Protein AF-G4YPZ0-F1 (afdb_monomer)

Mean predicted aligned error: 21.57 Å

Structure (mmCIF, N/CA/C/O backbone):
data_AF-G4YPZ0-F1
#
_entry.id   AF-G4YPZ0-F1
#
loop_
_atom_site.group_PDB
_atom_site.id
_atom_site.type_symbol
_atom_site.label_atom_id
_atom_site.label_alt_id
_atom_site.label_comp_id
_atom_site.label_asym_id
_atom_site.label_entity_id
_atom_site.label_seq_id
_atom_site.pdbx_PDB_ins_code
_atom_site.Cartn_x
_atom_site.Cartn_y
_atom_site.Cartn_z
_atom_site.occupancy
_atom_site.B_iso_or_equiv
_atom_site.auth_seq_id
_atom_site.auth_comp_id
_atom_site.auth_asym_id
_atom_site.auth_atom_id
_atom_site.pdbx_PDB_model_num
ATOM 1 N N . LEU A 1 1 ? 0.785 7.822 2.680 1.00 72.06 1 LEU A N 1
ATOM 2 C CA . LEU A 1 1 ? 1.436 6.962 1.650 1.00 72.06 1 LEU A CA 1
ATOM 3 C C . LEU A 1 1 ? 2.397 7.706 0.717 1.00 72.06 1 LEU A C 1
ATOM 5 O O . LEU A 1 1 ? 3.538 7.273 0.628 1.00 72.06 1 LEU A O 1
ATOM 9 N N . TRP A 1 2 ? 2.010 8.810 0.055 1.00 71.56 2 TRP A N 1
ATOM 10 C CA . TRP A 1 2 ? 2.935 9.602 -0.790 1.00 71.56 2 TRP A CA 1
ATOM 11 C C . TRP A 1 2 ? 4.228 9.989 -0.050 1.00 71.56 2 TRP A C 1
ATOM 13 O O . TRP A 1 2 ? 5.323 9.727 -0.546 1.00 71.56 2 TRP A O 1
ATOM 23 N N . TYR A 1 3 ? 4.088 10.486 1.184 1.00 66.69 3 TYR A N 1
ATOM 24 C CA . TYR A 1 3 ? 5.196 10.798 2.093 1.00 66.69 3 TYR A CA 1
ATOM 25 C C . TYR A 1 3 ? 6.110 9.597 2.397 1.00 66.69 3 TYR A C 1
ATOM 27 O O . TYR A 1 3 ? 7.307 9.764 2.585 1.00 66.69 3 TYR A O 1
ATOM 35 N N . LEU A 1 4 ? 5.595 8.366 2.391 1.00 70.38 4 LEU A N 1
ATOM 36 C CA . LEU A 1 4 ? 6.384 7.166 2.692 1.00 70.38 4 LEU A CA 1
ATOM 37 C C . LEU A 1 4 ? 7.072 6.605 1.446 1.00 70.38 4 LEU A C 1
ATOM 39 O O . LEU A 1 4 ? 8.268 6.317 1.475 1.00 70.38 4 LEU A O 1
ATOM 43 N N . LEU A 1 5 ? 6.337 6.499 0.337 1.00 71.25 5 LEU A N 1
ATOM 44 C CA . LEU A 1 5 ? 6.807 5.860 -0.894 1.00 71.25 5 LEU A CA 1
ATOM 45 C C . LEU A 1 5 ? 7.645 6.791 -1.773 1.00 71.25 5 LEU A C 1
ATOM 47 O O . LEU A 1 5 ? 8.464 6.312 -2.555 1.00 71.25 5 LEU A O 1
ATOM 51 N N . GLY A 1 6 ? 7.464 8.107 -1.648 1.00 66.56 6 GLY A N 1
ATOM 52 C CA . GLY A 1 6 ? 8.313 9.130 -2.266 1.00 66.56 6 GLY A CA 1
ATOM 53 C C . GLY A 1 6 ? 7.902 9.595 -3.645 1.00 66.56 6 GLY A C 1
ATOM 54 O O . GLY A 1 6 ? 8.521 10.514 -4.174 1.00 66.56 6 GLY A O 1
ATOM 55 N N . ARG A 1 7 ? 6.861 8.999 -4.227 1.00 72.50 7 ARG A N 1
ATOM 56 C CA . ARG A 1 7 ? 6.221 9.476 -5.454 1.00 72.50 7 ARG A CA 1
ATOM 57 C C . ARG A 1 7 ? 4.729 9.226 -5.391 1.00 72.50 7 ARG A C 1
ATOM 59 O O . ARG A 1 7 ? 4.293 8.179 -4.921 1.00 72.50 7 ARG A O 1
ATOM 66 N N . SER A 1 8 ? 3.964 10.194 -5.877 1.00 74.62 8 SER A N 1
ATOM 67 C CA . SER A 1 8 ? 2.507 10.117 -5.946 1.00 74.62 8 SER A CA 1
ATOM 68 C C . SER A 1 8 ? 2.048 9.094 -6.987 1.00 74.62 8 SER A C 1
ATOM 70 O O . SER A 1 8 ? 1.118 8.345 -6.739 1.00 74.62 8 SER A O 1
ATOM 72 N N . SER A 1 9 ? 2.738 8.967 -8.122 1.00 76.94 9 SER A N 1
ATOM 73 C CA . SER A 1 9 ? 2.396 7.958 -9.135 1.00 76.94 9 SER A CA 1
ATOM 74 C C . SER A 1 9 ? 2.533 6.521 -8.633 1.00 76.94 9 SER A C 1
ATOM 76 O O . SER A 1 9 ? 1.717 5.672 -8.974 1.00 76.94 9 SER A O 1
ATOM 78 N N . ASP A 1 10 ? 3.502 6.247 -7.758 1.00 78.62 10 ASP A N 1
ATOM 79 C CA . ASP A 1 10 ? 3.686 4.904 -7.206 1.00 78.62 10 ASP A CA 1
ATOM 80 C C . ASP A 1 10 ? 2.557 4.511 -6.231 1.00 78.62 10 ASP A C 1
ATOM 82 O O . ASP A 1 10 ? 2.281 3.323 -6.083 1.00 78.62 10 ASP A O 1
ATOM 86 N N . THR A 1 11 ? 1.842 5.471 -5.617 1.00 79.56 11 THR A N 1
ATOM 87 C CA . THR A 1 11 ? 0.693 5.145 -4.747 1.00 79.56 11 THR A CA 1
ATOM 88 C C . THR A 1 11 ? -0.490 4.564 -5.521 1.00 79.56 11 THR A C 1
ATOM 90 O O . THR A 1 11 ? -1.337 3.910 -4.924 1.00 79.56 11 THR A O 1
ATOM 93 N N . MET A 1 12 ? -0.549 4.773 -6.841 1.00 80.88 12 MET A N 1
ATOM 94 C CA . MET A 1 12 ? -1.589 4.201 -7.704 1.00 80.88 12 MET A CA 1
ATOM 95 C C . MET A 1 12 ? -1.351 2.723 -8.028 1.00 80.88 12 MET A C 1
ATOM 97 O O . MET A 1 12 ? -2.281 2.030 -8.425 1.00 80.88 12 MET A O 1
ATOM 101 N N . CYS A 1 13 ? -0.113 2.246 -7.885 1.00 80.38 13 CYS A N 1
ATOM 102 C CA . CYS A 1 13 ? 0.290 0.886 -8.252 1.00 80.38 13 CYS A CA 1
ATOM 103 C C . CYS A 1 13 ? 0.225 -0.103 -7.086 1.00 80.38 13 CYS A C 1
ATOM 105 O O . CYS A 1 13 ? 0.669 -1.242 -7.226 1.00 80.38 13 CYS A O 1
ATOM 107 N N . LEU A 1 14 ? -0.279 0.335 -5.934 1.00 88.12 14 LEU A N 1
ATOM 108 C CA . LEU A 1 14 ? -0.395 -0.499 -4.749 1.00 88.12 14 LEU A CA 1
ATOM 109 C C . LEU A 1 14 ? -1.601 -1.421 -4.893 1.00 88.12 14 LEU A C 1
ATOM 111 O O . LEU A 1 14 ? -2.724 -0.949 -5.081 1.00 88.12 14 LEU A O 1
ATOM 115 N N . VAL A 1 15 ? -1.365 -2.720 -4.765 1.00 90.38 15 VAL A N 1
ATOM 116 C CA . VAL A 1 15 ? -2.392 -3.762 -4.866 1.00 90.38 15 VAL A CA 1
ATOM 117 C C . VAL A 1 15 ? -2.471 -4.561 -3.570 1.00 90.38 15 VAL A C 1
ATOM 119 O O . VAL A 1 15 ? -1.469 -4.720 -2.868 1.00 90.38 15 VAL A O 1
ATOM 122 N N . LYS A 1 16 ? -3.670 -5.044 -3.237 1.00 92.06 16 LYS A N 1
ATOM 123 C CA . LYS A 1 16 ? -3.966 -5.698 -1.952 1.00 92.06 16 LYS A CA 1
ATOM 124 C C . LYS A 1 16 ? -3.124 -6.952 -1.712 1.00 92.06 16 LYS A C 1
ATOM 126 O O . LYS A 1 16 ? -2.553 -7.106 -0.637 1.00 92.06 16 LYS A O 1
ATOM 131 N N . ASN A 1 17 ? -2.958 -7.788 -2.736 1.00 88.94 17 ASN A N 1
ATOM 132 C CA . ASN A 1 17 ? -2.216 -9.051 -2.643 1.00 88.94 17 ASN A CA 1
ATOM 133 C C . ASN A 1 17 ? -0.697 -8.901 -2.443 1.00 88.94 17 ASN A C 1
ATOM 135 O O . ASN A 1 17 ? -0.005 -9.898 -2.249 1.00 88.94 17 ASN A O 1
ATOM 139 N N . GLN A 1 18 ? -0.162 -7.678 -2.504 1.00 90.06 18 GLN A N 1
ATOM 140 C CA . GLN A 1 18 ? 1.258 -7.404 -2.271 1.00 90.06 18 GLN A CA 1
ATOM 141 C C . GLN A 1 18 ? 1.541 -6.807 -0.887 1.00 90.06 18 GLN A C 1
ATOM 143 O O . GLN A 1 18 ? 2.688 -6.451 -0.602 1.00 90.06 18 GLN A O 1
ATOM 148 N N . VAL A 1 19 ? 0.520 -6.696 -0.034 1.00 92.50 19 VAL A N 1
ATOM 149 C CA . VAL A 1 19 ? 0.658 -6.305 1.372 1.00 92.50 19 VAL A CA 1
ATOM 150 C C . VAL A 1 19 ? 0.686 -7.564 2.224 1.00 92.50 19 VAL A C 1
ATOM 152 O O . VAL A 1 19 ? -0.169 -8.426 2.057 1.00 92.50 19 VAL A O 1
ATOM 155 N N . ALA A 1 20 ? 1.644 -7.666 3.140 1.00 93.25 20 ALA A N 1
ATOM 156 C CA . ALA A 1 20 ? 1.723 -8.759 4.104 1.00 93.25 20 ALA A CA 1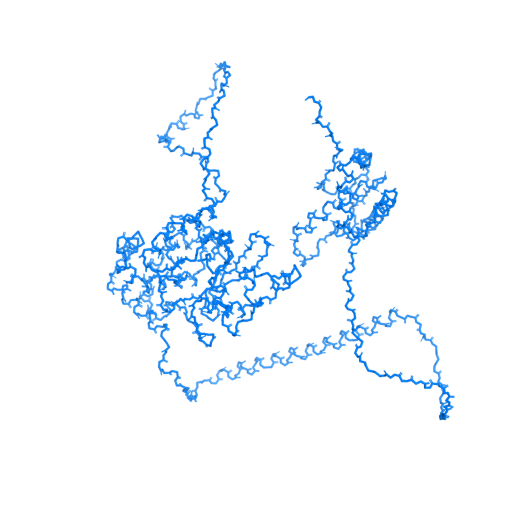
ATOM 157 C C . ALA A 1 20 ? 2.220 -8.261 5.464 1.00 93.25 20 ALA A C 1
ATOM 159 O O . ALA A 1 20 ? 2.940 -7.261 5.544 1.00 93.25 20 ALA A O 1
ATOM 160 N N . VAL A 1 21 ? 1.870 -8.980 6.529 1.00 93.50 21 VAL A N 1
ATOM 161 C CA . VAL A 1 21 ? 2.488 -8.788 7.844 1.00 93.50 21 VAL A CA 1
ATOM 162 C C . VAL A 1 21 ? 3.892 -9.382 7.811 1.00 93.50 21 VAL A C 1
ATOM 164 O O . VAL A 1 21 ? 4.103 -10.468 7.269 1.00 93.50 21 VAL A O 1
ATOM 167 N N . TYR A 1 22 ? 4.872 -8.662 8.355 1.00 89.56 22 TYR A N 1
ATOM 168 C CA . TYR A 1 22 ? 6.269 -9.075 8.294 1.00 89.56 22 TYR A CA 1
ATOM 169 C C . TYR A 1 22 ? 6.936 -9.060 9.681 1.00 89.56 22 TYR A C 1
ATOM 171 O O . TYR A 1 22 ? 6.622 -8.191 10.505 1.00 89.56 22 TYR A O 1
ATOM 179 N N . PRO A 1 23 ? 7.882 -9.987 9.952 1.00 82.75 23 PRO A N 1
ATOM 180 C CA . PRO A 1 23 ? 8.667 -9.979 11.182 1.00 82.75 23 PRO A CA 1
ATOM 181 C C . PRO A 1 23 ? 9.324 -8.620 11.452 1.00 82.75 23 PRO A C 1
ATOM 183 O O . PRO A 1 23 ? 9.814 -7.960 10.535 1.00 82.75 23 PRO A O 1
ATOM 186 N N . GLY A 1 24 ? 9.344 -8.208 12.719 1.00 83.62 24 GLY A N 1
ATOM 187 C CA . GLY A 1 24 ? 9.813 -6.878 13.128 1.00 83.62 24 GLY A CA 1
ATOM 188 C C . GLY A 1 24 ? 8.700 -5.846 13.329 1.00 83.62 24 GLY A C 1
ATOM 189 O O . GLY A 1 24 ? 9.009 -4.671 13.504 1.00 83.62 24 GLY A O 1
ATOM 190 N N . GLY A 1 25 ? 7.430 -6.271 13.313 1.00 89.75 25 GLY A N 1
ATOM 191 C CA . GLY A 1 25 ? 6.293 -5.430 13.694 1.00 89.75 25 GLY A CA 1
ATOM 192 C C . GLY A 1 25 ? 5.923 -4.385 12.644 1.00 89.75 25 GLY A C 1
ATOM 193 O O . GLY A 1 25 ? 5.634 -3.241 12.989 1.00 89.75 25 GLY A O 1
ATOM 194 N N . CYS A 1 26 ? 5.937 -4.765 11.364 1.00 92.19 26 CYS A N 1
ATOM 195 C CA . CYS A 1 26 ? 5.554 -3.880 10.264 1.00 92.19 26 CYS A CA 1
ATOM 196 C C . CYS A 1 26 ? 4.663 -4.574 9.234 1.00 92.19 26 CYS A C 1
ATOM 198 O O . CYS A 1 26 ? 4.711 -5.792 9.051 1.00 92.19 26 CYS A O 1
ATOM 200 N N . LEU A 1 27 ? 3.871 -3.769 8.528 1.00 93.44 27 LEU A N 1
ATOM 201 C CA . LEU A 1 27 ? 3.297 -4.176 7.254 1.00 93.44 27 LEU A CA 1
ATOM 202 C C . LEU A 1 27 ? 4.348 -3.963 6.173 1.00 93.44 27 LEU A C 1
ATOM 204 O O . LEU A 1 27 ? 4.936 -2.887 6.072 1.00 93.44 27 LEU A O 1
ATOM 208 N N . PHE A 1 28 ? 4.575 -4.972 5.346 1.00 91.00 28 PHE A N 1
ATOM 209 C CA . PHE A 1 28 ? 5.476 -4.877 4.212 1.00 91.00 28 PHE A CA 1
ATOM 210 C C . PHE A 1 28 ? 4.668 -4.865 2.923 1.00 91.00 28 PHE A C 1
ATOM 212 O O . PHE A 1 28 ? 3.878 -5.773 2.666 1.00 91.00 28 PHE A O 1
ATOM 219 N N . ILE A 1 29 ? 4.875 -3.835 2.106 1.00 89.25 29 ILE A N 1
ATOM 220 C CA . ILE A 1 29 ? 4.263 -3.727 0.787 1.00 89.25 29 ILE A CA 1
ATOM 221 C C . ILE A 1 29 ? 5.322 -3.893 -0.289 1.00 89.25 29 ILE A C 1
ATOM 223 O O . ILE A 1 29 ? 6.309 -3.163 -0.328 1.00 89.25 29 ILE A O 1
ATOM 227 N N . THR A 1 30 ? 5.113 -4.851 -1.184 1.00 87.00 30 THR A N 1
ATOM 228 C CA . THR A 1 30 ? 5.882 -4.940 -2.428 1.00 87.00 30 THR A CA 1
ATOM 229 C C . THR A 1 30 ? 5.103 -4.217 -3.517 1.00 87.00 30 THR A C 1
ATOM 231 O O . THR A 1 30 ? 3.886 -4.289 -3.542 1.00 87.00 30 THR A O 1
ATOM 234 N N . PHE A 1 31 ? 5.755 -3.471 -4.399 1.00 83.25 31 PHE A N 1
ATOM 235 C CA . PHE A 1 31 ? 5.068 -2.814 -5.508 1.00 83.25 31 PHE A CA 1
ATOM 236 C C . PHE A 1 31 ? 6.023 -2.539 -6.659 1.00 83.25 31 PHE A C 1
ATOM 238 O O . PHE A 1 31 ? 7.244 -2.464 -6.499 1.00 83.25 31 PHE A O 1
ATOM 245 N N . LYS A 1 32 ? 5.454 -2.393 -7.854 1.00 79.56 32 LYS A N 1
ATOM 246 C CA . LYS A 1 32 ? 6.206 -2.021 -9.048 1.00 79.56 32 LYS A CA 1
ATOM 247 C C . LYS A 1 32 ? 6.252 -0.503 -9.173 1.00 79.56 32 LYS A C 1
ATOM 249 O O . LYS A 1 32 ? 5.218 0.152 -9.248 1.00 79.56 32 LYS A O 1
ATOM 254 N N . ARG A 1 33 ? 7.457 0.052 -9.262 1.00 74.75 33 ARG A N 1
ATOM 255 C CA . ARG A 1 33 ? 7.672 1.481 -9.519 1.00 74.75 33 ARG A CA 1
ATOM 256 C C . ARG A 1 33 ? 7.242 1.845 -10.938 1.00 74.75 33 ARG A C 1
ATOM 258 O O . ARG A 1 33 ? 7.710 1.224 -11.896 1.00 74.75 33 ARG A O 1
ATOM 265 N N . MET A 1 34 ? 6.461 2.914 -11.090 1.00 69.56 34 MET A N 1
ATOM 266 C CA . MET A 1 34 ? 5.980 3.394 -12.397 1.00 69.56 34 MET A CA 1
ATOM 267 C C . MET A 1 34 ? 7.132 3.755 -13.342 1.00 69.56 34 MET A C 1
ATOM 269 O O . MET A 1 34 ? 7.149 3.361 -14.503 1.00 69.56 34 MET A O 1
ATOM 273 N N . LYS A 1 35 ? 8.139 4.483 -12.840 1.00 63.50 35 LYS A N 1
ATOM 274 C CA . LYS A 1 35 ? 9.204 5.056 -13.685 1.00 63.50 35 LYS A CA 1
ATOM 275 C C . LYS A 1 35 ? 10.333 4.080 -14.030 1.00 63.50 35 LYS A C 1
ATOM 277 O O . LYS A 1 35 ? 10.910 4.181 -15.106 1.00 63.50 35 LYS A O 1
ATOM 282 N N . SER A 1 36 ? 10.698 3.183 -13.114 1.00 62.09 36 SER A N 1
ATOM 283 C CA . SER A 1 36 ? 11.798 2.223 -13.318 1.00 62.09 36 SER A CA 1
ATOM 284 C C . SER A 1 36 ? 11.314 0.833 -13.721 1.00 62.09 36 SER A C 1
ATOM 286 O O . SER A 1 36 ? 12.131 0.011 -14.126 1.00 62.09 36 SER A O 1
ATOM 288 N N . ALA A 1 37 ? 10.010 0.556 -13.597 1.00 67.50 37 ALA A N 1
ATOM 289 C CA . ALA A 1 37 ? 9.417 -0.768 -13.765 1.00 67.50 37 ALA A CA 1
ATOM 290 C C . ALA A 1 37 ? 10.052 -1.865 -12.881 1.00 67.50 37 ALA A C 1
ATOM 292 O O . ALA A 1 37 ? 9.839 -3.050 -13.139 1.00 67.50 37 ALA A O 1
ATOM 293 N N . SER A 1 38 ? 10.802 -1.480 -11.843 1.00 68.75 38 SER A N 1
ATOM 294 C CA . SER A 1 38 ? 11.425 -2.376 -10.869 1.00 68.75 38 SER A CA 1
ATOM 295 C C . SER A 1 38 ? 10.483 -2.630 -9.692 1.00 68.75 38 SER A C 1
ATOM 297 O O . SER A 1 38 ? 9.750 -1.729 -9.278 1.00 68.75 38 SER A O 1
ATOM 299 N N . TYR A 1 39 ? 10.514 -3.847 -9.151 1.00 74.25 39 TYR A N 1
ATOM 300 C CA . TYR A 1 39 ? 9.839 -4.161 -7.895 1.00 74.25 39 TYR A CA 1
ATOM 301 C C . TYR A 1 39 ? 10.664 -3.646 -6.725 1.00 74.25 39 TYR A C 1
ATOM 303 O O . TYR A 1 39 ? 11.881 -3.818 -6.709 1.00 74.25 39 TYR A O 1
ATOM 311 N N . GLN A 1 40 ? 9.996 -3.018 -5.766 1.00 74.81 40 GLN A N 1
ATOM 312 C CA . GLN A 1 40 ? 10.588 -2.576 -4.513 1.00 74.81 40 GLN A CA 1
ATOM 313 C C . GLN A 1 40 ? 9.655 -2.902 -3.356 1.00 74.81 40 GLN A C 1
ATOM 315 O O . GLN A 1 40 ? 8.445 -3.030 -3.537 1.00 74.81 40 GLN A O 1
ATOM 320 N N . GLY A 1 41 ? 10.250 -3.065 -2.181 1.00 79.75 41 GLY A N 1
ATOM 321 C CA . GLY A 1 41 ? 9.535 -3.246 -0.930 1.00 79.75 41 GLY A CA 1
ATOM 322 C C . GLY A 1 41 ? 9.538 -1.969 -0.100 1.00 79.75 41 GLY A C 1
ATOM 323 O O . GLY A 1 41 ? 10.460 -1.164 -0.214 1.00 79.75 41 GLY A O 1
ATOM 324 N N . ALA A 1 42 ? 8.512 -1.788 0.723 1.00 83.56 42 ALA A N 1
ATOM 325 C CA . ALA A 1 42 ? 8.475 -0.760 1.748 1.00 83.56 42 ALA A CA 1
ATOM 326 C C . ALA A 1 42 ? 7.811 -1.294 3.022 1.00 83.56 42 ALA A C 1
ATOM 328 O O . ALA A 1 42 ? 6.679 -1.769 3.009 1.00 83.56 42 ALA A O 1
ATOM 329 N N . SER A 1 43 ? 8.516 -1.159 4.133 1.00 88.75 43 SER A N 1
ATOM 330 C CA . SER A 1 43 ? 8.062 -1.409 5.493 1.00 88.75 43 SER A CA 1
ATOM 331 C C . SER A 1 43 ? 7.302 -0.190 6.014 1.00 88.75 43 SER A C 1
ATOM 333 O O . SER A 1 43 ? 7.786 0.948 5.927 1.00 88.75 43 SER A O 1
ATOM 335 N N . ILE A 1 44 ? 6.114 -0.440 6.548 1.00 90.06 44 ILE A N 1
ATOM 336 C CA . ILE A 1 44 ? 5.189 0.528 7.124 1.00 90.06 44 ILE A CA 1
ATOM 337 C C . ILE A 1 44 ? 4.977 0.130 8.583 1.00 90.06 44 ILE A C 1
ATOM 339 O O . ILE A 1 44 ? 4.504 -0.969 8.872 1.00 90.06 44 ILE A O 1
ATOM 343 N N . PHE A 1 45 ? 5.338 1.025 9.493 1.00 90.31 45 PHE A N 1
ATOM 344 C CA . PHE A 1 45 ? 5.205 0.817 10.930 1.00 90.31 45 PHE A CA 1
ATOM 345 C C . PHE A 1 45 ? 3.989 1.567 11.470 1.00 90.31 45 PHE A C 1
ATOM 347 O O . PHE A 1 45 ? 3.539 2.553 10.881 1.00 90.31 45 PHE A O 1
ATOM 354 N N . HIS A 1 46 ? 3.457 1.070 12.583 1.00 90.56 46 HIS A N 1
ATOM 355 C CA . HIS A 1 46 ? 2.479 1.798 13.387 1.00 90.56 46 HIS A CA 1
ATOM 356 C C . HIS A 1 46 ? 3.175 3.001 14.038 1.00 90.56 46 HIS A C 1
ATOM 358 O O . HIS A 1 46 ? 4.315 2.864 14.475 1.00 90.56 46 HIS A O 1
ATOM 364 N N . ASP A 1 47 ? 2.536 4.170 14.044 1.00 87.25 47 ASP A N 1
ATOM 365 C CA . ASP A 1 47 ? 3.040 5.357 14.745 1.00 87.25 47 ASP A CA 1
ATOM 366 C C . ASP A 1 47 ? 2.550 5.321 16.206 1.00 87.25 47 ASP A C 1
ATOM 368 O O . ASP A 1 47 ? 1.333 5.310 16.428 1.00 87.25 47 ASP A O 1
ATOM 372 N N . PRO A 1 48 ? 3.461 5.261 17.196 1.00 75.56 48 PRO A N 1
ATOM 373 C CA . PRO A 1 48 ? 3.092 5.140 18.601 1.00 75.56 48 PRO A CA 1
ATOM 374 C C . PRO A 1 48 ? 2.648 6.468 19.225 1.00 75.56 48 PRO A C 1
ATOM 376 O O . PRO A 1 48 ? 2.041 6.446 20.293 1.00 75.56 48 PRO A O 1
ATOM 379 N N . ASN A 1 49 ? 2.969 7.606 18.601 1.00 78.88 49 ASN A N 1
ATOM 380 C CA . ASN A 1 49 ? 2.804 8.928 19.203 1.00 78.88 49 ASN A CA 1
ATOM 381 C C . ASN A 1 49 ? 1.560 9.649 18.686 1.00 78.88 49 ASN A C 1
ATOM 383 O O . ASN A 1 49 ? 0.900 10.348 19.451 1.00 78.88 49 ASN A O 1
ATOM 387 N N . ASP A 1 50 ? 1.246 9.487 17.400 1.00 84.88 50 ASP A N 1
ATOM 388 C CA . ASP A 1 50 ? 0.121 10.168 16.769 1.00 84.88 50 ASP A CA 1
ATOM 389 C C . ASP A 1 50 ? -0.660 9.224 15.842 1.00 84.88 50 ASP A C 1
ATOM 391 O O . ASP A 1 50 ? -0.154 8.647 14.875 1.00 84.88 50 ASP A O 1
ATOM 395 N N . PHE A 1 51 ? -1.947 9.052 16.147 1.00 88.50 51 PHE A N 1
ATOM 396 C CA . PHE A 1 51 ? -2.839 8.215 15.350 1.00 88.50 51 PHE A CA 1
ATOM 397 C C . PHE A 1 51 ? -3.183 8.856 13.998 1.00 88.50 51 PHE A C 1
ATOM 399 O O . PHE A 1 51 ? -3.496 8.138 13.046 1.00 88.50 51 PHE A O 1
ATOM 406 N N . SER A 1 52 ? -3.105 10.186 13.891 1.00 84.81 52 SER A N 1
ATOM 407 C CA . SER A 1 52 ? -3.481 10.939 12.694 1.00 84.81 52 SER A CA 1
ATOM 408 C C . SER A 1 52 ? -2.407 10.879 11.598 1.00 84.81 52 SER A C 1
ATOM 410 O O . SER A 1 52 ? -2.733 10.784 10.410 1.00 84.81 52 SER A O 1
ATOM 412 N N . SER A 1 53 ? -1.129 10.831 11.985 1.00 83.12 53 SER A N 1
ATOM 413 C CA . SER A 1 53 ? 0.017 10.565 11.103 1.00 83.12 53 SER A CA 1
ATOM 414 C C . SER A 1 53 ? 0.211 9.075 10.802 1.00 83.12 53 SER A C 1
ATOM 416 O O . SER A 1 53 ? 0.899 8.733 9.831 1.00 83.12 53 SER A O 1
ATOM 418 N N . CYS A 1 54 ? -0.399 8.181 11.593 1.00 88.88 54 CYS A N 1
ATOM 419 C CA . CYS A 1 54 ? -0.183 6.741 11.508 1.00 88.88 54 CYS A CA 1
ATOM 420 C C . CYS A 1 54 ? -0.597 6.173 10.135 1.00 88.88 54 CYS A C 1
ATOM 422 O O . CYS A 1 54 ? -1.784 6.125 9.786 1.00 88.88 54 CYS A O 1
ATOM 424 N N . PRO A 1 55 ? 0.352 5.650 9.336 1.00 88.94 55 PRO A N 1
ATOM 425 C CA . PRO A 1 55 ? 0.051 5.179 7.989 1.00 88.94 55 PRO A CA 1
ATOM 426 C C . PRO A 1 55 ? -0.778 3.893 7.967 1.00 88.94 55 PRO A C 1
ATOM 428 O O . PRO A 1 55 ? -1.528 3.681 7.016 1.00 88.94 55 PRO A O 1
ATOM 431 N N . ILE A 1 56 ? -0.659 3.051 8.998 1.00 93.31 56 ILE A N 1
ATOM 432 C CA . ILE A 1 56 ? -1.478 1.842 9.150 1.00 93.31 56 ILE A CA 1
ATOM 433 C C . ILE A 1 56 ? -2.923 2.229 9.478 1.00 93.31 56 ILE A C 1
ATOM 435 O O . ILE A 1 56 ? -3.848 1.660 8.904 1.00 93.31 56 ILE A O 1
ATOM 439 N N . HIS A 1 57 ? -3.125 3.247 10.321 1.00 93.81 57 HIS A N 1
ATOM 440 C CA . HIS A 1 57 ? -4.459 3.769 10.613 1.00 93.81 57 HIS A CA 1
ATOM 441 C C . HIS A 1 57 ? -5.106 4.378 9.365 1.00 93.81 57 HIS A C 1
ATOM 443 O O . HIS A 1 57 ? -6.214 3.997 8.995 1.00 93.81 57 HIS A O 1
ATOM 449 N N . ALA A 1 58 ? -4.378 5.229 8.636 1.00 91.75 58 ALA A N 1
ATOM 450 C CA . ALA A 1 58 ? -4.856 5.786 7.372 1.00 91.75 58 ALA A CA 1
ATOM 451 C C . ALA A 1 58 ? -5.224 4.693 6.348 1.00 91.75 58 ALA A C 1
ATOM 453 O O . ALA A 1 58 ? -6.189 4.844 5.598 1.00 91.75 58 ALA A O 1
ATOM 454 N N . LEU A 1 59 ? -4.474 3.585 6.324 1.00 93.06 59 LEU A N 1
ATOM 455 C CA . LEU A 1 59 ? -4.767 2.446 5.461 1.00 93.06 59 LEU A CA 1
ATOM 456 C C . LEU A 1 59 ? -6.031 1.689 5.898 1.00 93.06 59 LEU A C 1
ATOM 458 O O . LEU A 1 59 ? -6.834 1.315 5.043 1.00 93.06 59 LEU A O 1
ATOM 462 N N . ALA A 1 60 ? -6.235 1.501 7.204 1.00 95.25 60 ALA A N 1
ATOM 463 C CA . ALA A 1 60 ? -7.451 0.900 7.744 1.00 95.25 60 ALA A CA 1
ATOM 464 C C . ALA A 1 60 ? -8.682 1.730 7.352 1.00 95.25 60 ALA A C 1
ATOM 466 O O . ALA A 1 60 ? -9.614 1.193 6.759 1.00 95.25 60 ALA A O 1
ATOM 467 N N . LEU A 1 61 ? -8.639 3.049 7.570 1.00 94.31 61 LEU A N 1
ATOM 468 C CA . LEU A 1 61 ? -9.711 3.975 7.191 1.00 94.31 61 LEU A CA 1
ATOM 469 C C . LEU A 1 61 ? -10.008 3.916 5.691 1.00 94.31 61 LEU A C 1
ATOM 471 O O . LEU A 1 61 ? -11.161 3.757 5.295 1.00 94.31 61 LEU A O 1
ATOM 475 N N . ALA A 1 62 ? -8.976 4.013 4.850 1.00 92.69 62 ALA A N 1
ATOM 476 C CA . ALA A 1 62 ? -9.147 3.970 3.401 1.00 92.69 62 ALA A CA 1
ATOM 477 C C . ALA A 1 62 ? -9.788 2.654 2.935 1.00 92.69 62 ALA A C 1
ATOM 479 O O . ALA A 1 62 ? -10.663 2.678 2.074 1.00 92.69 62 ALA A O 1
ATOM 480 N N . THR A 1 63 ? -9.394 1.528 3.538 1.00 94.44 63 THR A N 1
ATOM 481 C CA . THR A 1 63 ? -9.925 0.201 3.198 1.00 94.44 63 THR A CA 1
ATOM 482 C C . THR A 1 63 ? -11.370 0.024 3.676 1.00 94.44 63 THR A C 1
ATOM 484 O O . THR A 1 63 ? -12.202 -0.484 2.933 1.00 94.44 63 THR A O 1
ATOM 487 N N . ILE A 1 64 ? -11.698 0.487 4.887 1.00 95.38 64 ILE A N 1
ATOM 488 C CA . ILE A 1 64 ? -13.064 0.434 5.435 1.00 95.38 64 ILE A CA 1
ATOM 489 C C . ILE A 1 64 ? -14.023 1.264 4.580 1.00 95.38 64 ILE A C 1
ATOM 491 O O . ILE A 1 64 ? -15.163 0.866 4.347 1.00 95.38 64 ILE A O 1
ATOM 495 N N . MET A 1 65 ? -13.558 2.409 4.079 1.00 94.69 65 MET A N 1
ATOM 496 C CA . MET A 1 65 ? -14.352 3.317 3.250 1.00 94.69 65 MET A CA 1
ATOM 497 C C . MET A 1 65 ? -14.502 2.862 1.787 1.00 94.69 65 MET A C 1
ATOM 499 O O . MET A 1 65 ? -15.148 3.557 1.002 1.00 94.69 65 MET A O 1
ATOM 503 N N . GLN A 1 66 ? -13.946 1.710 1.397 1.00 91.94 66 GLN A N 1
ATOM 504 C CA . GLN A 1 66 ? -14.157 1.155 0.058 1.00 91.94 66 GLN A CA 1
ATOM 505 C C . GLN A 1 66 ? -15.616 0.745 -0.124 1.00 91.94 66 GLN A C 1
ATOM 507 O O . GLN A 1 66 ? -16.180 -0.005 0.673 1.00 91.94 66 GLN A O 1
ATOM 512 N N . SER A 1 67 ? -16.230 1.250 -1.193 1.00 85.38 67 SER A N 1
ATOM 513 C CA . SER A 1 67 ? -17.626 0.943 -1.529 1.00 85.38 67 SER A CA 1
ATOM 514 C C . SER A 1 67 ? -17.755 -0.315 -2.387 1.00 85.38 67 SER A C 1
ATOM 516 O O . SER A 1 67 ? -18.800 -0.954 -2.386 1.00 85.38 67 SER A O 1
ATOM 518 N N . THR A 1 68 ? -16.696 -0.681 -3.113 1.00 88.06 68 THR A N 1
ATOM 519 C CA . THR A 1 68 ? -16.701 -1.801 -4.062 1.00 88.06 68 THR A CA 1
ATOM 520 C C . THR A 1 68 ? -15.399 -2.593 -3.984 1.00 88.06 68 THR A C 1
ATOM 522 O O . THR A 1 68 ? -14.345 -1.989 -3.764 1.00 88.06 68 THR A O 1
ATOM 525 N N . PRO A 1 69 ? -15.426 -3.917 -4.215 1.00 90.62 69 PRO A N 1
ATOM 526 C CA . PRO A 1 69 ? -14.210 -4.712 -4.300 1.00 90.62 69 PRO A CA 1
ATOM 527 C C . PRO A 1 69 ? -13.284 -4.227 -5.416 1.00 90.62 69 PRO A C 1
ATOM 529 O O . PRO A 1 69 ? -13.688 -4.064 -6.564 1.00 90.62 69 PRO A O 1
ATOM 532 N N . SER A 1 70 ? -12.020 -4.008 -5.070 1.00 90.94 70 SER A N 1
ATOM 533 C CA . SER A 1 70 ? -10.985 -3.500 -5.977 1.00 90.94 70 SER A CA 1
ATOM 534 C C . SER A 1 70 ? -9.656 -4.198 -5.710 1.00 90.94 70 SER A C 1
ATOM 536 O O . SER A 1 70 ? -9.322 -4.459 -4.556 1.00 90.94 70 SER A O 1
ATOM 538 N N . GLU A 1 71 ? -8.875 -4.452 -6.763 1.00 91.50 71 GLU A N 1
ATOM 539 C CA . GLU A 1 71 ? -7.502 -4.971 -6.655 1.00 91.50 71 GLU A CA 1
ATOM 540 C C . GLU A 1 71 ? -6.559 -3.949 -6.002 1.00 91.50 71 GLU A C 1
ATOM 542 O O . GLU A 1 71 ? -5.621 -4.296 -5.280 1.00 91.50 71 GLU A O 1
ATOM 547 N N . PHE A 1 72 ? -6.825 -2.664 -6.232 1.00 90.25 72 PHE A N 1
ATOM 548 C CA . PHE A 1 72 ? -6.000 -1.578 -5.730 1.00 90.25 72 PHE A CA 1
ATOM 549 C C . PHE A 1 72 ? -6.233 -1.333 -4.244 1.00 90.25 72 PHE A C 1
ATOM 551 O O . PHE A 1 72 ? -7.372 -1.277 -3.775 1.00 90.25 72 PHE A O 1
ATOM 558 N N . LEU A 1 73 ? -5.133 -1.103 -3.529 1.00 89.69 73 LEU A N 1
ATOM 559 C CA . LEU A 1 73 ? -5.136 -0.785 -2.106 1.00 89.69 73 LEU A CA 1
ATOM 560 C C . LEU A 1 73 ? -5.802 0.571 -1.829 1.00 89.69 73 LEU A C 1
ATOM 562 O O . LEU A 1 73 ? -6.522 0.718 -0.852 1.00 89.69 73 LEU A O 1
ATOM 566 N N . MET A 1 74 ? -5.578 1.543 -2.719 1.00 87.19 74 MET A N 1
ATOM 567 C CA . MET A 1 74 ? -6.194 2.869 -2.684 1.00 87.19 74 MET A CA 1
ATOM 568 C C . MET A 1 74 ? -7.047 3.049 -3.940 1.00 87.19 74 MET A C 1
ATOM 570 O O . MET A 1 74 ? -6.596 3.549 -4.974 1.00 87.19 74 MET A O 1
ATOM 574 N N . ASP A 1 75 ? -8.278 2.561 -3.879 1.00 85.38 75 ASP A N 1
ATOM 575 C CA . ASP A 1 75 ? -9.258 2.636 -4.960 1.00 85.38 75 ASP A CA 1
ATOM 576 C C . ASP A 1 75 ? -9.902 4.019 -5.111 1.00 85.38 75 ASP A C 1
ATOM 578 O O . ASP A 1 75 ? -10.269 4.401 -6.216 1.00 85.38 75 ASP A O 1
ATOM 582 N N . GLN A 1 76 ? -9.928 4.789 -4.024 1.00 84.50 76 GLN A N 1
ATOM 583 C CA . GLN A 1 76 ? -10.425 6.166 -3.968 1.00 84.50 76 GLN A CA 1
ATOM 584 C C . GLN A 1 76 ? -9.527 7.181 -4.697 1.00 84.50 76 GLN A C 1
ATOM 586 O O . GLN A 1 76 ? -9.911 8.337 -4.876 1.00 84.50 76 GLN A O 1
ATOM 591 N N . LEU A 1 77 ? -8.303 6.797 -5.074 1.00 83.31 77 LEU A N 1
ATOM 592 C CA . LEU A 1 77 ? -7.381 7.701 -5.757 1.00 83.31 77 LEU A CA 1
ATOM 593 C C . LEU A 1 77 ? -7.697 7.778 -7.257 1.00 83.31 77 LEU A C 1
ATOM 595 O O . LEU A 1 77 ? -7.889 6.737 -7.890 1.00 83.31 77 LEU A O 1
ATOM 599 N N . PRO A 1 78 ? -7.678 8.986 -7.854 1.00 77.06 78 PRO A N 1
ATOM 600 C CA . PRO A 1 78 ? -7.935 9.140 -9.276 1.00 77.06 78 PRO A CA 1
ATOM 601 C C . PRO A 1 78 ? -6.853 8.439 -10.095 1.00 77.06 78 PRO A C 1
ATOM 603 O O . PRO A 1 78 ? -5.657 8.536 -9.793 1.00 77.06 78 PRO A O 1
ATOM 606 N N . ARG A 1 79 ? -7.286 7.746 -11.152 1.00 71.00 79 ARG A N 1
ATOM 607 C CA . ARG A 1 79 ? -6.401 7.059 -12.090 1.00 71.00 79 ARG A CA 1
ATOM 608 C C . ARG A 1 79 ? -6.475 7.694 -13.468 1.00 71.00 79 ARG A C 1
ATOM 610 O O . ARG A 1 79 ? -7.556 8.034 -13.931 1.00 71.00 79 ARG A O 1
ATOM 617 N N . ASP A 1 80 ? -5.323 7.793 -14.133 1.00 60.81 80 ASP A N 1
ATOM 618 C CA . ASP A 1 80 ? -5.153 8.405 -15.465 1.00 60.81 80 ASP A CA 1
ATOM 619 C C . ASP A 1 80 ? -5.846 7.619 -16.602 1.00 60.81 80 ASP A C 1
ATOM 621 O O . ASP A 1 80 ? -5.608 7.857 -17.780 1.00 60.81 80 ASP A O 1
ATOM 625 N N . THR A 1 81 ? -6.698 6.653 -16.266 1.00 47.31 81 THR A N 1
ATOM 626 C CA . THR A 1 81 ? -7.450 5.814 -17.200 1.00 47.31 81 THR A CA 1
ATOM 627 C C . THR A 1 81 ? -8.872 5.667 -16.684 1.00 47.31 81 THR A C 1
ATOM 629 O O . THR A 1 81 ? -9.257 4.660 -16.097 1.00 47.31 81 THR A O 1
ATOM 632 N N . GLN A 1 82 ? -9.664 6.708 -16.903 1.00 40.03 82 GLN A N 1
ATOM 633 C CA . GLN A 1 82 ? -11.101 6.548 -17.025 1.00 40.03 82 GLN A CA 1
ATOM 634 C C . GLN A 1 82 ? -11.553 7.396 -18.211 1.00 40.03 82 GLN A C 1
ATOM 636 O O . GLN A 1 82 ? -11.848 8.582 -18.083 1.00 40.03 82 GLN A O 1
ATOM 641 N N . GLU A 1 83 ? -11.595 6.775 -19.391 1.00 31.20 83 GLU A N 1
ATOM 642 C CA . GLU A 1 83 ? -12.648 7.121 -20.341 1.00 31.20 83 GLU A CA 1
ATOM 643 C C . GLU A 1 83 ? -13.953 6.665 -19.688 1.00 31.20 83 GLU A C 1
ATOM 645 O O . GLU A 1 83 ? -14.412 5.541 -19.870 1.00 31.20 83 GLU A O 1
ATOM 650 N N . LEU A 1 84 ? -14.513 7.522 -18.836 1.00 37.91 84 LEU A N 1
ATOM 651 C CA . LEU A 1 84 ? -15.929 7.443 -18.537 1.00 37.91 84 LEU A CA 1
ATOM 652 C C . LEU A 1 84 ? -16.624 7.848 -19.835 1.00 37.91 84 LEU A C 1
ATOM 654 O O . LEU A 1 84 ? -16.779 9.033 -20.127 1.00 37.91 84 LEU A O 1
ATOM 658 N N . LEU A 1 85 ? -17.009 6.854 -20.637 1.00 29.61 85 LEU A N 1
ATOM 659 C CA . LEU A 1 85 ? -18.217 7.003 -21.438 1.00 29.61 85 LEU A CA 1
ATOM 660 C C . LEU A 1 85 ? -19.288 7.488 -20.451 1.00 29.61 85 LEU A C 1
ATOM 662 O O . LEU A 1 85 ? -19.446 6.848 -19.406 1.00 29.61 85 LEU A O 1
ATOM 666 N N . PRO A 1 86 ? -19.944 8.636 -20.685 1.00 30.25 86 PRO A N 1
ATOM 667 C CA . PRO A 1 86 ? -21.019 9.059 -19.815 1.00 30.25 86 PRO A CA 1
ATOM 668 C C . PRO A 1 86 ? -22.103 7.992 -19.928 1.00 30.25 86 PRO A C 1
ATOM 670 O O . PRO A 1 86 ? -22.828 7.938 -20.918 1.00 30.25 86 PRO A O 1
ATOM 673 N N . THR A 1 87 ? -22.194 7.108 -18.939 1.00 30.83 87 THR A N 1
ATOM 674 C CA . THR A 1 87 ? -23.444 6.412 -18.683 1.00 30.83 87 THR A CA 1
ATOM 675 C C . THR A 1 87 ? -24.356 7.482 -18.111 1.00 30.83 87 THR A C 1
ATOM 677 O O . THR A 1 87 ? -24.387 7.712 -16.903 1.00 30.83 87 THR A O 1
ATOM 680 N N . GLU A 1 88 ? -25.044 8.205 -18.994 1.00 32.50 88 GLU A N 1
ATOM 681 C CA . GLU A 1 88 ? -26.327 8.775 -18.624 1.00 32.50 88 GLU A CA 1
ATOM 682 C C . GLU A 1 88 ? -27.161 7.587 -18.147 1.00 32.50 88 GLU A C 1
ATOM 684 O O . GLU A 1 88 ? -27.557 6.726 -18.932 1.00 32.50 88 GLU A O 1
ATOM 689 N N . ILE A 1 89 ? -27.345 7.482 -16.831 1.00 38.25 89 ILE A N 1
ATOM 690 C CA . ILE A 1 89 ? -28.388 6.643 -16.255 1.00 38.25 89 ILE A CA 1
ATOM 691 C C . ILE A 1 89 ? -29.693 7.353 -16.621 1.00 38.25 89 ILE A C 1
ATOM 693 O O . ILE A 1 89 ? -30.247 8.120 -15.842 1.00 38.25 89 ILE A O 1
ATOM 697 N N . GLY A 1 90 ? -30.121 7.174 -17.868 1.00 38.22 90 GLY A N 1
ATOM 698 C CA . GLY A 1 90 ? -31.518 7.293 -18.223 1.00 38.22 90 GLY A CA 1
ATOM 699 C C . GLY A 1 90 ? -32.181 6.037 -17.692 1.00 38.22 90 GLY A C 1
ATOM 700 O O . GLY A 1 90 ? -31.889 4.941 -18.175 1.00 38.22 90 GLY A O 1
ATOM 701 N N . GLU A 1 91 ? -33.007 6.192 -16.663 1.00 41.28 91 GLU A N 1
ATOM 702 C CA . GLU A 1 91 ? -33.905 5.159 -16.157 1.00 41.28 91 GLU A CA 1
ATOM 703 C C . GLU A 1 91 ? -34.823 4.692 -17.296 1.00 41.28 91 GLU A C 1
ATOM 705 O O . GLU A 1 91 ? -35.926 5.191 -17.481 1.00 41.28 91 GLU A O 1
ATOM 710 N N . THR A 1 92 ? -34.346 3.753 -18.106 1.00 43.81 92 THR A N 1
ATOM 711 C CA . THR A 1 92 ? -35.173 3.009 -19.052 1.00 43.81 92 THR A CA 1
ATOM 712 C C . THR A 1 92 ? -35.441 1.656 -18.405 1.00 43.81 92 THR A C 1
ATOM 714 O O . THR A 1 92 ? -34.501 0.886 -18.173 1.00 43.81 92 THR A O 1
ATOM 717 N N . PRO A 1 93 ? -36.694 1.368 -18.008 1.00 43.84 93 PRO A N 1
ATOM 718 C CA . PRO A 1 93 ? -37.041 0.099 -17.394 1.00 43.84 93 PRO A CA 1
ATOM 719 C C . PRO A 1 93 ? -36.657 -1.044 -18.334 1.00 43.84 93 PRO A C 1
ATOM 721 O O . PRO A 1 93 ? -36.938 -1.001 -19.530 1.00 43.84 93 PRO A O 1
ATOM 724 N N . LEU A 1 94 ? -36.055 -2.094 -17.775 1.00 37.97 94 LEU A N 1
ATOM 725 C CA . LEU A 1 94 ? -35.547 -3.285 -18.474 1.00 37.97 94 LEU A CA 1
ATOM 726 C C . LEU A 1 94 ? -36.563 -3.939 -19.445 1.00 37.97 94 LEU A C 1
ATOM 728 O O . LEU A 1 94 ? -36.177 -4.715 -20.315 1.00 37.97 94 LEU A O 1
ATOM 732 N N . LEU A 1 95 ? -37.852 -3.622 -19.295 1.00 46.31 95 LEU A N 1
ATOM 733 C CA . LEU A 1 95 ? -38.955 -4.084 -20.132 1.00 46.31 95 LEU A CA 1
ATOM 734 C C . LEU A 1 95 ? -38.923 -3.482 -21.555 1.00 46.31 95 LEU A C 1
ATOM 736 O O . LEU A 1 95 ? -39.142 -4.208 -22.519 1.00 46.31 95 LEU A O 1
ATOM 740 N N . GLU A 1 96 ? -38.542 -2.209 -21.717 1.00 48.38 96 GLU A N 1
ATOM 741 C CA . GLU A 1 96 ? -38.471 -1.551 -23.039 1.00 48.38 96 GLU A CA 1
ATOM 742 C C . GLU A 1 96 ? -37.329 -2.092 -23.914 1.00 48.38 96 GLU A C 1
ATOM 744 O O . GLU A 1 96 ? -37.451 -2.182 -25.137 1.00 48.38 96 GLU A O 1
ATOM 749 N N . LEU A 1 97 ? -36.220 -2.508 -23.294 1.00 42.47 97 LEU A N 1
ATOM 750 C CA . LEU A 1 97 ? -35.085 -3.103 -24.008 1.00 42.47 97 LEU A CA 1
ATOM 751 C C . LEU A 1 97 ? -35.378 -4.527 -24.500 1.00 42.47 97 LEU A C 1
ATOM 753 O O . LEU A 1 97 ? -34.758 -4.983 -25.464 1.00 42.47 97 LEU A O 1
ATOM 757 N N . LEU A 1 98 ? -36.326 -5.224 -23.868 1.00 41.22 98 LEU A N 1
ATOM 758 C CA . LEU A 1 98 ? -36.754 -6.562 -24.275 1.00 41.22 98 LEU A CA 1
ATOM 759 C C . LEU A 1 98 ? -37.768 -6.506 -25.428 1.00 41.22 98 LEU A C 1
ATOM 761 O O . LEU A 1 98 ? -37.647 -7.296 -26.366 1.00 41.22 98 LEU A O 1
ATOM 765 N N . ASP A 1 99 ? -38.665 -5.516 -25.441 1.00 43.78 99 ASP A N 1
ATOM 766 C CA . ASP A 1 99 ? -39.629 -5.300 -26.535 1.00 43.78 99 ASP A CA 1
ATOM 767 C C . ASP A 1 99 ? -38.979 -4.801 -27.840 1.00 43.78 99 ASP A C 1
ATOM 769 O O . ASP A 1 99 ? -39.527 -4.963 -28.936 1.00 43.78 99 ASP A O 1
ATOM 773 N N . ALA A 1 100 ? -37.770 -4.239 -27.760 1.00 42.44 100 ALA A N 1
ATOM 774 C CA . ALA A 1 100 ? -36.984 -3.858 -28.931 1.00 42.44 100 ALA A CA 1
ATOM 775 C C . ALA A 1 100 ? -36.359 -5.065 -29.667 1.00 42.44 100 ALA A C 1
ATOM 777 O O . ALA A 1 100 ? -35.962 -4.940 -30.827 1.00 42.44 100 ALA A O 1
ATOM 778 N N . ARG A 1 101 ? -36.278 -6.250 -29.037 1.00 40.06 101 ARG A N 1
ATOM 779 C CA . ARG A 1 101 ? -35.666 -7.457 -29.633 1.00 40.06 101 ARG A CA 1
ATOM 780 C C . ARG A 1 101 ? -36.621 -8.227 -30.559 1.00 40.06 101 ARG A C 1
ATOM 782 O O . ARG A 1 101 ? -36.163 -9.061 -31.337 1.00 40.06 101 ARG A O 1
ATOM 789 N N . THR A 1 102 ? -37.924 -7.949 -30.514 1.00 38.47 102 THR A N 1
ATOM 790 C CA . THR A 1 102 ? -38.969 -8.704 -31.234 1.00 38.47 102 THR A CA 1
ATOM 791 C C . THR A 1 102 ? -39.394 -8.113 -32.578 1.00 38.47 102 THR A C 1
ATOM 793 O O . THR A 1 102 ? -40.287 -8.662 -33.219 1.00 38.47 102 THR A O 1
ATOM 796 N N . ARG A 1 103 ? -38.748 -7.053 -33.080 1.00 32.59 103 ARG A N 1
ATOM 797 C CA . ARG A 1 103 ? -39.050 -6.517 -34.419 1.00 32.59 103 ARG A CA 1
ATOM 798 C C . ARG A 1 103 ? -37.818 -6.493 -35.323 1.00 32.59 103 ARG A C 1
ATOM 800 O O . ARG A 1 103 ? -36.901 -5.703 -35.141 1.00 32.59 103 ARG A O 1
ATOM 807 N N . CYS A 1 104 ? -37.830 -7.379 -36.316 1.00 29.16 104 CYS A N 1
ATOM 808 C CA . CYS A 1 104 ? -36.978 -7.332 -37.507 1.00 29.16 104 CYS A CA 1
ATOM 809 C C . CYS A 1 104 ? -37.721 -6.623 -38.666 1.00 29.16 104 CYS A C 1
ATOM 811 O O . CYS A 1 104 ? -38.930 -6.416 -38.572 1.00 29.16 104 CYS A O 1
ATOM 813 N N . PRO A 1 105 ? -37.006 -6.170 -39.712 1.00 40.72 105 PRO A N 1
ATOM 814 C CA . PRO A 1 105 ? -36.959 -4.755 -40.076 1.00 40.72 105 PRO A CA 1
ATOM 815 C C . PRO A 1 105 ? -37.874 -4.381 -41.247 1.00 40.72 105 PRO A C 1
ATOM 817 O O . PRO A 1 105 ? -38.151 -5.199 -42.120 1.00 40.72 105 PRO A O 1
ATOM 820 N N . ALA A 1 106 ? -38.238 -3.099 -41.323 1.00 26.72 106 ALA A N 1
ATOM 821 C CA . ALA A 1 106 ? -38.689 -2.478 -42.561 1.00 26.72 106 ALA A CA 1
ATOM 822 C C . ALA A 1 106 ? -37.906 -1.185 -42.834 1.00 26.72 106 ALA A C 1
ATOM 824 O O . ALA A 1 106 ? -37.684 -0.349 -41.963 1.00 26.72 106 ALA A O 1
ATOM 825 N N . THR A 1 107 ? -37.468 -1.117 -44.081 1.00 30.39 107 THR A N 1
ATOM 826 C CA . THR A 1 107 ? -36.771 -0.092 -44.854 1.00 30.39 107 THR A CA 1
ATOM 827 C C . THR A 1 107 ? -37.219 1.348 -44.567 1.00 30.39 107 THR A C 1
ATOM 829 O O . THR A 1 107 ? -38.410 1.629 -44.600 1.00 30.39 107 THR A O 1
ATOM 832 N N . SER A 1 108 ? -36.276 2.287 -44.412 1.00 26.80 108 SER A N 1
ATOM 833 C CA . SER A 1 108 ? -36.052 3.390 -45.372 1.00 26.80 108 SER A CA 1
ATOM 834 C C . SER A 1 108 ? -35.194 4.534 -44.796 1.00 26.80 108 SER A C 1
ATOM 836 O O . SER A 1 108 ? -35.381 4.971 -43.668 1.00 26.80 108 SER A O 1
ATOM 838 N N . ASN A 1 109 ? -34.297 5.010 -45.664 1.00 26.59 109 ASN A N 1
ATOM 839 C CA . ASN A 1 109 ? -33.859 6.393 -45.882 1.00 26.59 109 ASN A CA 1
ATOM 840 C C . ASN A 1 109 ? -32.852 7.078 -44.936 1.00 26.59 109 ASN A C 1
ATOM 842 O O . ASN A 1 109 ? -33.167 7.647 -43.900 1.00 26.59 109 ASN A O 1
ATOM 846 N N . SER A 1 110 ? -31.615 7.066 -45.448 1.00 32.16 110 SER A N 1
ATOM 847 C CA . SER A 1 110 ? -30.611 8.136 -45.517 1.00 32.16 110 SER A CA 1
ATOM 848 C C . SER A 1 110 ? -31.015 9.527 -45.009 1.00 32.16 110 SER A C 1
ATOM 850 O O . SER A 1 110 ? -31.754 10.237 -45.684 1.00 32.16 110 SER A O 1
ATOM 852 N N . GLU A 1 111 ? -30.345 9.979 -43.948 1.00 25.64 111 GLU A N 1
ATOM 853 C CA . GLU A 1 111 ? -30.021 11.392 -43.744 1.00 25.64 111 GLU A CA 1
ATOM 854 C C . GLU A 1 111 ? -28.660 11.527 -43.040 1.00 25.64 111 GLU A C 1
ATOM 856 O O . GLU A 1 111 ? -28.351 10.850 -42.057 1.00 25.64 111 GLU A O 1
ATOM 861 N N . SER A 1 112 ? -27.801 12.359 -43.622 1.00 25.67 112 SER A N 1
ATOM 862 C CA . SER A 1 112 ? -26.417 12.622 -43.222 1.00 25.67 112 SER A CA 1
ATOM 863 C C . SER A 1 112 ? -26.325 13.348 -41.871 1.00 25.67 112 SER A C 1
ATOM 865 O O . SER A 1 112 ? -27.015 14.355 -41.696 1.00 25.67 112 SER A O 1
ATOM 867 N N . PRO A 1 113 ? -25.434 12.954 -40.940 1.00 31.16 113 PRO A N 1
ATOM 868 C CA . PRO A 1 113 ? -25.294 13.664 -39.677 1.00 31.16 113 PRO A CA 1
ATOM 869 C C . PRO A 1 113 ? -24.394 14.898 -39.830 1.00 31.16 113 PRO A C 1
ATOM 871 O O . PRO A 1 113 ? -23.209 14.806 -40.151 1.00 31.16 113 PRO A O 1
ATOM 874 N N . THR A 1 114 ? -24.961 16.065 -39.532 1.00 31.69 114 THR A N 1
ATOM 875 C CA . THR A 1 114 ? -24.240 17.310 -39.228 1.00 31.69 114 THR A CA 1
ATOM 876 C C . THR A 1 114 ? -23.217 17.112 -38.095 1.00 31.69 114 THR A C 1
ATOM 878 O O . THR A 1 114 ? -23.483 16.344 -37.162 1.00 31.69 114 THR A O 1
ATOM 881 N N . PRO A 1 115 ? -22.068 17.816 -38.111 1.00 32.91 115 PRO A N 1
ATOM 882 C CA . PRO A 1 115 ? -20.990 17.592 -37.153 1.00 32.91 115 PRO A CA 1
ATOM 883 C C . PRO A 1 115 ? -21.400 18.045 -35.744 1.00 32.91 115 PRO A C 1
ATOM 885 O O . PRO A 1 115 ? -21.543 19.236 -35.468 1.00 32.91 115 PRO A O 1
ATOM 888 N N . LYS A 1 116 ? -21.574 17.081 -34.831 1.00 34.28 116 LYS A N 1
ATOM 889 C CA . LYS A 1 116 ? -21.741 17.348 -33.397 1.00 34.28 116 LYS A CA 1
ATOM 890 C C . LYS A 1 116 ? -20.461 17.988 -32.850 1.00 34.28 116 LYS A C 1
ATOM 892 O O . LYS A 1 116 ? -19.365 17.465 -33.050 1.00 34.28 116 LYS A O 1
ATOM 897 N N . ALA A 1 117 ? -20.619 19.104 -32.139 1.00 32.19 117 ALA A N 1
ATOM 898 C CA . ALA A 1 117 ? -19.554 19.738 -31.370 1.00 32.19 117 ALA A CA 1
ATOM 899 C C . ALA A 1 117 ? -18.865 18.708 -30.449 1.00 32.19 117 ALA A C 1
ATOM 901 O O . ALA A 1 117 ? -19.547 17.835 -29.902 1.00 32.19 117 ALA A O 1
ATOM 902 N N . PRO A 1 118 ? -17.533 18.776 -30.262 1.00 33.28 118 PRO A N 1
ATOM 903 C CA . PRO A 1 118 ? -16.818 17.773 -29.490 1.00 33.28 118 PRO A CA 1
ATOM 904 C C . PRO A 1 118 ? -17.314 17.790 -28.043 1.00 33.28 118 PRO A C 1
ATOM 906 O O . PRO A 1 118 ? -17.210 18.801 -27.344 1.00 33.28 118 PRO A O 1
ATOM 909 N N . ALA A 1 119 ? -17.853 16.653 -27.599 1.00 35.06 119 ALA A N 1
ATOM 910 C CA . ALA A 1 119 ? -18.193 16.416 -26.206 1.00 35.06 119 ALA A CA 1
ATOM 911 C C . ALA A 1 119 ? -16.977 16.769 -25.336 1.00 35.06 119 ALA A C 1
ATOM 913 O O . ALA A 1 119 ? -15.873 16.259 -25.554 1.00 35.06 119 ALA A O 1
ATOM 914 N N . LYS A 1 120 ? -17.164 17.678 -24.371 1.00 36.81 120 LYS A N 1
ATOM 915 C CA . LYS A 1 120 ? -16.121 18.044 -23.410 1.00 36.81 120 LYS A CA 1
ATOM 916 C C . LYS A 1 120 ? -15.745 16.788 -22.628 1.00 36.81 120 LYS A C 1
ATOM 918 O O . LYS A 1 120 ? -16.473 16.372 -21.732 1.00 36.81 120 LYS A O 1
ATOM 923 N N . LYS A 1 121 ? -14.608 16.184 -22.978 1.00 34.75 121 LYS A N 1
ATOM 924 C CA . LYS A 1 121 ? -13.984 15.108 -22.207 1.00 34.75 121 LYS A CA 1
ATOM 925 C C . LYS A 1 121 ? -13.692 15.661 -20.814 1.00 34.75 121 LYS A C 1
ATOM 927 O O . LYS A 1 121 ? -12.795 16.487 -20.653 1.00 34.75 121 LYS A O 1
ATOM 932 N N . ALA A 1 122 ? -14.476 15.263 -19.817 1.00 37.44 122 ALA A N 1
ATOM 933 C CA . ALA A 1 122 ? -14.182 15.574 -18.428 1.00 37.44 122 ALA A CA 1
ATOM 934 C C . ALA A 1 122 ? -12.976 14.726 -18.008 1.00 37.44 122 ALA A C 1
ATOM 936 O O . ALA A 1 122 ? -13.113 13.593 -17.557 1.00 37.44 122 ALA A O 1
ATOM 937 N N . THR A 1 123 ? -11.770 15.248 -18.226 1.00 46.94 123 THR A N 1
ATOM 938 C CA . THR A 1 123 ? -10.537 14.585 -17.805 1.00 46.94 123 THR A CA 1
ATOM 939 C C . THR A 1 123 ? -10.513 14.543 -16.279 1.00 46.94 123 THR A C 1
ATOM 941 O O . THR A 1 123 ? -10.340 15.578 -15.630 1.00 46.94 123 THR A O 1
ATOM 944 N N . VAL A 1 124 ? -10.699 13.357 -15.691 1.00 54.56 124 VAL A N 1
ATOM 945 C CA . VAL A 1 124 ? -10.502 13.156 -14.250 1.00 54.56 124 VAL A CA 1
ATOM 946 C C . VAL A 1 124 ? -9.062 13.566 -13.925 1.00 54.56 124 VAL A C 1
ATOM 948 O O . VAL A 1 124 ? -8.133 13.062 -14.560 1.00 54.56 124 VAL A O 1
ATOM 951 N N . PRO A 1 125 ? -8.830 14.497 -12.984 1.00 62.78 125 PRO A N 1
ATOM 952 C CA . PRO A 1 125 ? -7.480 14.974 -12.738 1.00 62.78 125 PRO A CA 1
ATOM 953 C C . PRO A 1 125 ? -6.630 13.845 -12.162 1.00 62.78 125 PRO A C 1
ATOM 955 O O . PRO A 1 125 ? -6.960 13.302 -11.107 1.00 62.78 125 PRO A O 1
ATOM 958 N N . GLY A 1 126 ? -5.527 13.535 -12.840 1.00 77.94 126 GLY A N 1
ATOM 959 C CA . GLY A 1 126 ? -4.576 12.512 -12.425 1.00 77.94 126 GLY A CA 1
ATOM 960 C C . GLY A 1 126 ? -4.027 12.709 -11.015 1.00 77.94 126 GLY A C 1
ATOM 961 O O . GLY A 1 126 ? -4.143 13.785 -10.415 1.00 77.94 126 GLY A O 1
ATOM 962 N N . ILE A 1 127 ? -3.356 11.687 -10.481 1.00 80.25 127 ILE A N 1
ATOM 963 C CA . ILE A 1 127 ? -2.840 11.691 -9.101 1.00 80.25 127 ILE A CA 1
ATOM 964 C C . ILE A 1 127 ? -1.976 12.919 -8.776 1.00 80.25 127 ILE A C 1
ATOM 966 O O . ILE A 1 127 ? -1.997 13.431 -7.658 1.00 80.25 127 ILE A O 1
ATOM 970 N N . HIS A 1 128 ? -1.239 13.432 -9.763 1.00 79.88 128 HIS A N 1
ATOM 971 C CA . HIS A 1 128 ? -0.414 14.628 -9.625 1.00 79.88 128 HIS A CA 1
ATOM 972 C C . HIS A 1 128 ? -1.254 15.880 -9.366 1.00 79.88 128 HIS A C 1
ATOM 974 O O . HIS A 1 128 ? -0.952 16.651 -8.453 1.00 79.88 128 HIS A O 1
ATOM 980 N N . ALA A 1 129 ? -2.338 16.051 -10.121 1.00 82.94 129 ALA A N 1
ATOM 981 C CA . ALA A 1 129 ? -3.281 17.144 -9.935 1.00 82.94 129 ALA A CA 1
ATOM 982 C C . ALA A 1 129 ? -4.061 16.994 -8.621 1.00 82.94 129 ALA A C 1
ATOM 984 O O . ALA A 1 129 ? -4.312 17.984 -7.939 1.00 82.94 129 ALA A O 1
ATOM 985 N N . TYR A 1 130 ? -4.411 15.766 -8.224 1.00 84.75 130 TYR A N 1
ATOM 986 C CA . TYR A 1 130 ? -5.018 15.501 -6.919 1.00 84.75 130 TYR A CA 1
ATOM 987 C C . TYR A 1 130 ? -4.112 15.940 -5.762 1.00 84.75 130 TYR A C 1
ATOM 989 O O . TYR A 1 130 ? -4.529 16.754 -4.941 1.00 84.75 130 TYR A O 1
ATOM 997 N N . VAL A 1 131 ? -2.857 15.481 -5.736 1.00 80.62 131 VAL A N 1
ATOM 998 C CA . VAL A 1 131 ? -1.895 15.851 -4.684 1.00 80.62 131 VAL A CA 1
ATOM 999 C C . VAL A 1 131 ? -1.639 17.360 -4.667 1.00 80.62 131 VAL A C 1
ATOM 1001 O O . VAL A 1 131 ? -1.653 17.958 -3.596 1.00 80.62 131 VAL A O 1
ATOM 1004 N N . ASN A 1 132 ? -1.483 18.000 -5.831 1.00 84.00 132 ASN A N 1
ATOM 1005 C CA . ASN A 1 132 ? -1.306 19.454 -5.911 1.00 84.00 132 ASN A CA 1
ATOM 1006 C C . ASN A 1 132 ? -2.500 20.223 -5.331 1.00 84.00 132 ASN A C 1
ATOM 1008 O O . ASN A 1 132 ? -2.299 21.180 -4.591 1.00 84.00 132 ASN A O 1
ATOM 1012 N N . ARG A 1 133 ? -3.735 19.787 -5.615 1.00 84.75 133 ARG A N 1
ATOM 1013 C CA . ARG A 1 133 ? -4.944 20.409 -5.052 1.00 84.75 133 ARG A CA 1
ATOM 1014 C C . ARG A 1 133 ? -5.017 20.261 -3.538 1.00 84.75 133 ARG A C 1
ATOM 1016 O O . ARG A 1 133 ? -5.388 21.212 -2.860 1.00 84.75 133 ARG A O 1
ATOM 1023 N N . VAL A 1 134 ? -4.645 19.096 -3.003 1.00 84.00 134 VAL A N 1
ATOM 1024 C CA . VAL A 1 134 ? -4.561 18.888 -1.549 1.00 84.00 134 VAL A CA 1
ATOM 1025 C C . VAL A 1 134 ? -3.533 19.846 -0.943 1.00 84.00 134 VAL A C 1
ATOM 1027 O O . VAL A 1 134 ? -3.865 20.566 -0.008 1.00 84.00 134 VAL A O 1
ATOM 1030 N N . LEU A 1 135 ? -2.325 19.926 -1.508 1.00 81.19 135 LEU A N 1
ATOM 1031 C CA . LEU A 1 135 ? -1.270 20.823 -1.018 1.00 81.19 135 LEU A CA 1
ATOM 1032 C C . LEU A 1 135 ? -1.696 22.297 -1.039 1.00 81.19 135 LEU A C 1
ATOM 1034 O O . LEU A 1 135 ? -1.492 22.996 -0.054 1.00 81.19 135 LEU A O 1
ATOM 1038 N N . GLN A 1 136 ? -2.333 22.754 -2.119 1.00 83.06 136 GLN A N 1
ATOM 1039 C CA . GLN A 1 136 ? -2.843 24.126 -2.231 1.00 83.06 136 GLN A CA 1
ATOM 1040 C C . GLN A 1 136 ? -3.978 24.421 -1.246 1.00 83.06 136 GLN A C 1
ATOM 1042 O O . GLN A 1 136 ? -4.035 25.502 -0.669 1.00 83.06 136 GLN A O 1
ATOM 1047 N N . LYS A 1 137 ? -4.887 23.463 -1.032 1.00 84.44 137 LYS A N 1
ATOM 1048 C CA . LYS A 1 137 ? -5.979 23.627 -0.065 1.00 84.44 137 LYS A CA 1
ATOM 1049 C C . LYS A 1 137 ? -5.435 23.807 1.352 1.00 84.44 137 LYS A C 1
ATOM 1051 O O . LYS A 1 137 ? -5.917 24.660 2.089 1.00 84.44 137 LYS A O 1
ATOM 1056 N N . TRP A 1 138 ? -4.439 23.007 1.725 1.00 79.69 138 TRP A N 1
ATOM 1057 C CA . TRP A 1 138 ? -3.873 23.029 3.071 1.00 79.69 138 TRP A CA 1
ATOM 1058 C C . TRP A 1 138 ? -2.815 24.114 3.271 1.00 79.69 138 TRP A C 1
ATOM 1060 O O . TRP A 1 138 ? -2.636 24.551 4.400 1.00 79.69 138 TRP A O 1
ATOM 1070 N N . SER A 1 139 ? -2.175 24.628 2.213 1.00 77.69 139 SER A N 1
ATOM 1071 C CA . SER A 1 139 ? -1.185 25.702 2.360 1.00 77.69 139 SER A CA 1
ATOM 1072 C C . SER A 1 139 ? -1.764 26.958 3.012 1.00 77.69 139 SER A C 1
ATOM 1074 O O . SER A 1 139 ? -1.070 27.590 3.797 1.00 77.69 139 SER A O 1
ATOM 1076 N N . GLY A 1 140 ? -3.029 27.295 2.730 1.00 71.19 140 GLY A N 1
ATOM 1077 C CA . GLY A 1 140 ? -3.705 28.426 3.376 1.00 71.19 140 GLY A CA 1
ATOM 1078 C C . GLY A 1 140 ? -3.960 28.199 4.870 1.00 71.19 140 GLY A C 1
ATOM 1079 O O . GLY A 1 140 ? -3.703 29.087 5.672 1.00 71.19 140 GLY A O 1
ATOM 1080 N N . VAL A 1 141 ? -4.387 26.989 5.248 1.00 76.56 141 VAL A N 1
ATOM 1081 C CA . VAL A 1 141 ? -4.648 26.605 6.650 1.00 76.56 141 VAL A CA 1
ATOM 1082 C C . VAL A 1 141 ? -3.353 26.587 7.467 1.00 76.56 141 VAL A C 1
ATOM 1084 O O . VAL A 1 141 ? -3.277 27.141 8.560 1.00 76.56 141 VAL A O 1
ATOM 1087 N N . CYS A 1 142 ? -2.295 26.012 6.899 1.00 73.06 142 CYS A N 1
ATOM 1088 C CA . CYS A 1 142 ? -0.987 25.937 7.538 1.00 73.06 142 CYS A CA 1
ATOM 1089 C C . CYS A 1 142 ? -0.377 27.331 7.782 1.00 73.06 142 CYS A C 1
ATOM 1091 O O . CYS A 1 142 ? 0.219 27.565 8.831 1.00 73.06 142 CYS A O 1
ATOM 1093 N N . GLN A 1 143 ? -0.574 28.279 6.857 1.00 70.12 143 GLN A N 1
ATOM 1094 C CA . GLN A 1 143 ? -0.133 29.669 7.034 1.00 70.12 143 GLN A CA 1
ATOM 1095 C C . GLN A 1 143 ? -0.853 30.370 8.193 1.00 70.12 143 GLN A C 1
ATOM 1097 O O . GLN A 1 143 ? -0.227 31.146 8.910 1.00 70.12 143 GLN A O 1
ATOM 1102 N N . THR A 1 144 ? -2.142 30.090 8.405 1.00 67.75 144 THR A N 1
ATOM 1103 C CA . THR A 1 144 ? -2.919 30.692 9.500 1.00 67.75 144 THR A CA 1
ATOM 1104 C C . THR A 1 144 ? -2.588 30.119 10.879 1.00 67.75 144 THR A C 1
ATOM 1106 O O . THR A 1 144 ? -2.670 30.843 11.864 1.00 67.75 144 THR A O 1
ATOM 1109 N N . GLU A 1 145 ? -2.179 28.851 10.964 1.00 69.56 145 GLU A N 1
ATOM 1110 C CA . GLU A 1 145 ? -1.871 28.167 12.233 1.00 69.56 145 GLU A CA 1
ATOM 1111 C C . GLU A 1 145 ? -0.389 28.275 12.649 1.00 69.56 145 GLU A C 1
ATOM 1113 O O . GLU A 1 145 ? 0.032 27.684 13.640 1.00 69.56 145 GLU A O 1
ATOM 1118 N N . GLY A 1 146 ? 0.434 29.015 11.896 1.00 60.62 146 GLY A N 1
ATOM 1119 C CA . GLY A 1 146 ? 1.869 29.175 12.177 1.00 60.62 146 GLY A CA 1
ATOM 1120 C C . GLY A 1 146 ? 2.719 27.928 11.890 1.00 60.62 146 GLY A C 1
ATOM 1121 O O . GLY A 1 146 ? 3.942 27.960 12.035 1.00 60.62 146 GLY A O 1
ATOM 1122 N N . THR A 1 147 ? 2.106 26.833 11.433 1.00 65.00 147 THR A N 1
ATOM 1123 C CA . THR A 1 147 ? 2.800 25.645 10.929 1.00 65.00 147 THR A CA 1
ATOM 1124 C C . THR A 1 147 ? 3.215 25.883 9.480 1.00 65.00 147 THR A C 1
ATOM 1126 O O . THR A 1 147 ? 2.408 25.774 8.562 1.00 65.00 147 THR A O 1
ATOM 1129 N N . ASN A 1 148 ? 4.474 26.228 9.231 1.00 58.94 148 ASN A N 1
ATOM 1130 C CA . ASN A 1 148 ? 4.910 26.546 7.872 1.00 58.94 148 ASN A CA 1
ATOM 1131 C C . ASN A 1 148 ? 5.058 25.280 7.017 1.00 58.94 148 ASN A C 1
ATOM 1133 O O . ASN A 1 148 ? 6.077 24.594 7.072 1.00 58.94 148 ASN A O 1
ATOM 1137 N N . LEU A 1 149 ? 4.062 25.002 6.171 1.00 65.00 149 LEU A N 1
ATOM 1138 C CA . LEU A 1 149 ? 4.218 24.060 5.066 1.00 65.00 149 LEU A CA 1
ATOM 1139 C C . LEU A 1 149 ? 5.335 24.579 4.144 1.00 65.00 149 LEU A C 1
ATOM 1141 O O . LEU A 1 149 ? 5.300 25.743 3.735 1.00 65.00 149 LEU A O 1
ATOM 1145 N N . THR A 1 150 ? 6.316 23.733 3.803 1.00 65.38 150 THR A N 1
ATOM 1146 C CA . THR A 1 150 ? 7.427 24.129 2.919 1.00 65.38 150 THR A CA 1
ATOM 1147 C C . THR A 1 150 ? 6.892 24.806 1.647 1.00 65.38 150 THR A C 1
ATOM 1149 O O . THR A 1 150 ? 6.083 24.237 0.905 1.00 65.38 150 THR A O 1
ATOM 1152 N N . THR A 1 151 ? 7.353 26.029 1.377 1.00 63.03 151 THR A N 1
ATOM 1153 C CA . THR A 1 151 ? 6.900 26.824 0.230 1.00 63.03 151 THR A CA 1
ATOM 1154 C C . THR A 1 151 ? 7.251 26.134 -1.094 1.00 63.03 151 THR A C 1
ATOM 1156 O O . THR A 1 151 ? 8.336 25.578 -1.268 1.00 63.03 151 THR A O 1
ATOM 1159 N N . GLY A 1 152 ? 6.310 26.128 -2.046 1.00 65.75 152 GLY A N 1
ATOM 1160 C CA . GLY A 1 152 ? 6.510 25.504 -3.363 1.00 65.75 152 GLY A CA 1
ATOM 1161 C C . GLY A 1 152 ? 6.415 23.969 -3.389 1.00 65.75 152 GLY A C 1
ATOM 1162 O O . GLY A 1 152 ? 6.918 23.330 -4.320 1.00 65.75 152 GLY A O 1
ATOM 1163 N N . LEU A 1 153 ? 5.782 23.342 -2.390 1.00 70.44 153 LEU A N 1
ATOM 1164 C CA . LEU A 1 153 ? 5.465 21.914 -2.447 1.00 70.44 153 LEU A CA 1
ATOM 1165 C C . LEU A 1 153 ? 4.452 21.602 -3.562 1.00 70.44 153 LEU A C 1
ATOM 1167 O O . LEU A 1 153 ? 3.414 22.239 -3.713 1.00 70.44 153 LEU A O 1
ATOM 1171 N N . SER A 1 154 ? 4.764 20.565 -4.328 1.00 74.12 154 SER A N 1
ATOM 1172 C CA . SER A 1 154 ? 3.980 20.004 -5.419 1.00 74.12 154 SER A CA 1
ATOM 1173 C C . SER A 1 154 ? 4.147 18.483 -5.417 1.00 74.12 154 SER A C 1
ATOM 1175 O O . SER A 1 154 ? 5.050 17.931 -4.787 1.00 74.12 154 SER A O 1
ATOM 1177 N N . SER A 1 155 ? 3.324 17.787 -6.187 1.00 70.25 155 SER A N 1
ATOM 1178 C CA . SER A 1 155 ? 3.378 16.340 -6.391 1.00 70.25 155 SER A CA 1
ATOM 1179 C C . SER A 1 155 ? 4.705 15.855 -6.986 1.00 70.25 155 SER A C 1
ATOM 1181 O O . SER A 1 155 ? 5.050 14.681 -6.840 1.00 70.25 155 SER A O 1
ATOM 1183 N N . HIS A 1 156 ? 5.454 16.752 -7.637 1.00 63.06 156 HIS A N 1
ATOM 1184 C CA . HIS A 1 156 ? 6.791 16.501 -8.170 1.00 63.06 156 HIS A CA 1
ATOM 1185 C C . HIS A 1 156 ? 7.909 17.048 -7.282 1.00 63.06 156 HIS A C 1
ATOM 1187 O O . HIS A 1 156 ? 9.078 16.782 -7.571 1.00 63.06 156 HIS A O 1
ATOM 1193 N N . SER A 1 157 ? 7.583 17.800 -6.227 1.00 59.75 157 SER A N 1
ATOM 1194 C CA . SER A 1 157 ? 8.591 18.390 -5.355 1.00 59.75 157 SER A CA 1
ATOM 1195 C C . SER A 1 157 ? 9.386 17.278 -4.686 1.00 59.75 157 SER A C 1
ATOM 1197 O O . SER A 1 157 ? 8.854 16.416 -3.983 1.00 59.75 157 SER A O 1
ATOM 1199 N N . PHE A 1 158 ? 10.686 17.282 -4.972 1.00 51.66 158 PHE A N 1
ATOM 1200 C CA . PHE A 1 158 ? 11.641 16.380 -4.360 1.00 51.66 158 PHE A CA 1
ATOM 1201 C C . PHE A 1 158 ? 11.707 16.685 -2.852 1.00 51.66 158 PHE A C 1
ATOM 1203 O O . PHE A 1 158 ? 11.787 17.848 -2.458 1.00 51.66 158 PHE A O 1
ATOM 1210 N N . ARG A 1 159 ? 11.592 15.640 -2.024 1.00 56.06 159 ARG A N 1
ATOM 1211 C CA . ARG A 1 159 ? 11.327 15.693 -0.574 1.00 56.06 159 ARG A CA 1
ATOM 1212 C C . ARG A 1 159 ? 12.245 16.675 0.170 1.00 56.06 159 ARG A C 1
ATOM 1214 O O . ARG A 1 159 ? 13.462 16.513 0.115 1.00 56.06 159 ARG A O 1
ATOM 1221 N N . ARG A 1 160 ? 11.670 17.578 0.972 1.00 48.91 160 ARG A N 1
ATOM 1222 C CA . ARG A 1 160 ? 12.403 18.232 2.068 1.00 48.91 160 ARG A CA 1
ATOM 1223 C C . ARG A 1 160 ? 12.160 17.627 3.456 1.00 48.91 160 ARG A C 1
ATOM 1225 O O . ARG A 1 160 ? 12.936 17.909 4.338 1.00 48.91 160 ARG A O 1
ATOM 1232 N N . GLU A 1 161 ? 11.182 16.742 3.670 1.00 50.00 161 GLU A N 1
ATOM 1233 C CA . GLU A 1 161 ? 10.890 16.293 5.051 1.00 50.00 161 GLU A CA 1
ATOM 1234 C C . GLU A 1 161 ? 11.193 14.813 5.298 1.00 50.00 161 GLU A C 1
ATOM 1236 O O . GLU A 1 161 ? 12.269 14.539 5.795 1.00 50.00 161 GLU A O 1
ATOM 1241 N N . ALA A 1 162 ? 10.386 13.824 4.893 1.00 56.28 162 ALA A N 1
ATOM 1242 C CA . ALA A 1 162 ? 10.609 12.427 5.337 1.00 56.28 162 ALA A CA 1
ATOM 1243 C C . ALA A 1 162 ? 12.017 11.857 5.099 1.00 56.28 162 ALA A C 1
ATOM 1245 O O . ALA A 1 162 ? 12.615 11.259 5.985 1.00 56.28 162 ALA A O 1
ATOM 1246 N N . ALA A 1 163 ? 12.544 12.005 3.882 1.00 54.22 163 ALA A N 1
ATOM 1247 C CA . ALA A 1 163 ? 13.864 11.468 3.561 1.00 54.22 163 ALA A CA 1
ATOM 1248 C C . ALA A 1 163 ? 14.994 12.343 4.114 1.00 54.22 163 ALA A C 1
ATOM 1250 O O . ALA A 1 163 ? 16.072 11.814 4.339 1.00 54.22 163 ALA A O 1
ATOM 1251 N N . GLN A 1 164 ? 14.767 13.647 4.327 1.00 56.25 164 GLN A N 1
ATOM 1252 C CA . GLN A 1 164 ? 15.733 14.501 5.025 1.00 56.25 164 GLN A CA 1
ATOM 1253 C C . GLN A 1 164 ? 15.732 14.196 6.524 1.00 56.25 164 GLN A C 1
ATOM 1255 O O . GLN A 1 164 ? 16.807 14.097 7.085 1.00 56.25 164 GLN A O 1
ATOM 1260 N N . ASN A 1 165 ? 14.567 13.938 7.122 1.00 62.25 165 ASN A N 1
ATOM 1261 C CA . ASN A 1 165 ? 14.395 13.498 8.504 1.00 62.25 165 ASN A CA 1
ATOM 1262 C C . ASN A 1 165 ? 15.060 12.134 8.748 1.00 62.25 165 ASN A C 1
ATOM 1264 O O . ASN A 1 165 ? 15.784 11.945 9.719 1.00 62.25 165 ASN A O 1
ATOM 1268 N N . ALA A 1 166 ? 14.893 11.190 7.817 1.00 60.53 166 ALA A N 1
ATOM 1269 C CA . ALA A 1 166 ? 15.631 9.931 7.872 1.00 60.53 166 ALA A CA 1
ATOM 1270 C C . ALA A 1 166 ? 17.141 10.145 7.649 1.00 60.53 166 ALA A C 1
ATOM 1272 O O . ALA A 1 166 ? 17.953 9.533 8.326 1.00 60.53 166 ALA A O 1
ATOM 1273 N N . ASN A 1 167 ? 17.541 11.032 6.730 1.00 61.25 167 ASN A N 1
ATOM 1274 C CA . ASN A 1 167 ? 18.956 11.320 6.462 1.00 61.25 167 ASN A CA 1
ATOM 1275 C C . ASN A 1 167 ? 19.623 12.192 7.543 1.00 61.25 167 ASN A C 1
ATOM 1277 O O . ASN A 1 167 ? 20.846 12.279 7.567 1.00 61.25 167 ASN A O 1
ATOM 1281 N N . SER A 1 168 ? 18.856 12.855 8.414 1.00 60.09 168 SER A N 1
ATOM 1282 C CA . SER A 1 168 ? 19.388 13.549 9.590 1.00 60.09 168 SER A CA 1
ATOM 1283 C C . SER A 1 168 ? 19.749 12.590 10.721 1.00 60.09 168 SER A C 1
ATOM 1285 O O . SER A 1 168 ? 20.514 12.970 11.604 1.00 60.09 168 SER A O 1
ATOM 1287 N N . ASP A 1 169 ? 19.253 11.349 10.693 1.00 66.44 169 ASP A N 1
ATOM 1288 C CA . ASP A 1 169 ? 19.716 10.309 11.605 1.00 66.44 169 ASP A CA 1
ATOM 1289 C C . ASP A 1 169 ? 21.060 9.754 11.112 1.00 66.44 169 ASP A C 1
ATOM 1291 O O . ASP A 1 169 ? 21.152 9.114 10.063 1.00 66.44 169 ASP A O 1
ATOM 1295 N N . SER A 1 170 ? 22.118 9.9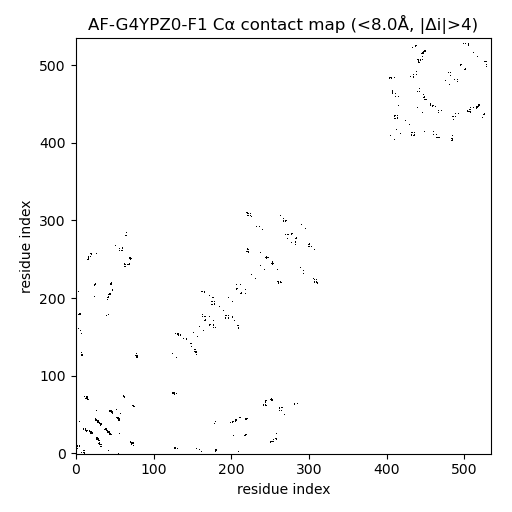80 11.895 1.00 63.31 170 SER A N 1
ATOM 1296 C CA . SER A 1 170 ? 23.482 9.535 11.584 1.00 63.31 170 SER A CA 1
ATOM 1297 C C . SER A 1 170 ? 23.620 8.014 11.473 1.00 63.31 170 SER A C 1
ATOM 1299 O O . SER A 1 170 ? 24.596 7.522 10.905 1.00 63.31 170 SER A O 1
ATOM 1301 N N . LYS A 1 171 ? 22.645 7.258 11.991 1.00 69.06 171 LYS A N 1
ATOM 1302 C CA . LYS A 1 171 ? 22.598 5.795 11.915 1.00 69.06 171 LYS A CA 1
ATOM 1303 C C . LYS A 1 171 ? 22.035 5.284 10.584 1.00 69.06 171 LYS A C 1
ATOM 1305 O O . LYS A 1 171 ? 22.138 4.087 10.314 1.00 69.06 171 LYS A O 1
ATOM 1310 N N . ILE A 1 172 ? 21.441 6.147 9.755 1.00 69.50 172 ILE A N 1
ATOM 1311 C CA . ILE A 1 172 ? 20.867 5.763 8.462 1.00 69.50 172 ILE A CA 1
ATOM 1312 C C . ILE A 1 172 ? 21.820 6.163 7.348 1.00 69.50 172 ILE A C 1
ATOM 1314 O O . ILE A 1 172 ? 22.066 7.337 7.083 1.00 69.50 172 ILE A O 1
ATOM 1318 N N . THR A 1 173 ? 22.349 5.167 6.644 1.00 63.75 173 THR A N 1
ATOM 1319 C CA . THR A 1 173 ? 23.244 5.436 5.523 1.00 63.75 173 THR A CA 1
ATOM 1320 C C . THR A 1 173 ? 22.438 5.871 4.298 1.00 63.75 173 THR A C 1
ATOM 1322 O O . THR A 1 173 ? 21.442 5.246 3.928 1.00 63.75 173 THR A O 1
ATOM 1325 N N . THR A 1 174 ? 22.905 6.913 3.606 1.00 60.69 174 THR A N 1
ATOM 1326 C CA . THR A 1 174 ? 22.263 7.458 2.399 1.00 60.69 174 THR A CA 1
ATOM 1327 C C . THR A 1 174 ? 21.887 6.399 1.344 1.00 60.69 174 THR A C 1
ATOM 1329 O O . THR A 1 174 ? 20.797 6.530 0.783 1.00 60.69 174 THR A O 1
ATOM 1332 N N . PRO A 1 175 ? 22.678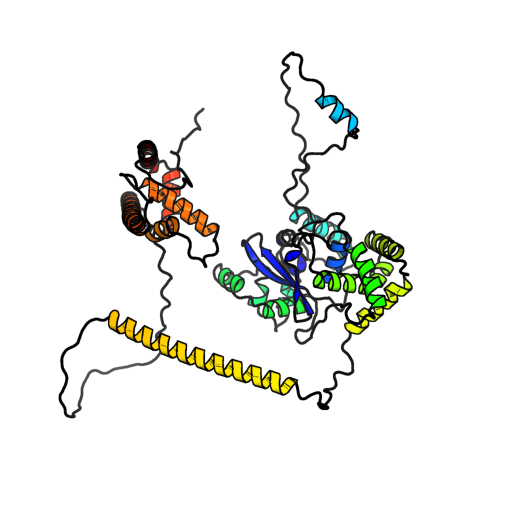 5.330 1.077 1.00 58.38 175 PRO A N 1
ATOM 1333 C CA . PRO A 1 175 ? 22.301 4.264 0.147 1.00 58.38 175 PRO A CA 1
ATOM 1334 C C . PRO A 1 175 ? 20.968 3.573 0.460 1.00 58.38 175 PRO A C 1
ATOM 1336 O O . PRO A 1 175 ? 20.232 3.264 -0.474 1.00 58.38 175 PRO A O 1
ATOM 1339 N N . TRP A 1 176 ? 20.613 3.409 1.738 1.00 61.25 176 TRP A N 1
ATOM 1340 C CA . TRP A 1 176 ? 19.386 2.730 2.182 1.00 61.25 176 TRP A CA 1
ATOM 1341 C C . TRP A 1 176 ? 18.119 3.566 1.954 1.00 61.25 176 TRP A C 1
ATOM 1343 O O . TRP A 1 176 ? 17.023 3.036 1.797 1.00 61.25 176 TRP A O 1
ATOM 1353 N N . ILE A 1 177 ? 18.260 4.891 1.870 1.00 59.03 177 ILE A N 1
ATOM 1354 C CA . ILE A 1 177 ? 17.150 5.825 1.620 1.00 59.03 177 ILE A CA 1
ATOM 1355 C C . ILE A 1 177 ? 16.856 5.950 0.110 1.00 59.03 177 ILE A C 1
ATOM 1357 O O . ILE A 1 177 ? 15.766 6.374 -0.293 1.00 59.03 177 ILE A O 1
ATOM 1361 N N . LEU A 1 178 ? 17.805 5.573 -0.761 1.00 55.16 178 LEU A N 1
ATOM 1362 C CA . LEU A 1 178 ? 17.701 5.785 -2.213 1.00 55.16 178 LEU A CA 1
ATOM 1363 C C . LEU A 1 178 ? 16.520 5.044 -2.851 1.00 55.16 178 LEU A C 1
ATOM 1365 O O . LEU A 1 178 ? 15.891 5.593 -3.768 1.00 55.16 178 LEU A O 1
ATOM 1369 N N . ASP A 1 179 ? 16.177 3.867 -2.324 1.00 50.47 179 ASP A N 1
ATOM 1370 C CA . ASP A 1 179 ? 15.072 3.024 -2.792 1.00 50.47 179 ASP A CA 1
ATOM 1371 C C . ASP A 1 179 ? 13.692 3.614 -2.511 1.00 50.47 179 ASP A C 1
ATOM 1373 O O . ASP A 1 179 ? 12.720 3.277 -3.186 1.00 50.47 179 ASP A O 1
ATOM 1377 N N . ARG A 1 180 ? 13.591 4.588 -1.599 1.00 56.47 180 ARG A N 1
ATOM 1378 C CA . ARG A 1 180 ? 12.353 5.339 -1.329 1.00 56.47 180 ARG A CA 1
ATOM 1379 C C . ARG A 1 180 ? 12.260 6.658 -2.104 1.00 56.47 180 ARG A C 1
ATOM 1381 O O . ARG A 1 180 ? 11.355 7.460 -1.855 1.00 56.47 180 ARG A O 1
ATOM 1388 N N . GLY A 1 181 ? 13.143 6.856 -3.087 1.00 47.19 181 GLY A N 1
ATOM 1389 C CA . GLY A 1 181 ? 13.007 7.874 -4.125 1.00 47.19 181 GLY A CA 1
ATOM 1390 C C . GLY A 1 181 ? 13.939 9.083 -3.998 1.00 47.19 181 GLY A C 1
ATOM 1391 O O . GLY A 1 181 ? 13.446 10.185 -3.810 1.00 47.19 181 GLY A O 1
ATOM 1392 N N . GLY A 1 182 ? 15.245 8.888 -4.250 1.00 48.00 182 GLY A N 1
ATOM 1393 C CA . GLY A 1 182 ? 15.942 9.573 -5.359 1.00 48.00 182 GLY A CA 1
ATOM 1394 C C . GLY A 1 182 ? 16.854 10.794 -5.137 1.00 48.00 182 GLY A C 1
ATOM 1395 O O . GLY A 1 182 ? 16.699 11.744 -5.895 1.00 48.00 182 GLY A O 1
ATOM 1396 N N . TRP A 1 183 ? 17.832 10.788 -4.225 1.00 45.06 183 TRP A N 1
ATOM 1397 C CA . TRP A 1 183 ? 18.866 11.847 -4.178 1.00 45.06 183 TRP A CA 1
ATOM 1398 C C . TRP A 1 183 ? 19.719 11.915 -5.468 1.00 45.06 183 TRP A C 1
ATOM 1400 O O . TRP A 1 183 ? 19.828 10.936 -6.218 1.00 45.06 183 TRP A O 1
ATOM 1410 N N . SER A 1 184 ? 20.301 13.092 -5.745 1.00 40.66 184 SER A N 1
ATOM 1411 C CA . SER A 1 184 ? 21.206 13.328 -6.880 1.00 40.66 184 SER A CA 1
ATOM 1412 C C . SER A 1 184 ? 22.469 12.483 -6.736 1.00 40.66 184 SER A C 1
ATOM 1414 O O . SER A 1 184 ? 23.361 12.805 -5.962 1.00 40.66 184 SER A O 1
ATOM 1416 N N . MET A 1 185 ? 22.535 11.400 -7.500 1.00 43.56 185 MET A N 1
ATOM 1417 C CA . MET A 1 185 ? 23.754 10.640 -7.734 1.00 43.56 185 MET A CA 1
ATOM 1418 C C . MET A 1 185 ? 23.892 10.412 -9.237 1.00 43.56 185 MET A C 1
ATOM 1420 O O . MET A 1 185 ? 22.883 10.295 -9.953 1.00 43.56 185 MET A O 1
ATOM 1424 N N . SER A 1 186 ? 25.138 10.345 -9.708 1.00 46.19 186 SER A N 1
ATOM 1425 C CA . SER A 1 186 ? 25.472 9.995 -11.089 1.00 46.19 186 SER A CA 1
ATOM 1426 C C . SER A 1 186 ? 24.733 8.713 -11.507 1.00 46.19 186 SER A C 1
ATOM 1428 O O . SER A 1 186 ? 24.413 7.851 -10.684 1.00 46.19 186 SER A O 1
ATOM 1430 N N . ALA A 1 187 ? 24.404 8.584 -12.795 1.00 43.59 187 ALA A N 1
ATOM 1431 C CA . ALA A 1 187 ? 23.536 7.518 -13.313 1.00 43.59 187 ALA A CA 1
ATOM 1432 C C . ALA A 1 187 ? 23.985 6.083 -12.943 1.00 43.59 187 ALA A C 1
ATOM 1434 O O . ALA A 1 187 ? 23.167 5.165 -12.962 1.00 43.59 187 ALA A O 1
ATOM 1435 N N . VAL A 1 188 ? 25.255 5.903 -12.562 1.00 41.56 188 VAL A N 1
ATOM 1436 C CA . VAL A 1 188 ? 25.868 4.630 -12.166 1.00 41.56 188 VAL A CA 1
ATOM 1437 C C . VAL A 1 188 ? 25.477 4.211 -10.740 1.00 41.56 188 VAL A C 1
ATOM 1439 O O . VAL A 1 188 ? 25.064 3.070 -10.545 1.00 41.56 188 VAL A O 1
ATOM 1442 N N . SER A 1 189 ? 25.483 5.112 -9.750 1.00 50.00 189 SER A N 1
ATOM 1443 C CA . SER A 1 189 ? 25.072 4.773 -8.371 1.00 50.00 189 SER A CA 1
ATOM 1444 C C . SER A 1 189 ? 23.566 4.494 -8.252 1.00 50.00 189 SER A C 1
ATOM 1446 O O . SER A 1 189 ? 23.138 3.753 -7.370 1.00 50.00 189 SER A O 1
ATOM 1448 N N . LYS A 1 190 ? 22.751 5.025 -9.181 1.00 47.78 190 LYS A N 1
ATOM 1449 C CA . LYS A 1 190 ? 21.319 4.688 -9.313 1.00 47.78 190 LYS A CA 1
ATOM 1450 C C . LYS A 1 190 ? 21.076 3.229 -9.702 1.00 47.78 190 LYS A C 1
ATOM 1452 O O . LYS A 1 190 ? 20.040 2.692 -9.339 1.00 47.78 190 LYS A O 1
ATOM 1457 N N . ALA A 1 191 ? 21.977 2.595 -10.448 1.00 43.81 191 ALA A N 1
ATOM 1458 C CA . ALA A 1 191 ? 21.777 1.215 -10.885 1.00 43.81 191 ALA A CA 1
ATOM 1459 C C . ALA A 1 191 ? 22.101 0.205 -9.776 1.00 43.81 191 ALA A C 1
ATOM 1461 O O . ALA A 1 191 ? 21.425 -0.810 -9.678 1.00 43.81 191 ALA A O 1
ATOM 1462 N N . PHE A 1 192 ? 23.097 0.492 -8.933 1.00 45.00 192 PHE A N 1
ATOM 1463 C CA . PHE A 1 192 ? 23.535 -0.444 -7.896 1.00 45.00 192 PHE A CA 1
ATOM 1464 C C . PHE A 1 192 ? 22.636 -0.434 -6.655 1.00 45.00 192 PHE A C 1
ATOM 1466 O O . PHE A 1 192 ? 22.302 -1.502 -6.162 1.00 45.00 192 PHE A O 1
ATOM 1473 N N . ASN A 1 193 ? 22.148 0.722 -6.195 1.00 48.50 193 ASN A N 1
ATOM 1474 C CA . ASN A 1 193 ? 21.366 0.754 -4.950 1.00 48.50 193 ASN A CA 1
ATOM 1475 C C . ASN A 1 193 ? 19.913 0.273 -5.126 1.00 48.50 193 ASN A C 1
ATOM 1477 O O . ASN A 1 193 ? 19.426 -0.437 -4.259 1.00 48.50 193 ASN A O 1
ATOM 1481 N N . TYR A 1 194 ? 19.303 0.471 -6.308 1.00 46.59 194 TYR A N 1
ATOM 1482 C CA . TYR A 1 194 ? 17.982 -0.099 -6.660 1.00 46.59 194 TYR A CA 1
ATOM 1483 C C . TYR A 1 194 ? 17.948 -1.637 -6.706 1.00 46.59 194 TYR A C 1
ATOM 1485 O O . TYR A 1 194 ? 16.874 -2.223 -6.855 1.00 46.59 194 TYR A O 1
ATOM 1493 N N . ILE A 1 195 ? 19.114 -2.282 -6.649 1.00 47.88 195 ILE A N 1
ATOM 1494 C CA . ILE A 1 195 ? 19.287 -3.735 -6.735 1.00 47.88 195 ILE A CA 1
ATOM 1495 C C . ILE A 1 195 ? 19.727 -4.321 -5.381 1.00 47.88 195 ILE A C 1
ATOM 1497 O O . ILE A 1 195 ? 19.564 -5.520 -5.171 1.00 47.88 195 ILE A O 1
ATOM 1501 N N . VAL A 1 196 ? 20.271 -3.501 -4.472 1.00 43.78 196 VAL A N 1
ATOM 1502 C CA . VAL A 1 196 ? 21.047 -3.970 -3.308 1.00 43.78 196 VAL A CA 1
ATOM 1503 C C . VAL A 1 196 ? 20.393 -3.640 -1.959 1.00 43.78 196 VAL A C 1
ATOM 1505 O O . VAL A 1 196 ? 20.831 -4.189 -0.955 1.00 43.78 196 VAL A O 1
ATOM 1508 N N . GLY A 1 197 ? 19.311 -2.852 -1.914 1.00 53.84 197 GLY A N 1
ATOM 1509 C CA . GLY A 1 197 ? 18.558 -2.639 -0.676 1.00 53.84 197 GLY A CA 1
ATOM 1510 C C . GLY A 1 197 ? 18.048 -3.953 -0.075 1.00 53.84 197 GLY A C 1
ATOM 1511 O O . GLY A 1 197 ? 17.214 -4.647 -0.668 1.00 53.84 197 GLY A O 1
ATOM 1512 N N . THR A 1 198 ? 18.543 -4.321 1.105 1.00 61.34 198 THR A N 1
ATOM 1513 C CA . THR A 1 198 ? 18.041 -5.482 1.846 1.00 61.34 198 THR A CA 1
ATOM 1514 C C . THR A 1 198 ? 16.794 -5.101 2.645 1.00 61.34 198 THR A C 1
ATOM 1516 O O . THR A 1 198 ? 16.582 -3.948 3.021 1.00 61.34 198 THR A O 1
ATOM 1519 N N . ARG A 1 199 ? 15.931 -6.081 2.947 1.00 73.06 199 ARG A N 1
ATOM 1520 C CA . ARG A 1 199 ? 14.705 -5.840 3.737 1.00 73.06 199 ARG A CA 1
ATOM 1521 C C . ARG A 1 199 ? 14.998 -5.211 5.105 1.00 73.06 199 ARG A C 1
ATOM 1523 O O . ARG A 1 199 ? 14.201 -4.419 5.589 1.00 73.06 199 ARG A O 1
ATOM 1530 N N . GLN A 1 200 ? 16.135 -5.544 5.712 1.00 77.06 200 GLN A N 1
ATOM 1531 C CA . GLN A 1 200 ? 16.550 -5.019 7.014 1.00 77.06 200 GLN A CA 1
ATOM 1532 C C . GLN A 1 200 ? 16.885 -3.520 6.961 1.00 77.06 200 GLN A C 1
ATOM 1534 O O . GLN A 1 200 ? 16.564 -2.765 7.882 1.00 77.06 200 GLN A O 1
ATOM 1539 N N . GLU A 1 201 ? 17.482 -3.072 5.861 1.00 78.31 201 GLU A N 1
ATOM 1540 C CA . GLU A 1 201 ? 17.796 -1.662 5.626 1.00 78.31 201 GLU A CA 1
ATOM 1541 C C . GLU A 1 201 ? 16.506 -0.857 5.440 1.00 78.31 201 GLU A C 1
ATOM 1543 O O . GLU A 1 201 ? 16.312 0.174 6.084 1.00 78.31 201 GLU A O 1
ATOM 1548 N N . ASP A 1 202 ? 15.565 -1.381 4.650 1.00 78.81 202 ASP A N 1
ATOM 1549 C CA . ASP A 1 202 ? 14.253 -0.756 4.472 1.00 78.81 202 ASP A CA 1
ATOM 1550 C C . ASP A 1 202 ? 13.437 -0.710 5.777 1.00 78.81 202 ASP A C 1
ATOM 1552 O O . ASP A 1 202 ? 12.751 0.280 6.035 1.00 78.81 202 ASP A O 1
ATOM 1556 N N . GLN A 1 203 ? 13.540 -1.728 6.638 1.00 85.62 203 GLN A N 1
ATOM 1557 C CA . GLN A 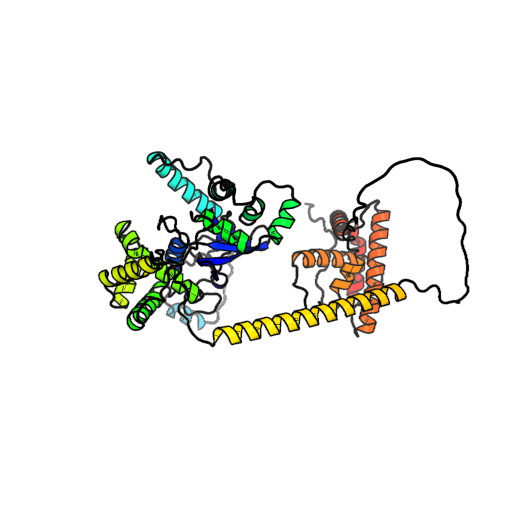1 203 ? 12.940 -1.691 7.974 1.00 85.62 203 GLN A CA 1
ATOM 1558 C C . GLN A 1 203 ? 13.555 -0.596 8.845 1.00 85.62 203 GLN A C 1
ATOM 1560 O O . GLN A 1 203 ? 12.820 0.127 9.511 1.00 85.62 203 GLN A O 1
ATOM 1565 N N . THR A 1 204 ? 14.878 -0.428 8.812 1.00 83.62 204 THR A N 1
ATOM 1566 C CA . THR A 1 204 ? 15.577 0.642 9.548 1.00 83.62 204 THR A CA 1
ATOM 1567 C C . THR A 1 204 ? 15.086 2.022 9.109 1.00 83.62 204 THR A C 1
ATOM 1569 O O . THR A 1 204 ? 14.719 2.852 9.941 1.00 83.62 204 THR A O 1
ATOM 1572 N N . VAL A 1 205 ? 14.979 2.241 7.796 1.00 78.62 205 VAL A N 1
ATOM 1573 C CA . VAL A 1 205 ? 14.426 3.480 7.232 1.00 78.62 205 VAL A CA 1
ATOM 1574 C C . VAL A 1 205 ? 12.954 3.647 7.613 1.00 78.62 205 VAL A C 1
ATOM 1576 O O . VAL A 1 205 ? 12.537 4.728 8.021 1.00 78.62 205 VAL A O 1
ATOM 1579 N N . GLY A 1 206 ? 12.155 2.583 7.511 1.00 82.19 206 GLY A N 1
ATOM 1580 C CA . GLY A 1 206 ? 10.740 2.600 7.870 1.00 82.19 206 GLY A CA 1
ATOM 1581 C C . GLY A 1 206 ? 10.498 2.958 9.339 1.00 82.19 206 GLY A C 1
ATOM 1582 O O . GLY A 1 206 ? 9.580 3.728 9.609 1.00 82.19 206 GLY A O 1
ATOM 1583 N N . LYS A 1 207 ? 11.330 2.457 10.263 1.00 86.69 207 LYS A N 1
ATOM 1584 C CA . LYS A 1 207 ? 11.265 2.787 11.696 1.00 86.69 207 LYS A CA 1
ATOM 1585 C C . LYS A 1 207 ? 11.470 4.280 11.929 1.00 86.69 207 LYS A C 1
ATOM 1587 O O . LYS A 1 207 ? 10.615 4.919 12.531 1.00 86.69 207 LYS A O 1
ATOM 1592 N N . SER A 1 208 ? 12.550 4.837 11.384 1.00 82.75 208 SER A N 1
ATOM 1593 C CA . SER A 1 208 ? 12.854 6.268 11.506 1.00 82.75 208 SER A CA 1
ATOM 1594 C C . SER A 1 208 ? 11.762 7.152 10.901 1.00 82.75 208 SER A C 1
ATOM 1596 O O . SER A 1 208 ? 11.345 8.134 11.510 1.00 82.75 208 SER A O 1
ATOM 1598 N N . LEU A 1 209 ? 11.212 6.765 9.744 1.00 78.38 209 LEU A N 1
ATOM 1599 C CA . LEU A 1 209 ? 10.103 7.490 9.114 1.00 78.38 209 LEU A CA 1
ATOM 1600 C C . LEU A 1 209 ? 8.811 7.486 9.938 1.00 78.38 209 LEU A C 1
ATOM 1602 O O . LEU A 1 209 ? 8.011 8.405 9.788 1.00 78.38 209 LEU A O 1
ATOM 1606 N N . ALA A 1 210 ? 8.600 6.457 10.756 1.00 80.06 210 ALA A N 1
ATOM 1607 C CA . ALA A 1 210 ? 7.468 6.343 11.671 1.00 80.06 210 ALA A CA 1
ATOM 1608 C C . ALA A 1 210 ? 7.784 6.878 13.082 1.00 80.06 210 ALA A C 1
ATOM 1610 O O . ALA A 1 210 ? 7.003 6.659 14.000 1.00 80.06 210 ALA A O 1
ATOM 1611 N N . GLY A 1 211 ? 8.931 7.544 13.270 1.00 80.00 211 GLY A N 1
ATOM 1612 C CA . GLY A 1 211 ? 9.309 8.167 14.541 1.00 80.00 211 GLY A CA 1
ATOM 1613 C C . GLY A 1 211 ? 9.827 7.203 15.612 1.00 80.00 211 GLY A C 1
ATOM 1614 O O . GLY A 1 211 ? 9.939 7.592 16.772 1.00 80.00 211 GLY A O 1
ATOM 1615 N N . TRP A 1 212 ? 10.158 5.959 15.257 1.00 83.94 212 TRP A N 1
ATOM 1616 C CA . TRP A 1 212 ? 10.737 4.998 16.197 1.00 83.94 212 TRP A CA 1
ATOM 1617 C C . TRP A 1 212 ? 12.242 5.200 16.366 1.00 83.94 212 TRP A C 1
ATOM 1619 O O . TRP A 1 212 ? 12.960 5.419 15.388 1.00 83.94 212 TRP A O 1
ATOM 1629 N N . ASP A 1 213 ? 12.743 4.988 17.588 1.00 83.50 213 ASP A N 1
ATOM 1630 C CA . ASP A 1 213 ? 14.175 4.749 17.781 1.00 83.50 213 ASP A CA 1
ATOM 1631 C C . ASP A 1 213 ? 14.593 3.450 17.077 1.00 83.50 213 ASP A C 1
ATOM 1633 O O . ASP A 1 213 ? 13.892 2.435 17.109 1.00 83.50 213 ASP A O 1
ATOM 1637 N N . LEU A 1 214 ? 15.770 3.457 16.453 1.00 83.00 214 LEU A N 1
ATOM 1638 C CA . LEU A 1 214 ? 16.227 2.331 15.638 1.00 83.00 214 LEU A CA 1
ATOM 1639 C C . LEU A 1 214 ? 16.454 1.042 16.444 1.00 83.00 214 LEU A C 1
ATOM 1641 O O . LEU A 1 214 ? 16.346 -0.049 15.875 1.00 83.00 214 LEU A O 1
ATOM 1645 N N . LYS A 1 215 ? 16.740 1.146 17.752 1.00 83.12 215 LYS A N 1
ATOM 1646 C CA . LYS A 1 215 ? 16.894 -0.016 18.643 1.00 83.12 215 LYS A CA 1
ATOM 1647 C C . LYS A 1 215 ? 15.560 -0.524 19.182 1.00 83.12 215 LYS A C 1
ATOM 1649 O O . LYS A 1 215 ? 15.515 -1.628 19.724 1.00 83.12 215 LYS A O 1
ATOM 1654 N N . ALA A 1 216 ? 14.483 0.246 19.041 1.00 83.81 216 ALA A N 1
ATOM 1655 C CA . ALA A 1 216 ? 13.169 -0.192 19.470 1.00 83.81 216 ALA A CA 1
ATOM 1656 C C . ALA A 1 216 ? 12.718 -1.421 18.669 1.00 83.81 216 ALA A C 1
ATOM 1658 O O . ALA A 1 216 ? 13.123 -1.643 17.518 1.00 83.81 216 ALA A O 1
ATOM 1659 N N . SER A 1 217 ? 11.847 -2.212 19.291 1.00 85.88 217 SER A N 1
ATOM 1660 C CA . SER A 1 217 ? 11.162 -3.343 18.666 1.00 85.88 217 SER A CA 1
ATOM 1661 C C . SER A 1 217 ? 9.686 -2.981 18.500 1.00 85.88 217 SER A C 1
ATOM 1663 O O . SER A 1 217 ? 8.907 -3.225 19.423 1.00 85.88 217 SER A O 1
ATOM 1665 N N . PRO A 1 218 ? 9.303 -2.355 17.369 1.00 87.62 218 PRO A N 1
ATOM 1666 C CA . PRO A 1 218 ? 7.919 -1.990 17.113 1.00 87.62 218 PRO A CA 1
ATOM 1667 C C . PRO A 1 218 ? 7.015 -3.216 17.153 1.00 87.62 218 PRO A C 1
ATOM 1669 O O . PRO A 1 218 ? 7.424 -4.324 16.793 1.00 87.62 218 PRO A O 1
ATOM 1672 N N . ARG A 1 219 ? 5.768 -3.001 17.558 1.00 90.12 219 ARG A N 1
ATOM 1673 C CA . ARG A 1 219 ? 4.715 -4.014 17.546 1.00 90.12 219 ARG A CA 1
ATOM 1674 C C . ARG A 1 219 ? 3.544 -3.501 16.728 1.00 90.12 219 ARG A C 1
ATOM 1676 O O . ARG A 1 219 ? 3.262 -2.305 16.720 1.00 90.12 219 ARG A O 1
ATOM 1683 N N . LEU A 1 220 ? 2.882 -4.415 16.030 1.00 92.50 220 LEU A N 1
ATOM 1684 C CA . LEU A 1 220 ? 1.618 -4.113 15.372 1.00 92.50 220 LEU A CA 1
ATOM 1685 C C . LEU A 1 220 ? 0.471 -4.341 16.357 1.00 92.50 220 LEU A C 1
ATOM 1687 O O . LEU A 1 220 ? 0.562 -5.261 17.174 1.00 92.50 220 LEU A O 1
ATOM 1691 N N . PRO A 1 221 ? -0.615 -3.559 16.258 1.00 93.44 221 PRO A N 1
ATOM 1692 C CA . PRO A 1 221 ? -1.866 -3.893 16.922 1.00 93.44 221 PRO A CA 1
ATOM 1693 C C . PRO A 1 221 ? -2.300 -5.312 16.533 1.00 93.44 221 PRO A C 1
ATOM 1695 O O . PRO A 1 221 ? -2.334 -5.638 15.345 1.00 93.44 221 PRO A O 1
ATOM 1698 N N . THR A 1 222 ? -2.613 -6.143 17.527 1.00 92.38 222 THR A N 1
ATOM 1699 C CA . THR A 1 222 ? -3.011 -7.545 17.333 1.00 92.38 222 THR A CA 1
ATOM 1700 C C . THR A 1 222 ? -4.360 -7.844 17.986 1.00 92.38 222 THR A C 1
ATOM 1702 O O . THR A 1 222 ? -4.771 -7.165 18.930 1.00 92.38 222 THR A O 1
ATOM 1705 N N . LEU A 1 223 ? -5.042 -8.862 17.457 1.00 93.00 223 LEU A N 1
ATOM 1706 C CA . LEU A 1 223 ? -6.271 -9.438 17.998 1.00 93.00 223 LEU A CA 1
ATOM 1707 C C . LEU A 1 223 ? -6.022 -10.745 18.778 1.00 93.00 223 LEU A C 1
ATOM 1709 O O . LEU A 1 223 ? -6.977 -11.339 19.271 1.00 93.00 223 LEU A O 1
ATOM 1713 N N . ASP A 1 224 ? -4.770 -11.196 18.888 1.00 88.31 224 ASP A N 1
ATOM 1714 C CA . ASP A 1 224 ? -4.430 -12.524 19.428 1.00 88.31 224 ASP A CA 1
ATOM 1715 C C . ASP A 1 224 ? -4.723 -12.674 20.931 1.00 88.31 224 ASP A C 1
ATOM 1717 O O . ASP A 1 224 ? -4.981 -13.779 21.401 1.00 88.31 224 ASP A O 1
ATOM 1721 N N . ASP A 1 225 ? -4.723 -11.568 21.680 1.00 87.38 225 ASP A N 1
ATOM 1722 C CA . ASP A 1 225 ? -4.890 -11.565 23.142 1.00 87.38 225 ASP A CA 1
ATOM 1723 C C . ASP A 1 225 ? -6.367 -11.562 23.596 1.00 87.38 225 ASP A C 1
ATOM 1725 O O . ASP A 1 225 ? -6.657 -11.468 24.792 1.00 87.38 225 ASP A O 1
ATOM 1729 N N . PHE A 1 226 ? -7.321 -11.641 22.663 1.00 92.25 226 PHE A N 1
ATOM 1730 C CA . PHE A 1 226 ? -8.747 -11.680 22.989 1.00 92.25 226 PHE A CA 1
ATOM 1731 C C . PHE A 1 226 ? -9.245 -13.099 23.279 1.00 92.25 226 PHE A C 1
ATOM 1733 O O . PHE A 1 226 ? -8.877 -14.062 22.610 1.00 92.25 226 PHE A O 1
ATOM 1740 N N . ASP A 1 227 ? -10.169 -13.207 24.238 1.00 93.62 227 ASP A N 1
ATOM 1741 C CA . ASP A 1 227 ? -10.932 -14.436 24.472 1.00 93.62 227 ASP A CA 1
ATOM 1742 C C . ASP A 1 227 ? -11.671 -14.878 23.189 1.00 93.62 227 ASP A C 1
ATOM 1744 O O . ASP A 1 227 ? -12.196 -14.012 22.478 1.00 93.62 227 ASP A O 1
ATOM 1748 N N . PRO A 1 228 ? -11.769 -16.190 22.884 1.00 93.88 228 PRO A N 1
ATOM 1749 C CA . PRO A 1 228 ? -12.401 -16.681 21.659 1.00 93.88 228 PRO A CA 1
ATOM 1750 C C . PRO A 1 228 ? -13.815 -16.146 21.391 1.00 93.88 228 PRO A C 1
ATOM 1752 O O . PRO A 1 228 ? -14.163 -15.918 20.231 1.00 93.88 228 PRO A O 1
ATOM 1755 N N . LEU A 1 229 ? -14.628 -15.905 22.427 1.00 91.56 229 LEU A N 1
ATOM 1756 C CA . LEU A 1 229 ? -15.984 -15.369 22.263 1.00 91.56 229 LEU A CA 1
ATOM 1757 C C . LEU A 1 229 ? -15.958 -13.899 21.837 1.00 91.56 229 LEU A C 1
ATOM 1759 O O . LEU A 1 229 ? -16.702 -13.483 20.945 1.00 91.56 229 LEU A O 1
ATOM 1763 N N . VAL A 1 230 ? -15.075 -13.109 22.451 1.00 93.19 230 VAL A N 1
ATOM 1764 C CA . VAL A 1 230 ? -14.881 -11.700 22.092 1.00 93.19 230 VAL A CA 1
ATOM 1765 C C . VAL A 1 230 ? -14.267 -11.595 20.701 1.00 93.19 230 VAL A C 1
ATOM 1767 O O . VAL A 1 230 ? -14.738 -10.814 19.876 1.00 93.19 230 VAL A O 1
ATOM 1770 N N . LEU A 1 231 ? -13.272 -12.435 20.409 1.00 94.69 231 LEU A N 1
ATOM 1771 C CA . LEU A 1 231 ? -12.637 -12.505 19.103 1.00 94.69 231 LEU A CA 1
ATOM 1772 C C . LEU A 1 231 ? -13.657 -12.843 18.014 1.00 94.69 231 LEU A C 1
ATOM 1774 O O . LEU A 1 231 ? -13.657 -12.189 16.978 1.00 94.69 231 LEU A O 1
ATOM 1778 N N . HIS A 1 232 ? -14.575 -13.786 18.247 1.00 93.88 232 HIS A N 1
ATOM 1779 C CA . HIS A 1 232 ? -15.642 -14.092 17.292 1.00 93.88 232 HIS A CA 1
ATOM 1780 C C . HIS A 1 232 ? -16.506 -12.861 16.969 1.00 93.88 232 HIS A C 1
ATOM 1782 O O . HIS A 1 232 ? -16.761 -12.579 15.798 1.00 93.88 232 HIS A O 1
ATOM 1788 N N . ARG A 1 233 ? -16.889 -12.064 17.974 1.00 94.12 233 ARG A N 1
ATOM 1789 C CA . ARG A 1 233 ? -17.633 -10.810 17.746 1.00 94.12 233 ARG A CA 1
ATOM 1790 C C . ARG A 1 233 ? -16.804 -9.767 16.998 1.00 94.12 233 ARG A C 1
ATOM 1792 O O . ARG A 1 233 ? -17.319 -9.126 16.084 1.00 94.12 233 ARG A O 1
ATOM 1799 N N . ILE A 1 234 ? -15.517 -9.637 17.320 1.00 96.19 234 ILE A N 1
ATOM 1800 C CA . ILE A 1 234 ? -14.593 -8.771 16.573 1.00 96.19 234 ILE A CA 1
ATOM 1801 C C . ILE A 1 234 ? -14.488 -9.227 15.110 1.00 96.19 234 ILE A C 1
ATOM 1803 O O . ILE A 1 234 ? -14.449 -8.386 14.216 1.00 96.19 234 ILE A O 1
ATOM 1807 N N . ARG A 1 235 ? -14.499 -10.538 14.835 1.00 95.88 235 ARG A N 1
ATOM 1808 C CA . ARG A 1 235 ? -14.491 -11.085 13.468 1.00 95.88 235 ARG A CA 1
ATOM 1809 C C . ARG A 1 235 ? -15.770 -10.762 12.701 1.00 95.88 235 ARG A C 1
ATOM 1811 O O . ARG A 1 235 ? -15.681 -10.371 11.543 1.00 95.88 235 ARG A O 1
ATOM 1818 N N . LEU A 1 236 ? -16.932 -10.825 13.350 1.00 95.69 236 LEU A N 1
ATOM 1819 C CA . LEU A 1 236 ? -18.189 -10.377 12.741 1.00 95.69 236 LEU A CA 1
ATOM 1820 C C . LEU A 1 236 ? -18.135 -8.884 12.384 1.00 95.69 236 LEU A C 1
ATOM 1822 O O . LEU A 1 236 ? -18.530 -8.496 11.285 1.00 95.69 236 LEU A O 1
ATOM 1826 N N . LEU A 1 237 ? -17.592 -8.048 13.277 1.00 96.88 237 LEU A N 1
ATOM 1827 C CA . LEU A 1 237 ? -17.378 -6.626 12.994 1.00 96.88 237 LEU A CA 1
ATOM 1828 C C . LEU A 1 237 ? -16.389 -6.425 11.837 1.00 96.88 237 LEU A C 1
ATOM 1830 O O . LEU A 1 237 ? -16.650 -5.631 10.935 1.00 96.88 237 LEU A O 1
ATOM 1834 N N . GLN A 1 238 ? -15.283 -7.168 11.831 1.00 96.94 238 GLN A N 1
ATOM 1835 C CA . GLN A 1 238 ? -14.289 -7.162 10.760 1.00 96.94 238 GLN A CA 1
ATOM 1836 C C . GLN A 1 238 ? -14.924 -7.480 9.401 1.00 96.94 238 GLN A C 1
ATOM 1838 O O . GLN A 1 238 ? -14.654 -6.772 8.433 1.00 96.94 238 GLN A O 1
ATOM 1843 N N . ASP A 1 239 ? -15.788 -8.492 9.319 1.00 95.44 239 ASP A N 1
ATOM 1844 C CA . ASP A 1 239 ? -16.459 -8.875 8.071 1.00 95.44 239 ASP A CA 1
ATOM 1845 C C . ASP A 1 239 ? -17.378 -7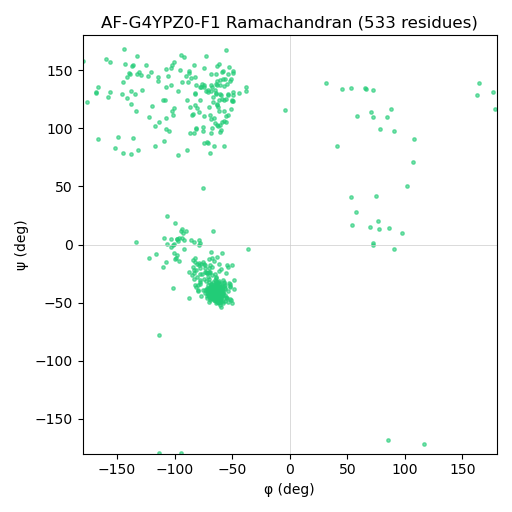.768 7.540 1.00 95.44 239 ASP A C 1
ATOM 1847 O O . ASP A 1 239 ? -17.458 -7.553 6.329 1.00 95.44 239 ASP A O 1
ATOM 1851 N N . ARG A 1 240 ? -18.033 -7.008 8.431 1.00 95.69 240 ARG A N 1
ATOM 1852 C CA . ARG A 1 240 ? -18.833 -5.835 8.041 1.00 95.69 240 ARG A CA 1
ATOM 1853 C C . ARG A 1 240 ? -17.959 -4.685 7.556 1.00 95.69 240 ARG A C 1
ATOM 1855 O O . ARG A 1 240 ? -18.192 -4.153 6.467 1.00 95.69 240 ARG A O 1
ATOM 1862 N N . LEU A 1 241 ? -16.933 -4.336 8.331 1.00 96.25 241 LEU A N 1
ATOM 1863 C CA . LEU A 1 241 ? -16.038 -3.214 8.046 1.00 96.25 241 LEU A CA 1
ATOM 1864 C C . LEU A 1 241 ? -15.220 -3.418 6.763 1.00 96.25 241 LEU A C 1
ATOM 1866 O O . LEU A 1 241 ? -15.050 -2.477 5.991 1.00 96.25 241 LEU A O 1
ATOM 1870 N N . PHE A 1 242 ? -14.745 -4.640 6.516 1.00 95.62 242 PHE A N 1
ATOM 1871 C CA . PHE A 1 242 ? -13.878 -4.988 5.385 1.00 95.62 242 PHE A CA 1
ATOM 1872 C C . PHE A 1 242 ? -14.603 -5.787 4.294 1.00 95.62 242 PHE A C 1
ATOM 1874 O O . PHE A 1 242 ? -13.960 -6.471 3.499 1.00 95.62 242 PHE A O 1
ATOM 1881 N N . SER A 1 243 ? -15.927 -5.663 4.197 1.00 93.62 243 SER A N 1
ATOM 1882 C CA . SER A 1 243 ? -16.763 -6.363 3.207 1.00 93.62 243 SER A CA 1
ATOM 1883 C C . SER A 1 243 ? -16.352 -6.142 1.743 1.00 93.62 243 SER A C 1
ATOM 1885 O O . SER A 1 243 ? -16.613 -6.997 0.907 1.00 93.62 243 SER A O 1
ATOM 1887 N N . ALA A 1 244 ? -15.670 -5.037 1.418 1.00 92.12 244 ALA A N 1
ATOM 1888 C CA . ALA A 1 244 ? -15.120 -4.754 0.084 1.00 92.12 244 ALA A CA 1
ATOM 1889 C C . ALA A 1 244 ? -13.663 -5.239 -0.114 1.00 92.12 244 ALA A C 1
ATOM 1891 O O . ALA A 1 244 ? -13.083 -5.106 -1.193 1.00 92.12 244 ALA A O 1
ATOM 1892 N N . ALA A 1 245 ? -13.025 -5.777 0.925 1.00 91.62 245 ALA A N 1
ATOM 1893 C CA . ALA A 1 245 ? -11.615 -6.165 0.913 1.00 91.62 245 ALA A CA 1
ATOM 1894 C C . ALA A 1 245 ? -11.343 -7.562 1.494 1.00 91.62 245 ALA A C 1
ATOM 1896 O O . ALA A 1 245 ? -10.187 -7.981 1.517 1.00 91.62 245 ALA A O 1
ATOM 1897 N N . LYS A 1 246 ? -12.373 -8.307 1.906 1.00 91.62 246 LYS A N 1
ATOM 1898 C CA . LYS A 1 246 ? -12.284 -9.658 2.477 1.00 91.62 246 LYS A CA 1
ATOM 1899 C C . LYS A 1 246 ? -13.307 -10.586 1.807 1.00 91.62 246 LYS A C 1
ATOM 1901 O O . LYS A 1 246 ? -14.379 -10.131 1.432 1.00 91.62 246 LYS A O 1
ATOM 1906 N N . GLY A 1 247 ? -12.970 -11.869 1.649 1.00 86.19 247 GLY A N 1
ATOM 1907 C CA . GLY A 1 247 ? -13.891 -12.892 1.125 1.00 86.19 247 GLY A CA 1
ATOM 1908 C C . GLY A 1 247 ? -13.956 -13.025 -0.404 1.00 86.19 247 GLY A C 1
ATOM 1909 O O . GLY A 1 247 ? -14.867 -13.668 -0.917 1.00 86.19 247 GLY A O 1
ATOM 1910 N N . PHE A 1 248 ? -13.004 -12.447 -1.140 1.00 89.19 248 PHE A N 1
ATOM 1911 C CA . PHE A 1 248 ? -12.896 -12.547 -2.599 1.00 89.19 248 PHE A CA 1
ATOM 1912 C C . PHE A 1 248 ? -11.644 -13.328 -3.020 1.00 89.19 248 PHE A C 1
ATOM 1914 O O . PHE A 1 248 ? -10.845 -13.772 -2.198 1.00 89.19 248 PHE A O 1
ATOM 1921 N N . THR A 1 249 ? -11.445 -13.469 -4.336 1.00 85.62 249 THR A N 1
ATOM 1922 C CA . THR A 1 249 ? -10.189 -13.989 -4.905 1.00 85.62 249 THR A CA 1
ATOM 1923 C C . THR A 1 249 ? -8.975 -13.220 -4.380 1.00 85.62 249 THR A C 1
ATOM 1925 O O . THR A 1 249 ? -9.078 -12.019 -4.116 1.00 85.62 249 THR A O 1
ATOM 1928 N N . GLU A 1 250 ? -7.806 -13.869 -4.339 1.00 81.62 250 GLU A N 1
ATOM 1929 C CA . GLU A 1 250 ? -6.563 -13.292 -3.797 1.00 81.62 250 GLU A CA 1
ATOM 1930 C C . GLU A 1 250 ? -6.238 -11.888 -4.322 1.00 81.62 250 GLU A C 1
ATOM 1932 O O . GLU A 1 250 ? -5.649 -11.089 -3.609 1.00 81.62 250 GLU A O 1
ATOM 1937 N N . ARG A 1 251 ? -6.623 -11.550 -5.560 1.00 85.94 251 ARG A N 1
ATOM 1938 C CA . ARG A 1 251 ? -6.358 -10.225 -6.143 1.00 85.94 251 ARG A CA 1
ATOM 1939 C C . ARG A 1 251 ? -7.196 -9.106 -5.527 1.00 85.94 251 ARG A C 1
ATOM 1941 O O . ARG A 1 251 ? -6.715 -7.985 -5.432 1.00 85.94 251 ARG A O 1
ATOM 1948 N N . LEU A 1 252 ? -8.439 -9.394 -5.146 1.00 89.62 252 LEU A N 1
ATOM 1949 C CA . LEU A 1 252 ? -9.407 -8.407 -4.647 1.00 89.62 252 LEU A CA 1
ATOM 1950 C C . LEU A 1 252 ? -9.447 -8.344 -3.115 1.00 89.62 252 LEU A C 1
ATOM 1952 O O . LEU A 1 252 ? -9.988 -7.387 -2.553 1.00 89.62 252 LEU A O 1
ATOM 1956 N N . SER A 1 253 ? -8.863 -9.343 -2.452 1.00 92.88 253 SER A N 1
ATOM 1957 C CA . SER A 1 253 ? -8.818 -9.443 -1.000 1.00 92.88 253 SER A CA 1
ATOM 1958 C C . SER A 1 253 ? -7.449 -9.127 -0.419 1.00 92.88 253 SER A C 1
ATOM 1960 O O . SER A 1 253 ? -6.404 -9.422 -0.995 1.00 92.88 253 SER A O 1
ATOM 1962 N N . LEU A 1 254 ? -7.469 -8.507 0.755 1.00 94.50 254 LEU A N 1
ATOM 1963 C CA . LEU A 1 254 ? -6.315 -8.469 1.638 1.00 94.50 254 LEU A CA 1
ATOM 1964 C C . LEU A 1 254 ? -6.145 -9.841 2.290 1.00 94.50 254 LEU A C 1
ATOM 1966 O O . LEU A 1 254 ? -7.115 -10.570 2.491 1.00 94.50 254 LEU A O 1
ATOM 1970 N N . ARG A 1 255 ? -4.904 -10.175 2.635 1.00 93.81 255 ARG A N 1
ATOM 1971 C CA . ARG A 1 255 ? -4.614 -11.352 3.455 1.00 93.81 255 ARG A CA 1
ATOM 1972 C C . ARG A 1 255 ? -5.229 -11.188 4.846 1.00 93.81 255 ARG A C 1
ATOM 1974 O O . ARG A 1 255 ? -5.239 -10.075 5.372 1.00 93.81 255 ARG A O 1
ATOM 1981 N N . ASP A 1 256 ? -5.664 -12.289 5.452 1.00 93.31 256 ASP A N 1
ATOM 1982 C CA . ASP A 1 256 ? -6.333 -12.266 6.760 1.00 93.31 256 ASP A CA 1
ATOM 1983 C C . ASP A 1 256 ? -5.464 -11.631 7.856 1.00 93.31 256 ASP A C 1
ATOM 1985 O O . ASP A 1 256 ? -5.952 -10.798 8.614 1.00 93.31 256 ASP A O 1
ATOM 1989 N N . ASP A 1 257 ? -4.157 -11.919 7.863 1.00 94.00 257 ASP A N 1
ATOM 1990 C CA . ASP A 1 257 ? -3.189 -11.317 8.791 1.00 94.00 257 ASP A CA 1
ATOM 1991 C C . ASP A 1 257 ? -3.129 -9.782 8.669 1.00 94.00 257 ASP A C 1
ATOM 1993 O O . ASP A 1 257 ? -3.054 -9.062 9.665 1.00 94.00 257 ASP A O 1
ATOM 1997 N N . VAL A 1 258 ? -3.206 -9.252 7.447 1.00 95.81 258 VAL A N 1
ATOM 1998 C CA . VAL A 1 258 ? -3.255 -7.806 7.202 1.00 95.81 258 VAL A CA 1
ATOM 1999 C C . VAL A 1 258 ? -4.591 -7.228 7.653 1.00 95.81 258 VAL A C 1
ATOM 2001 O O . VAL A 1 258 ? -4.604 -6.177 8.293 1.00 95.81 258 VAL A O 1
ATOM 2004 N N . VAL A 1 259 ? -5.709 -7.892 7.347 1.00 96.25 259 VAL A N 1
ATOM 2005 C CA . VAL A 1 259 ? -7.037 -7.434 7.781 1.00 96.25 259 VAL A CA 1
ATOM 2006 C C . VAL A 1 259 ? -7.116 -7.390 9.307 1.00 96.25 259 VAL A C 1
ATOM 2008 O O . VAL A 1 259 ? -7.687 -6.445 9.848 1.00 96.25 259 VAL A O 1
ATOM 2011 N N . ASP A 1 260 ? -6.484 -8.327 10.009 1.00 95.94 260 ASP A N 1
ATOM 2012 C CA . ASP A 1 260 ? -6.416 -8.353 11.474 1.00 95.94 260 ASP A CA 1
ATOM 2013 C C . ASP A 1 260 ? -5.696 -7.146 12.041 1.00 95.94 260 ASP A C 1
ATOM 2015 O O . ASP A 1 260 ? -6.247 -6.447 12.891 1.00 95.94 260 ASP A O 1
ATOM 2019 N N . VAL A 1 261 ? -4.514 -6.838 11.507 1.00 96.62 261 VAL A N 1
ATOM 2020 C CA . VAL A 1 261 ? -3.752 -5.650 11.906 1.00 96.62 261 VAL A CA 1
ATOM 2021 C C . VAL A 1 261 ? -4.543 -4.374 11.623 1.00 96.62 261 VAL A C 1
ATOM 2023 O O . VAL A 1 261 ? -4.596 -3.478 12.469 1.00 96.62 261 VAL A O 1
ATOM 2026 N N . LEU A 1 262 ? -5.188 -4.270 10.455 1.00 97.19 262 LEU A N 1
ATOM 2027 C CA . LEU A 1 262 ? -6.005 -3.101 10.116 1.00 97.19 262 LEU A CA 1
ATOM 2028 C C . LEU A 1 262 ? -7.236 -2.987 11.019 1.00 97.19 262 LEU A C 1
ATOM 2030 O O . LEU A 1 262 ? -7.552 -1.885 11.456 1.00 97.19 262 LEU A O 1
ATOM 2034 N N . THR A 1 263 ? -7.889 -4.103 11.346 1.00 97.38 263 THR A N 1
ATOM 2035 C CA . THR A 1 263 ? -9.042 -4.154 12.259 1.00 97.38 263 THR A CA 1
ATOM 2036 C C . THR A 1 263 ? -8.634 -3.729 13.661 1.00 97.38 263 THR A C 1
ATOM 2038 O O . THR A 1 263 ? -9.250 -2.830 14.230 1.00 97.38 263 THR A O 1
ATOM 2041 N N . ALA A 1 264 ? -7.559 -4.313 14.194 1.00 96.94 264 ALA A N 1
ATOM 2042 C CA . ALA A 1 264 ? -7.017 -3.953 15.496 1.00 96.94 264 ALA A CA 1
ATOM 2043 C C . ALA A 1 264 ? -6.650 -2.463 15.550 1.00 96.94 264 ALA A C 1
ATOM 2045 O O . ALA A 1 264 ? -6.974 -1.776 16.513 1.00 96.94 264 ALA A O 1
ATOM 2046 N N . THR A 1 265 ? -6.044 -1.935 14.482 1.00 96.25 265 THR A N 1
ATOM 2047 C CA . THR A 1 265 ? -5.699 -0.509 14.375 1.00 96.25 265 THR A CA 1
ATOM 2048 C C . THR A 1 265 ? -6.939 0.391 14.295 1.00 96.25 265 THR A C 1
ATOM 2050 O O . THR A 1 265 ? -6.933 1.488 14.855 1.00 96.25 265 THR A O 1
ATOM 2053 N N . ALA A 1 266 ? -8.004 -0.039 13.610 1.00 96.69 266 ALA A N 1
ATOM 2054 C CA . ALA A 1 266 ? -9.254 0.718 13.517 1.00 96.69 266 ALA A CA 1
ATOM 2055 C C . ALA A 1 266 ? -9.982 0.767 14.867 1.00 96.69 266 ALA A C 1
ATOM 2057 O O . ALA A 1 266 ? -10.447 1.833 15.259 1.00 96.69 266 ALA A O 1
ATOM 2058 N N . ILE A 1 267 ? -10.035 -0.363 15.584 1.00 96.75 267 ILE A N 1
ATOM 2059 C CA . ILE A 1 267 ? -10.618 -0.464 16.930 1.00 96.75 267 ILE A CA 1
ATOM 2060 C C . ILE A 1 267 ? -9.817 0.381 17.920 1.00 96.75 267 ILE A C 1
ATOM 2062 O O . ILE A 1 267 ? -10.406 1.176 18.647 1.00 96.75 267 ILE A O 1
ATOM 2066 N N . LEU A 1 268 ? -8.486 0.241 17.921 1.00 95.88 268 LEU A N 1
ATOM 2067 C CA . LEU A 1 268 ? -7.580 0.983 18.800 1.00 95.88 268 LEU A CA 1
ATOM 2068 C C . LEU A 1 268 ? -7.863 2.488 18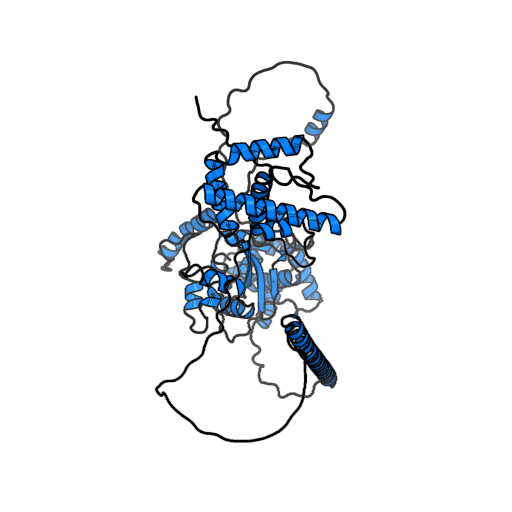.759 1.00 95.88 268 LEU A C 1
ATOM 2070 O O . LEU A 1 268 ? -8.067 3.093 19.805 1.00 95.88 268 LEU A O 1
ATOM 2074 N N . HIS A 1 269 ? -7.946 3.052 17.555 1.00 95.44 269 HIS A N 1
ATOM 2075 C CA . HIS A 1 269 ? -8.046 4.497 17.335 1.00 95.44 269 HIS A CA 1
ATOM 2076 C C . HIS A 1 269 ? -9.485 4.991 17.106 1.00 95.44 269 HIS A C 1
ATOM 2078 O O . HIS A 1 269 ? -9.702 6.167 16.812 1.00 95.44 269 HIS A O 1
ATOM 2084 N N . TYR A 1 270 ? -10.495 4.120 17.220 1.00 95.62 270 TYR A N 1
ATOM 2085 C CA . TYR A 1 270 ? -11.900 4.518 17.075 1.00 95.62 270 TYR A CA 1
ATOM 2086 C C . TYR A 1 270 ? -12.323 5.583 18.104 1.00 95.62 270 TYR A C 1
ATOM 2088 O O . TYR A 1 270 ? -12.892 6.593 17.681 1.00 95.62 270 TYR A O 1
ATOM 2096 N N . PRO A 1 271 ? -12.012 5.447 19.414 1.00 95.12 271 PRO A N 1
ATOM 2097 C CA . PRO A 1 271 ? -12.352 6.477 20.398 1.00 95.12 271 PRO A CA 1
ATOM 2098 C C . PRO A 1 271 ? -11.698 7.832 20.096 1.00 95.12 271 PRO A C 1
ATOM 2100 O O . PRO A 1 271 ? -12.291 8.882 20.341 1.00 95.12 271 PRO A O 1
ATOM 2103 N N . ASP A 1 272 ? -10.486 7.829 19.539 1.00 94.31 272 ASP A N 1
ATOM 2104 C CA . ASP A 1 272 ? -9.766 9.048 19.165 1.00 94.31 272 ASP A CA 1
ATOM 2105 C C . ASP A 1 272 ? -10.421 9.739 17.967 1.00 94.31 272 ASP A C 1
ATOM 2107 O O . ASP A 1 272 ? -10.678 10.943 18.001 1.00 94.31 272 ASP A O 1
ATOM 2111 N N . MET A 1 273 ? -10.790 8.965 16.943 1.00 94.19 273 MET A N 1
ATOM 2112 C CA . MET A 1 273 ? -11.533 9.461 15.784 1.00 94.19 273 MET A CA 1
ATOM 2113 C C . MET A 1 273 ? -12.922 9.989 16.156 1.00 94.19 273 MET A C 1
ATOM 2115 O O . MET A 1 273 ? -13.355 11.002 15.602 1.00 94.19 273 MET A O 1
ATOM 2119 N N . LEU A 1 274 ? -13.604 9.339 17.103 1.00 94.50 274 LEU A N 1
ATOM 2120 C CA . LEU A 1 274 ? -14.919 9.758 17.587 1.00 94.50 274 LEU A CA 1
ATOM 2121 C C . LEU A 1 274 ? -14.837 11.117 18.294 1.00 94.50 274 LEU A C 1
ATOM 2123 O O . LEU A 1 274 ? -15.676 11.981 18.056 1.00 94.50 274 LEU A O 1
ATOM 2127 N N . ARG A 1 275 ? -13.788 11.338 19.099 1.00 94.69 275 ARG A N 1
ATOM 2128 C CA . ARG A 1 275 ? -13.518 12.632 19.747 1.00 94.69 275 ARG A CA 1
ATOM 2129 C C . ARG A 1 275 ? -13.099 13.711 18.752 1.00 94.69 275 ARG A C 1
ATOM 2131 O O . ARG A 1 275 ? -13.513 14.857 18.892 1.00 94.69 275 ARG A O 1
ATOM 2138 N N . LEU A 1 276 ? -12.283 13.356 17.758 1.00 93.06 276 LEU A N 1
ATOM 2139 C CA . LEU A 1 276 ? -11.759 14.306 16.777 1.00 93.06 276 LEU A CA 1
ATOM 2140 C C . LEU A 1 276 ? -12.834 14.782 15.792 1.00 93.06 276 LEU A C 1
ATOM 2142 O O . LEU A 1 276 ? -12.907 15.969 15.473 1.00 93.06 276 LEU A O 1
ATOM 2146 N N . ARG A 1 277 ? -13.637 13.860 15.247 1.00 92.75 277 ARG A N 1
ATOM 2147 C CA . ARG A 1 277 ? -14.672 14.179 14.256 1.00 92.75 277 ARG A CA 1
ATOM 2148 C C . ARG A 1 277 ? -15.837 13.176 14.315 1.00 92.75 277 ARG A C 1
ATOM 2150 O O . ARG A 1 277 ? -15.902 12.278 13.462 1.00 92.75 277 ARG A O 1
ATOM 2157 N N . PRO A 1 278 ? -16.794 13.371 15.241 1.00 93.56 278 PRO A N 1
ATOM 2158 C CA . PRO A 1 278 ? -17.925 12.456 15.418 1.00 93.56 278 PRO A CA 1
ATOM 2159 C C . PRO A 1 278 ? -18.822 12.390 14.174 1.00 93.56 278 PRO A C 1
ATOM 2161 O O . PRO A 1 278 ? -19.291 11.326 13.796 1.00 93.56 278 PRO A O 1
ATOM 2164 N N . GLU A 1 279 ? -18.965 13.501 13.448 1.00 94.00 279 GLU A N 1
ATOM 2165 C CA . GLU A 1 279 ? -19.804 13.578 12.242 1.00 94.00 279 GLU A CA 1
ATOM 2166 C C . GLU A 1 279 ? -19.165 12.996 10.972 1.00 94.00 279 GLU A C 1
ATOM 2168 O O . GLU A 1 279 ? -19.726 13.098 9.877 1.00 94.00 279 GLU A O 1
ATOM 2173 N N . SER A 1 280 ? -17.970 12.411 11.071 1.00 94.25 280 SER A N 1
ATOM 2174 C CA . SER A 1 280 ? -17.290 11.869 9.896 1.00 94.25 280 SER A CA 1
ATOM 2175 C C . SER A 1 280 ? -18.008 10.641 9.325 1.00 94.25 280 SER A C 1
ATOM 2177 O O . SER A 1 280 ? -18.551 9.813 10.053 1.00 94.25 280 SER A O 1
ATOM 2179 N N . LEU A 1 281 ? -17.950 10.479 7.998 1.00 93.81 281 LEU A N 1
ATOM 2180 C CA . LEU A 1 281 ? -18.499 9.300 7.310 1.00 93.81 281 LEU A CA 1
ATOM 2181 C C . LEU A 1 281 ? -17.895 7.987 7.826 1.00 93.81 281 LEU A C 1
ATOM 2183 O O . LEU A 1 281 ? -18.580 6.971 7.873 1.00 93.81 281 LEU A O 1
ATOM 2187 N N . TYR A 1 282 ? -16.625 8.025 8.238 1.00 94.81 282 TYR A N 1
ATOM 2188 C CA . TYR A 1 282 ? -15.951 6.888 8.853 1.00 94.81 282 TYR A CA 1
ATOM 2189 C C . TYR A 1 282 ? -16.631 6.466 10.160 1.00 94.81 282 TYR A C 1
ATOM 2191 O O . TYR A 1 282 ? -16.972 5.296 10.307 1.00 94.81 282 TYR A O 1
ATOM 2199 N N . ILE A 1 283 ? -16.882 7.410 11.076 1.00 96.31 283 ILE A N 1
ATOM 2200 C CA . ILE A 1 283 ? -17.550 7.114 12.351 1.00 96.31 283 ILE A CA 1
ATOM 2201 C C . ILE A 1 283 ? -18.954 6.565 12.114 1.00 96.31 283 ILE A C 1
ATOM 2203 O O . ILE A 1 283 ? -19.278 5.514 12.660 1.00 96.31 283 ILE A O 1
ATOM 2207 N N . LYS A 1 284 ? -19.736 7.189 11.222 1.00 95.88 284 LYS A N 1
ATOM 2208 C CA . LYS A 1 284 ? -21.086 6.711 10.872 1.00 95.88 284 LYS A CA 1
ATOM 2209 C C . LYS A 1 284 ? -21.065 5.265 10.371 1.00 95.88 284 LYS A C 1
ATOM 2211 O O . LYS A 1 284 ? -21.863 4.447 10.818 1.00 95.88 284 LYS A O 1
ATOM 2216 N N . ARG A 1 285 ? -20.103 4.924 9.508 1.00 95.19 285 ARG A N 1
ATOM 2217 C CA . ARG A 1 285 ? -19.930 3.563 8.979 1.00 95.19 285 ARG A CA 1
ATOM 2218 C C . ARG A 1 285 ? -19.521 2.553 10.053 1.00 95.19 285 ARG A C 1
ATOM 2220 O O . ARG A 1 285 ? -20.000 1.424 10.034 1.00 95.19 285 ARG A O 1
ATOM 2227 N N . VAL A 1 286 ? -18.650 2.936 10.989 1.00 96.00 286 VAL A N 1
ATOM 2228 C CA . VAL A 1 286 ? -18.266 2.055 12.104 1.00 96.00 286 VAL A CA 1
ATOM 2229 C C . VAL A 1 286 ? -19.433 1.855 13.072 1.00 96.00 286 VAL A C 1
ATOM 2231 O O . VAL A 1 286 ? -19.685 0.723 13.467 1.00 96.00 286 VAL A O 1
ATOM 2234 N N . GLN A 1 287 ? -20.188 2.906 13.402 1.00 96.19 287 GLN A N 1
ATOM 2235 C CA . GLN A 1 287 ? -21.384 2.812 14.249 1.00 96.19 287 GLN A CA 1
ATOM 2236 C C . GLN A 1 287 ? -22.473 1.934 13.620 1.00 96.19 287 GLN A C 1
ATOM 2238 O O . GLN A 1 287 ? -23.082 1.119 14.311 1.00 96.19 287 GLN A O 1
ATOM 2243 N N . GLU A 1 288 ? -22.683 2.036 12.307 1.00 95.75 288 GLU A N 1
ATOM 2244 C CA . GLU A 1 288 ? -23.586 1.145 11.572 1.00 95.75 288 GLU A CA 1
ATOM 2245 C C . GLU A 1 288 ? -23.113 -0.318 11.625 1.00 95.75 288 GLU A C 1
ATOM 2247 O O . GLU A 1 288 ? -23.901 -1.226 11.874 1.00 95.75 288 GLU A O 1
ATOM 2252 N N . ALA A 1 289 ? -21.815 -0.571 11.453 1.00 96.00 289 ALA A N 1
ATOM 2253 C CA . ALA A 1 289 ? -21.272 -1.923 11.568 1.00 96.00 289 ALA A CA 1
ATOM 2254 C C . ALA A 1 289 ? -21.381 -2.476 13.005 1.00 96.00 289 ALA A C 1
ATOM 2256 O O . ALA A 1 289 ? -21.669 -3.659 13.191 1.00 96.00 289 ALA A O 1
ATOM 2257 N N . LEU A 1 290 ? -21.195 -1.626 14.021 1.00 96.19 290 LEU A N 1
ATOM 2258 C CA . LEU A 1 290 ? -21.375 -1.983 15.429 1.00 96.19 290 LEU A CA 1
ATOM 2259 C C . LEU A 1 290 ? -22.828 -2.361 15.737 1.00 96.19 290 LEU A C 1
ATOM 2261 O O . LEU A 1 290 ? -23.058 -3.383 16.384 1.00 96.19 290 LEU A O 1
ATOM 2265 N N . SER A 1 291 ? -23.805 -1.603 15.226 1.00 95.88 291 SER A N 1
ATOM 2266 C CA . SER A 1 291 ? -25.226 -1.904 15.438 1.00 95.88 291 SER A CA 1
ATOM 2267 C C . SER A 1 291 ? -25.630 -3.241 14.808 1.00 95.88 291 SER A C 1
ATOM 2269 O O . SER A 1 291 ? -26.331 -4.031 15.441 1.00 95.88 291 SER A O 1
ATOM 2271 N N . GLN A 1 292 ? -25.105 -3.563 13.620 1.00 94.38 292 GLN A N 1
ATOM 2272 C CA . GLN A 1 292 ? -25.338 -4.847 12.946 1.00 94.38 292 GLN A CA 1
ATOM 2273 C C . GLN A 1 292 ? -24.779 -6.054 13.715 1.00 94.38 292 GLN A C 1
ATOM 2275 O O . GLN A 1 292 ? -25.309 -7.158 13.592 1.00 94.38 292 GLN A O 1
ATOM 2280 N N . VAL A 1 293 ? -23.712 -5.862 14.494 1.00 94.00 293 VAL A N 1
ATOM 2281 C CA . VAL A 1 293 ? -23.072 -6.912 15.312 1.00 94.00 293 VAL A CA 1
ATOM 2282 C C . VAL A 1 293 ? -23.545 -6.856 16.773 1.00 94.00 293 VAL A C 1
ATOM 2284 O O . VAL A 1 293 ? -23.081 -7.625 17.614 1.00 94.00 293 VAL A O 1
ATOM 2287 N N . GLN A 1 294 ? -24.502 -5.971 17.082 1.00 92.88 294 GLN A N 1
ATOM 2288 C CA . GLN A 1 294 ? -25.020 -5.741 18.433 1.00 92.88 294 GLN A CA 1
ATOM 2289 C C . GLN A 1 294 ? -23.886 -5.446 19.429 1.00 92.88 294 GLN A C 1
ATOM 2291 O O . GLN A 1 294 ? -23.851 -5.981 20.536 1.00 92.88 294 GLN A O 1
ATOM 2296 N N . ALA A 1 295 ? -22.906 -4.649 19.001 1.00 93.06 295 ALA A N 1
ATOM 2297 C CA . ALA A 1 295 ? -21.799 -4.195 19.828 1.00 93.06 295 ALA A CA 1
ATOM 2298 C C . ALA A 1 295 ? -22.019 -2.745 20.268 1.00 93.06 295 ALA A C 1
ATOM 2300 O O . ALA A 1 295 ? -22.450 -1.898 19.487 1.00 93.06 295 ALA A O 1
ATOM 2301 N N . THR A 1 296 ? -21.728 -2.460 21.532 1.00 93.06 296 THR A N 1
ATOM 2302 C CA . THR A 1 296 ? -21.894 -1.130 22.129 1.00 93.06 296 THR A CA 1
ATOM 2303 C C . THR A 1 296 ? -20.618 -0.297 22.020 1.00 93.06 296 THR A C 1
ATOM 2305 O O . THR A 1 296 ? -19.512 -0.822 21.873 1.00 93.06 296 THR A O 1
ATOM 2308 N N . GLU A 1 297 ? -20.746 1.025 22.160 1.00 90.44 297 GLU A N 1
ATOM 2309 C CA . GLU A 1 297 ? -19.583 1.921 22.205 1.00 90.44 297 GLU A CA 1
ATOM 2310 C C . GLU A 1 297 ? -18.656 1.623 23.400 1.00 90.44 297 GLU A C 1
ATOM 2312 O O . GLU A 1 297 ? -17.435 1.744 23.294 1.00 90.44 297 GLU A O 1
ATOM 2317 N N . ALA A 1 298 ? -19.217 1.157 24.521 1.00 93.38 298 ALA A N 1
ATOM 2318 C CA . ALA A 1 298 ? -18.440 0.724 25.680 1.00 93.38 298 ALA A CA 1
ATOM 2319 C C . ALA A 1 298 ? -17.602 -0.531 25.381 1.00 93.38 298 ALA A C 1
ATOM 2321 O O . ALA A 1 298 ? -16.465 -0.641 25.839 1.00 93.38 298 ALA A O 1
ATOM 2322 N N . GLU A 1 299 ? -18.133 -1.460 24.583 1.00 93.81 299 GLU A N 1
ATOM 2323 C CA . GLU A 1 299 ? -17.416 -2.676 24.191 1.00 93.81 299 GLU A CA 1
ATOM 2324 C C . GLU A 1 299 ? -16.246 -2.372 23.257 1.00 93.81 299 GLU A C 1
ATOM 2326 O O . GLU A 1 299 ? -15.134 -2.821 23.527 1.00 93.81 299 GLU A O 1
ATOM 2331 N N . ILE A 1 300 ? -16.444 -1.559 22.212 1.00 95.44 300 ILE A N 1
ATOM 2332 C CA . ILE A 1 300 ? -15.333 -1.176 21.325 1.00 95.44 300 ILE A CA 1
ATOM 2333 C C . ILE A 1 300 ? -14.271 -0.351 22.069 1.00 95.44 300 ILE A C 1
ATOM 2335 O O . ILE A 1 300 ? -13.080 -0.529 21.818 1.00 95.44 300 ILE A O 1
ATOM 2339 N N . ALA A 1 301 ? -14.661 0.484 23.041 1.00 95.00 301 ALA A N 1
ATOM 2340 C CA . ALA A 1 301 ? -13.713 1.173 23.917 1.00 95.00 301 ALA A CA 1
ATOM 2341 C C . ALA A 1 301 ? -12.925 0.188 24.804 1.00 95.00 301 ALA A C 1
ATOM 2343 O O . ALA A 1 301 ? -11.712 0.334 24.970 1.00 95.00 301 ALA A O 1
ATOM 2344 N N . ALA A 1 302 ? -13.577 -0.855 25.329 1.00 94.75 302 ALA A N 1
ATOM 2345 C CA . ALA A 1 302 ? -12.903 -1.920 26.069 1.00 94.75 302 ALA A CA 1
ATOM 2346 C C . ALA A 1 302 ? -11.921 -2.704 25.183 1.00 94.75 302 ALA A C 1
ATOM 2348 O O . ALA A 1 302 ? -10.801 -2.991 25.617 1.00 94.75 302 ALA A O 1
ATOM 2349 N N . TRP A 1 303 ? -12.296 -2.996 23.933 1.00 96.19 303 TRP A N 1
ATOM 2350 C CA . TRP A 1 303 ? -11.410 -3.630 22.953 1.00 96.19 303 TRP A CA 1
ATOM 2351 C C . TRP A 1 303 ? -10.220 -2.734 22.598 1.00 96.19 303 TRP A C 1
ATOM 2353 O O . TRP A 1 303 ? -9.090 -3.213 22.572 1.00 96.19 303 TRP A O 1
ATOM 2363 N N . SER A 1 304 ? -10.440 -1.429 22.405 1.00 95.25 304 SER A N 1
ATOM 2364 C CA . SER A 1 304 ? -9.369 -0.448 22.185 1.00 95.25 304 SER A CA 1
ATOM 2365 C C . SER A 1 304 ? -8.353 -0.464 23.331 1.00 95.25 304 SER A C 1
ATOM 2367 O O . SER A 1 304 ? -7.154 -0.614 23.094 1.00 95.25 304 SER A O 1
ATOM 2369 N N . MET A 1 305 ? -8.820 -0.420 24.585 1.00 93.25 305 MET A N 1
ATOM 2370 C CA . MET A 1 305 ? -7.941 -0.496 25.756 1.00 93.25 305 MET A CA 1
ATOM 2371 C C . MET A 1 305 ? -7.177 -1.820 25.838 1.00 93.25 305 MET A C 1
ATOM 2373 O O . MET A 1 305 ? -6.009 -1.825 26.225 1.00 93.25 305 MET A O 1
ATOM 2377 N N . ALA A 1 306 ? -7.814 -2.944 25.497 1.00 93.69 306 ALA A N 1
ATOM 2378 C CA . ALA A 1 306 ? -7.150 -4.243 25.464 1.00 93.69 306 ALA A CA 1
ATOM 2379 C C . ALA A 1 306 ? -6.005 -4.252 24.440 1.00 93.69 306 ALA A C 1
ATOM 2381 O O . ALA A 1 306 ? -4.885 -4.598 24.802 1.00 93.69 306 ALA A O 1
ATOM 2382 N N . ILE A 1 307 ? -6.250 -3.765 23.218 1.00 94.19 307 ILE A N 1
ATOM 2383 C CA . ILE A 1 307 ? -5.231 -3.651 22.162 1.00 94.19 307 ILE A CA 1
ATOM 2384 C C . ILE A 1 307 ? -4.124 -2.676 22.572 1.00 94.19 307 ILE A C 1
ATOM 2386 O O . ILE A 1 307 ? -2.948 -2.957 22.372 1.00 94.19 307 ILE A O 1
ATOM 2390 N N . HIS A 1 308 ? -4.460 -1.543 23.191 1.00 91.50 308 HIS A N 1
ATOM 2391 C CA . HIS A 1 308 ? -3.455 -0.574 23.628 1.00 91.50 308 HIS A CA 1
ATOM 2392 C C . HIS A 1 308 ? -2.457 -1.185 24.627 1.00 91.50 308 HIS A C 1
ATOM 2394 O O . HIS A 1 308 ? -1.262 -0.894 24.568 1.00 91.50 308 HIS A O 1
ATOM 2400 N N . ARG A 1 309 ? -2.913 -2.078 25.518 1.00 89.69 309 ARG A N 1
ATOM 2401 C CA . ARG A 1 309 ? -2.031 -2.767 26.477 1.00 89.69 309 ARG A CA 1
ATOM 2402 C C . ARG A 1 309 ? -1.011 -3.681 25.797 1.00 89.69 309 ARG A C 1
ATOM 2404 O O . ARG A 1 309 ? 0.092 -3.805 26.319 1.00 89.69 309 ARG A O 1
ATOM 2411 N N . THR A 1 310 ? -1.333 -4.281 24.650 1.00 85.62 310 THR A N 1
ATOM 2412 C CA . THR A 1 310 ? -0.413 -5.190 23.931 1.00 85.62 310 THR A CA 1
ATOM 2413 C C . THR A 1 310 ? 0.753 -4.441 23.273 1.00 85.62 310 THR A C 1
ATOM 2415 O O . THR A 1 310 ? 1.844 -4.996 23.083 1.00 85.62 310 THR A O 1
ATOM 2418 N N . LEU A 1 311 ? 0.545 -3.153 22.978 1.00 85.88 311 LEU A N 1
ATOM 2419 C CA . LEU A 1 311 ? 1.547 -2.251 22.409 1.00 85.88 311 LEU A CA 1
ATOM 2420 C C . LEU A 1 311 ? 2.510 -1.681 23.452 1.00 85.88 311 LEU A C 1
ATOM 2422 O O . LEU A 1 311 ? 3.614 -1.271 23.090 1.00 85.88 311 LEU A O 1
ATOM 2426 N N . GLN A 1 312 ? 2.128 -1.651 24.732 1.00 79.06 312 GLN A N 1
ATOM 2427 C CA . GLN A 1 312 ? 3.023 -1.161 25.773 1.00 79.06 312 GLN A CA 1
ATOM 2428 C C . GLN A 1 312 ? 4.122 -2.194 26.083 1.00 79.06 312 GLN A C 1
ATOM 2430 O O . GLN A 1 312 ? 3.838 -3.389 26.210 1.00 79.06 312 GLN A O 1
ATOM 2435 N N . PRO A 1 313 ? 5.388 -1.763 26.245 1.00 63.88 313 PRO A N 1
ATOM 2436 C CA . PRO A 1 313 ? 6.429 -2.639 26.755 1.00 63.88 313 PRO A CA 1
ATOM 2437 C C . PRO A 1 313 ? 6.046 -3.078 28.170 1.00 63.88 313 PRO A C 1
ATOM 2439 O O . PRO A 1 313 ? 5.804 -2.248 29.049 1.00 63.88 313 PRO A O 1
ATOM 2442 N N . SER A 1 314 ? 5.986 -4.386 28.405 1.00 50.28 314 SER A N 1
ATOM 2443 C CA . SER A 1 314 ? 5.789 -4.918 29.751 1.00 50.28 314 SER A CA 1
ATOM 2444 C C . SER A 1 314 ? 6.934 -4.425 30.647 1.00 50.28 314 SER A C 1
ATOM 2446 O O . SER A 1 314 ? 8.104 -4.668 30.358 1.00 50.28 314 SER A O 1
ATOM 2448 N N . LYS A 1 315 ? 6.611 -3.780 31.778 1.00 46.91 315 LYS A N 1
ATOM 2449 C CA . LYS A 1 315 ? 7.587 -3.435 32.835 1.00 46.91 315 LYS A CA 1
ATOM 2450 C C . LYS A 1 315 ? 8.316 -4.662 33.420 1.00 46.91 315 LYS A C 1
ATOM 2452 O O . LYS A 1 315 ? 9.261 -4.490 34.179 1.00 46.91 315 LYS A O 1
ATOM 2457 N N . ASN A 1 316 ? 7.909 -5.879 33.052 1.00 36.66 316 ASN A N 1
ATOM 2458 C CA . ASN A 1 316 ? 8.474 -7.140 33.521 1.00 36.66 316 ASN A CA 1
ATOM 2459 C C . ASN A 1 316 ? 9.464 -7.794 32.546 1.00 36.66 316 ASN A C 1
ATOM 2461 O O . ASN A 1 316 ? 9.795 -8.962 32.740 1.00 36.66 316 ASN A O 1
ATOM 2465 N N . ASP A 1 317 ? 10.027 -7.061 31.582 1.00 40.47 317 ASP A N 1
ATOM 2466 C CA . ASP A 1 317 ? 11.265 -7.490 30.905 1.00 40.47 317 ASP A CA 1
ATOM 2467 C C . ASP A 1 317 ? 12.488 -7.272 31.824 1.00 40.47 317 ASP A C 1
ATOM 2469 O O . ASP A 1 317 ? 13.518 -6.717 31.453 1.00 40.47 317 ASP A O 1
ATOM 2473 N N . THR A 1 318 ? 12.375 -7.723 33.076 1.00 31.12 318 THR A N 1
ATOM 2474 C CA . THR A 1 318 ? 13.547 -8.149 33.839 1.00 31.12 318 THR A CA 1
ATOM 2475 C C . THR A 1 318 ? 13.986 -9.464 33.198 1.00 31.12 318 THR A C 1
ATOM 2477 O O . THR A 1 318 ? 13.113 -10.306 32.967 1.00 31.12 318 THR A O 1
ATOM 2480 N N . PRO A 1 319 ? 15.277 -9.697 32.895 1.00 35.34 319 PRO A N 1
ATOM 2481 C CA . PRO A 1 319 ? 15.727 -11.005 32.445 1.00 35.34 319 PRO A CA 1
ATOM 2482 C C . PRO A 1 319 ? 15.398 -12.001 33.552 1.00 35.34 319 PRO A C 1
ATOM 2484 O O . PRO A 1 319 ? 16.085 -12.098 34.568 1.00 35.34 319 PRO A O 1
ATOM 2487 N N . ARG A 1 320 ? 14.277 -12.706 33.392 1.00 29.36 320 ARG A N 1
ATOM 2488 C CA . ARG A 1 320 ? 13.911 -13.799 34.269 1.00 29.36 320 ARG A CA 1
ATOM 2489 C C . ARG A 1 320 ? 14.981 -14.847 34.025 1.00 29.36 320 ARG A C 1
ATOM 2491 O O . ARG A 1 320 ? 14.996 -15.479 32.971 1.00 29.36 320 ARG A O 1
ATOM 2498 N N . SER A 1 321 ? 15.898 -14.959 34.985 1.00 32.09 321 SER A N 1
ATOM 2499 C CA . SER A 1 321 ? 16.821 -16.082 35.106 1.00 32.09 321 SER A CA 1
ATOM 2500 C C . SER A 1 321 ? 16.073 -17.368 34.731 1.00 32.09 321 SER A C 1
ATOM 2502 O O . SER A 1 321 ? 14.921 -17.531 35.166 1.00 32.09 321 SER A O 1
ATOM 2504 N N . PRO A 1 322 ? 16.644 -18.225 33.869 1.00 37.88 322 PRO A N 1
ATOM 2505 C CA . PRO A 1 322 ? 15.908 -19.317 33.262 1.00 37.88 322 PRO A CA 1
ATOM 2506 C C . PRO A 1 322 ? 15.532 -20.330 34.343 1.00 37.88 322 PRO A C 1
ATOM 2508 O O . PRO A 1 322 ? 16.331 -21.163 34.755 1.00 37.88 322 PRO A O 1
ATOM 2511 N N . ALA A 1 323 ? 14.286 -20.266 34.807 1.00 32.41 323 ALA A N 1
ATOM 2512 C CA . ALA A 1 323 ? 13.661 -21.404 35.457 1.00 32.41 323 ALA A CA 1
ATOM 2513 C C . ALA A 1 323 ? 13.348 -22.441 34.361 1.00 32.41 323 ALA A C 1
ATOM 2515 O O . ALA A 1 323 ? 12.811 -22.072 33.309 1.00 32.41 323 ALA A O 1
ATOM 2516 N N . PRO A 1 324 ? 13.694 -23.720 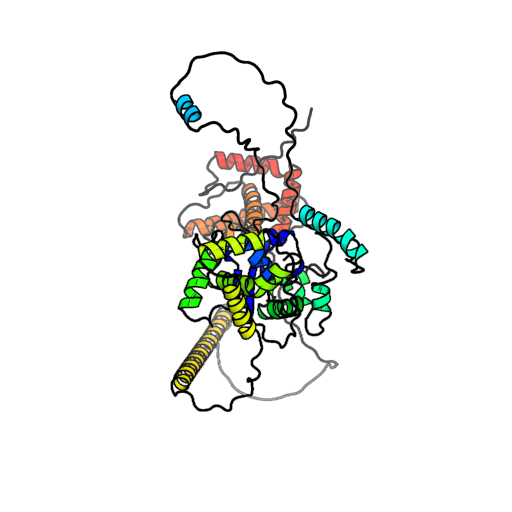34.569 1.00 43.09 324 PRO A N 1
ATOM 2517 C CA . PRO A 1 324 ? 13.858 -24.683 33.494 1.00 43.09 324 PRO A CA 1
ATOM 2518 C C . PRO A 1 324 ? 12.501 -25.016 32.876 1.00 43.09 324 PRO A C 1
ATOM 2520 O O . PRO A 1 324 ? 11.605 -25.548 33.535 1.00 43.09 324 PRO A O 1
ATOM 2523 N N . ARG A 1 325 ? 12.340 -24.722 31.585 1.00 37.34 325 ARG A N 1
ATOM 2524 C CA . ARG A 1 325 ? 11.215 -25.211 30.788 1.00 37.34 325 ARG A CA 1
ATOM 2525 C C . ARG A 1 325 ? 11.727 -26.178 29.724 1.00 37.34 325 ARG A C 1
ATOM 2527 O O . ARG A 1 325 ? 12.263 -25.770 28.713 1.00 37.34 325 ARG A O 1
ATOM 2534 N N . ARG A 1 326 ? 11.454 -27.456 30.009 1.00 41.97 326 ARG A N 1
ATOM 2535 C CA . ARG A 1 326 ? 11.201 -28.596 29.110 1.00 41.97 326 ARG A CA 1
ATOM 2536 C C . ARG A 1 326 ? 12.295 -28.984 28.097 1.00 41.97 326 ARG A C 1
ATOM 2538 O O . ARG A 1 326 ? 12.426 -28.409 27.031 1.00 41.97 326 ARG A O 1
ATOM 2545 N N . VAL A 1 327 ? 12.868 -30.151 28.392 1.00 48.44 327 VAL A N 1
ATOM 2546 C CA . VAL A 1 327 ? 13.729 -31.106 27.651 1.00 48.44 327 VAL A CA 1
ATOM 2547 C C . VAL A 1 327 ? 13.460 -31.303 26.132 1.00 48.44 327 VAL A C 1
ATOM 2549 O O . VAL A 1 327 ? 14.197 -32.023 25.473 1.00 48.44 327 VAL A O 1
ATOM 2552 N N . LYS A 1 328 ? 12.433 -30.689 25.524 1.00 48.03 328 LYS A N 1
ATOM 2553 C CA . LYS A 1 328 ? 12.126 -30.849 24.086 1.00 48.03 328 LYS A CA 1
ATOM 2554 C C . LYS A 1 328 ? 12.907 -29.906 23.161 1.00 48.03 328 LYS A C 1
ATOM 2556 O O . LYS A 1 328 ? 13.119 -30.282 22.011 1.00 48.03 328 LYS A O 1
ATOM 2561 N N . ASP A 1 329 ? 13.350 -28.744 23.642 1.00 52.88 329 ASP A N 1
ATOM 2562 C CA . ASP A 1 329 ? 14.059 -27.770 22.797 1.00 52.88 329 ASP A CA 1
ATOM 2563 C C . ASP A 1 329 ? 15.526 -28.162 22.558 1.00 52.88 329 ASP A C 1
ATOM 2565 O O . ASP A 1 329 ? 16.026 -27.977 21.450 1.00 52.88 329 ASP A O 1
ATOM 2569 N N . ASP A 1 330 ? 16.183 -28.819 23.521 1.00 54.34 330 ASP A N 1
ATOM 2570 C CA . ASP A 1 330 ? 17.571 -29.280 23.364 1.00 54.34 330 ASP A CA 1
ATOM 2571 C C . ASP A 1 330 ? 17.720 -30.333 22.259 1.00 54.34 330 ASP A C 1
ATOM 2573 O O . ASP A 1 330 ? 18.680 -30.289 21.495 1.00 54.34 330 ASP A O 1
ATOM 2577 N N . GLU A 1 331 ? 16.756 -31.247 22.102 1.00 65.75 331 GLU A N 1
ATOM 2578 C CA . GLU A 1 331 ? 16.815 -32.252 21.031 1.00 65.75 331 GLU A CA 1
ATOM 2579 C C . GLU A 1 331 ? 16.546 -31.633 19.652 1.00 65.75 331 GLU A C 1
ATOM 2581 O O . GLU A 1 331 ? 17.116 -32.064 18.650 1.00 65.75 331 GLU A O 1
ATOM 2586 N N . LEU A 1 332 ? 15.716 -30.587 19.587 1.00 71.56 332 LEU A N 1
ATOM 2587 C CA . LEU A 1 332 ? 15.421 -29.874 18.344 1.00 71.56 332 LEU A CA 1
ATOM 2588 C C . LEU A 1 332 ? 16.629 -29.038 17.905 1.00 71.56 332 LEU A C 1
ATOM 2590 O O . LEU A 1 332 ? 17.035 -29.120 16.745 1.00 71.56 332 LEU A O 1
ATOM 2594 N N . VAL A 1 333 ? 17.263 -28.333 18.846 1.00 73.12 333 VAL A N 1
ATOM 2595 C CA . VAL A 1 333 ? 18.521 -27.608 18.625 1.00 73.12 333 VAL A CA 1
ATOM 2596 C C . VAL A 1 333 ? 19.635 -28.579 18.232 1.00 73.12 333 VAL A C 1
ATOM 2598 O O . VAL A 1 333 ? 20.309 -28.350 17.232 1.00 73.12 333 VAL A O 1
ATOM 2601 N N . ARG A 1 334 ? 19.775 -29.721 18.918 1.00 74.38 334 ARG A N 1
ATOM 2602 C CA . ARG A 1 334 ? 20.769 -30.754 18.581 1.00 74.38 334 ARG A CA 1
ATOM 2603 C C . ARG A 1 334 ? 20.571 -31.308 17.171 1.00 74.38 334 ARG A C 1
ATOM 2605 O O . ARG A 1 334 ? 21.536 -31.457 16.423 1.00 74.38 334 ARG A O 1
ATOM 2612 N N . ARG A 1 335 ? 19.323 -31.569 16.776 1.00 75.56 335 ARG A N 1
ATOM 2613 C CA . ARG A 1 335 ? 18.981 -32.060 15.433 1.00 75.56 335 ARG A CA 1
ATOM 2614 C C . ARG A 1 335 ? 19.234 -31.008 14.354 1.00 75.56 335 ARG A C 1
ATOM 2616 O O . ARG A 1 335 ? 19.645 -31.356 13.250 1.00 75.56 335 ARG A O 1
ATOM 2623 N N . GLN A 1 336 ? 19.029 -29.733 14.675 1.00 76.31 336 GLN A N 1
ATOM 2624 C CA . GLN A 1 336 ? 19.294 -28.618 13.770 1.00 76.31 336 GLN A CA 1
ATOM 2625 C C . GLN A 1 336 ? 20.801 -28.386 13.582 1.00 76.31 336 GLN A C 1
ATOM 2627 O O . GLN A 1 336 ? 21.244 -28.195 12.452 1.00 76.31 336 GLN A O 1
ATOM 2632 N N . THR A 1 337 ? 21.597 -28.514 14.648 1.00 81.25 337 THR A N 1
ATOM 2633 C CA . THR A 1 337 ? 23.066 -28.477 14.581 1.00 81.25 337 THR A CA 1
ATOM 2634 C C . THR A 1 337 ? 23.621 -29.627 13.739 1.00 81.25 337 THR A C 1
ATOM 2636 O O . THR A 1 337 ? 24.452 -29.397 12.867 1.00 81.25 337 THR A O 1
ATOM 2639 N N . LEU A 1 338 ? 23.094 -30.844 13.907 1.00 85.12 338 LEU A N 1
ATOM 2640 C CA . LEU A 1 338 ? 23.535 -32.018 13.145 1.00 85.12 338 LEU A CA 1
ATOM 2641 C C . LEU A 1 338 ? 23.221 -31.881 11.643 1.00 85.12 338 LEU A C 1
ATOM 2643 O O . LEU A 1 338 ? 24.038 -32.231 10.793 1.00 85.12 338 LEU A O 1
ATOM 2647 N N . LEU A 1 339 ? 22.066 -31.300 11.299 1.00 81.56 339 LEU A N 1
ATOM 2648 C CA . LEU A 1 339 ? 21.718 -30.988 9.908 1.00 81.56 339 LEU A CA 1
ATOM 2649 C C . LEU A 1 339 ? 22.623 -29.904 9.303 1.00 81.56 339 LEU A C 1
ATOM 2651 O O . LEU A 1 339 ? 22.986 -30.008 8.132 1.00 81.56 339 LEU A O 1
ATOM 2655 N N . LEU A 1 340 ? 23.008 -28.887 10.079 1.00 77.81 340 LEU A N 1
ATOM 2656 C CA . LEU A 1 340 ? 23.939 -27.845 9.630 1.00 77.81 340 LEU A CA 1
ATOM 2657 C C . LEU A 1 340 ? 25.350 -28.402 9.395 1.00 77.81 340 LEU A C 1
ATOM 2659 O O . LEU A 1 340 ? 25.972 -28.072 8.386 1.00 77.81 340 LEU A O 1
ATOM 2663 N N . GLU A 1 341 ? 25.832 -29.288 10.267 1.00 81.06 341 GLU A N 1
ATOM 2664 C CA . GLU A 1 341 ? 27.114 -29.982 10.086 1.00 81.06 341 GLU A CA 1
ATOM 2665 C C . GLU A 1 341 ? 27.100 -30.881 8.844 1.00 81.06 341 GLU A C 1
ATOM 2667 O O . GLU A 1 341 ? 28.023 -30.835 8.027 1.00 81.06 341 GLU A O 1
ATOM 2672 N N . GLN A 1 342 ? 26.012 -31.628 8.632 1.00 83.56 342 GLN A N 1
ATOM 2673 C CA . GLN A 1 342 ? 25.844 -32.456 7.438 1.00 83.56 342 GLN A CA 1
ATOM 2674 C C . GLN A 1 342 ? 25.840 -31.608 6.154 1.00 83.56 342 GLN A C 1
ATOM 2676 O O . GLN A 1 342 ? 26.483 -31.966 5.165 1.00 83.56 342 GLN A O 1
ATOM 2681 N N . GLN A 1 343 ? 25.160 -30.458 6.164 1.00 74.69 343 GLN A N 1
ATOM 2682 C CA . GLN A 1 343 ? 25.159 -29.524 5.035 1.00 74.69 343 GLN A CA 1
ATOM 2683 C C . GLN A 1 343 ? 26.543 -28.914 4.786 1.00 74.69 343 GLN A C 1
ATOM 2685 O O . GLN A 1 343 ? 26.956 -28.803 3.630 1.00 74.69 343 GLN A O 1
ATOM 2690 N N . ALA A 1 344 ? 27.288 -28.569 5.839 1.00 79.38 344 ALA A N 1
ATOM 2691 C CA . ALA A 1 344 ? 28.653 -28.064 5.718 1.00 79.38 344 ALA A CA 1
ATOM 2692 C C . ALA A 1 344 ? 29.592 -29.105 5.085 1.00 79.38 344 ALA A C 1
ATOM 2694 O O . ALA A 1 344 ? 30.425 -28.759 4.246 1.00 79.38 344 ALA A O 1
ATOM 2695 N N . GLN A 1 345 ? 29.417 -30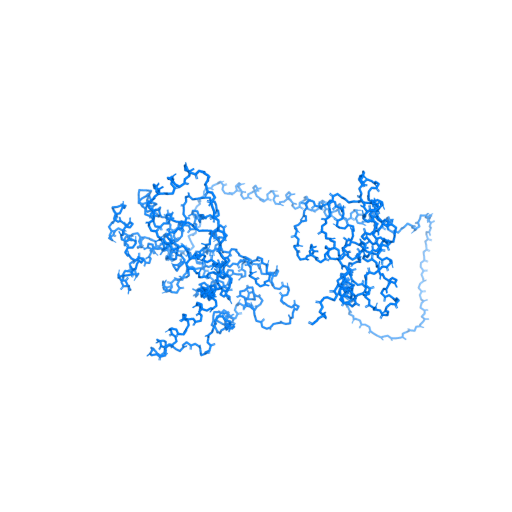.386 5.414 1.00 83.88 345 GLN A N 1
ATOM 2696 C CA . GLN A 1 345 ? 30.223 -31.463 4.844 1.00 83.88 345 GLN A CA 1
ATOM 2697 C C . GLN A 1 345 ? 29.907 -31.717 3.363 1.00 83.88 345 GLN A C 1
ATOM 2699 O O . GLN A 1 345 ? 30.827 -31.898 2.563 1.00 83.88 345 GLN A O 1
ATOM 2704 N N . ILE A 1 346 ? 28.631 -31.641 2.968 1.00 83.88 346 ILE A N 1
ATOM 2705 C CA . ILE A 1 346 ? 28.220 -31.713 1.555 1.00 83.88 346 ILE A CA 1
ATOM 2706 C C . ILE A 1 346 ? 28.780 -30.521 0.766 1.00 83.88 346 ILE A C 1
ATOM 2708 O O . ILE A 1 346 ? 29.312 -30.707 -0.327 1.00 83.88 346 ILE A O 1
ATOM 2712 N N . LEU A 1 347 ? 28.723 -29.306 1.325 1.00 75.56 347 LEU A N 1
ATOM 2713 C CA . LEU A 1 347 ? 29.308 -28.110 0.706 1.00 75.56 347 LEU A CA 1
ATOM 2714 C C . LEU A 1 347 ? 30.830 -28.231 0.547 1.00 75.56 347 LEU A C 1
ATOM 2716 O O . LEU A 1 347 ? 31.365 -27.852 -0.495 1.00 75.56 347 LEU A O 1
ATOM 2720 N N . GLY A 1 348 ? 31.521 -28.801 1.539 1.00 82.62 348 GLY A N 1
ATOM 2721 C CA . GLY A 1 348 ? 32.950 -29.105 1.453 1.00 82.62 348 GLY A CA 1
ATOM 2722 C C . GLY A 1 348 ? 33.277 -30.117 0.349 1.00 82.62 348 GLY A C 1
ATOM 2723 O O . GLY A 1 348 ? 34.215 -29.904 -0.421 1.00 82.62 348 GLY A O 1
ATOM 2724 N N . GLY A 1 349 ? 32.469 -31.176 0.222 1.00 84.50 349 GLY A N 1
ATOM 2725 C CA . GLY A 1 349 ? 32.590 -32.174 -0.845 1.00 84.50 349 GLY A CA 1
ATOM 2726 C C . GLY A 1 349 ? 32.372 -31.580 -2.239 1.00 84.50 349 GLY A C 1
ATOM 2727 O O . GLY A 1 349 ? 33.214 -31.752 -3.120 1.00 84.50 349 GLY A O 1
ATOM 2728 N N . LEU A 1 350 ? 31.309 -30.789 -2.418 1.00 76.81 350 LEU A N 1
ATOM 2729 C CA . LEU A 1 350 ? 31.044 -30.092 -3.681 1.00 76.81 350 LEU A CA 1
ATOM 2730 C C . LEU A 1 350 ? 32.154 -29.097 -4.037 1.00 76.81 350 LEU A C 1
ATOM 2732 O O . LEU A 1 350 ? 32.527 -28.983 -5.201 1.00 76.81 350 LEU A O 1
ATOM 2736 N N . ALA A 1 351 ? 32.717 -28.386 -3.057 1.00 82.06 351 ALA A N 1
ATOM 2737 C CA . ALA A 1 351 ? 33.836 -27.480 -3.303 1.00 82.06 351 ALA A CA 1
ATOM 2738 C C . ALA A 1 351 ? 35.087 -28.234 -3.793 1.00 82.06 351 ALA A C 1
ATOM 2740 O O . ALA A 1 351 ? 35.793 -27.750 -4.683 1.00 82.06 351 ALA A O 1
ATOM 2741 N N . ALA A 1 352 ? 35.345 -29.432 -3.257 1.00 82.19 352 ALA A N 1
ATOM 2742 C CA . ALA A 1 352 ? 36.429 -30.296 -3.715 1.00 82.19 352 ALA A CA 1
ATOM 2743 C C . ALA A 1 352 ? 36.178 -30.831 -5.136 1.00 82.19 352 ALA A C 1
ATOM 2745 O O . ALA A 1 352 ? 37.093 -30.809 -5.962 1.00 82.19 352 ALA A O 1
ATOM 2746 N N . GLU A 1 353 ? 34.943 -31.229 -5.456 1.00 81.19 353 GLU A N 1
ATOM 2747 C CA . GLU A 1 353 ? 34.563 -31.649 -6.809 1.00 81.19 353 GLU A CA 1
ATOM 2748 C C . GLU A 1 353 ? 34.688 -30.512 -7.821 1.00 81.19 353 GLU A C 1
ATOM 2750 O O . GLU A 1 353 ? 35.286 -30.705 -8.876 1.00 81.19 353 GLU A O 1
ATOM 2755 N N . VAL A 1 354 ? 34.215 -29.306 -7.494 1.00 81.38 354 VAL A N 1
ATOM 2756 C CA . VAL A 1 354 ? 34.363 -28.120 -8.354 1.00 81.38 354 VAL A CA 1
ATOM 2757 C C . VAL A 1 354 ? 35.840 -27.796 -8.580 1.00 81.38 354 VAL A C 1
ATOM 2759 O O . VAL A 1 354 ? 36.238 -27.466 -9.698 1.00 81.38 354 VAL A O 1
ATOM 2762 N N . LYS A 1 355 ? 36.688 -27.944 -7.556 1.00 83.38 355 LYS A N 1
ATOM 2763 C CA . LYS A 1 355 ? 38.140 -27.771 -7.694 1.00 83.38 355 LYS A CA 1
ATOM 2764 C C . LYS A 1 355 ? 38.752 -28.829 -8.618 1.00 83.38 355 LYS A C 1
ATOM 2766 O O . LYS A 1 355 ? 39.555 -28.479 -9.480 1.00 83.38 355 LYS A O 1
ATOM 2771 N N . ALA A 1 356 ? 38.354 -30.093 -8.486 1.00 83.19 356 ALA A N 1
ATOM 2772 C CA . ALA A 1 356 ? 38.808 -31.175 -9.359 1.00 83.19 356 ALA A CA 1
ATOM 2773 C C . ALA A 1 356 ? 38.312 -31.000 -10.807 1.00 83.19 356 ALA A C 1
ATOM 2775 O O . ALA A 1 356 ? 39.058 -31.266 -11.754 1.00 83.19 356 ALA A O 1
ATOM 2776 N N . LEU A 1 357 ? 37.086 -30.501 -10.990 1.00 79.38 357 LEU A N 1
ATOM 2777 C CA . LEU A 1 357 ? 36.520 -30.182 -12.298 1.00 79.38 357 LEU A CA 1
ATOM 2778 C C . LEU A 1 357 ? 37.290 -29.038 -12.958 1.00 79.38 357 LEU A C 1
ATOM 2780 O O . LEU A 1 357 ? 37.710 -29.178 -14.100 1.00 79.38 357 LEU A O 1
ATOM 2784 N N . ASN A 1 358 ? 37.557 -27.954 -12.225 1.00 76.81 358 ASN A N 1
ATOM 2785 C CA . ASN A 1 358 ? 38.348 -26.826 -12.720 1.00 76.81 358 ASN A CA 1
ATOM 2786 C C . ASN A 1 358 ? 39.774 -27.246 -13.099 1.00 76.81 358 ASN A C 1
ATOM 2788 O O . ASN A 1 358 ? 40.293 -26.799 -14.117 1.00 76.81 358 ASN A O 1
ATOM 2792 N N . GLN A 1 359 ? 40.393 -28.153 -12.338 1.00 81.50 359 GLN A N 1
ATOM 2793 C CA . GLN A 1 359 ? 41.698 -28.720 -12.692 1.00 81.50 359 GLN A CA 1
ATOM 2794 C C . GLN A 1 359 ? 41.636 -29.596 -13.951 1.00 81.50 359 GLN A C 1
ATOM 2796 O O . GLN A 1 359 ? 42.562 -29.571 -14.757 1.00 81.50 359 GLN A O 1
ATOM 2801 N N . ARG A 1 360 ? 40.560 -30.371 -14.152 1.00 77.56 360 ARG A N 1
ATOM 2802 C CA . ARG A 1 360 ? 40.350 -31.129 -15.400 1.00 77.56 360 ARG A CA 1
ATOM 2803 C C . ARG A 1 360 ? 40.121 -30.205 -16.590 1.00 77.56 360 ARG A C 1
ATOM 2805 O O . ARG A 1 360 ? 40.676 -30.468 -17.648 1.00 77.56 360 ARG A O 1
ATOM 2812 N N . VAL A 1 361 ? 39.351 -29.135 -16.411 1.00 76.38 361 VAL A N 1
ATOM 2813 C CA . VAL A 1 361 ? 39.115 -28.119 -17.443 1.00 76.38 361 VAL A CA 1
ATOM 2814 C C . VAL A 1 361 ? 40.426 -27.422 -17.811 1.00 76.38 361 VAL A C 1
ATOM 2816 O O . VAL A 1 361 ? 40.748 -27.379 -18.989 1.00 76.38 361 VAL A O 1
ATOM 2819 N N . GLN A 1 362 ? 41.265 -27.040 -16.841 1.00 73.31 362 GLN A N 1
ATOM 2820 C CA . GLN A 1 362 ? 42.599 -26.483 -17.118 1.00 73.31 362 GLN A CA 1
ATOM 2821 C C . GLN A 1 362 ? 43.513 -27.430 -17.910 1.00 73.31 362 GLN A C 1
ATOM 2823 O O . GLN A 1 362 ? 44.248 -26.982 -18.784 1.00 73.31 362 GLN A O 1
ATOM 2828 N N . ARG A 1 363 ? 43.466 -28.743 -17.641 1.00 72.81 363 ARG A N 1
ATOM 2829 C CA . ARG A 1 363 ? 44.228 -29.736 -18.425 1.00 72.81 363 ARG A CA 1
ATOM 2830 C C . ARG A 1 363 ? 43.691 -29.910 -19.846 1.00 72.81 363 ARG A C 1
ATOM 2832 O O . ARG A 1 363 ? 44.455 -30.247 -20.740 1.00 72.81 363 ARG A O 1
ATOM 2839 N N . LEU A 1 364 ? 42.390 -29.709 -20.053 1.00 66.44 364 LEU A N 1
ATOM 2840 C CA . LEU A 1 364 ? 41.759 -29.768 -21.375 1.00 66.44 364 LEU A CA 1
ATOM 2841 C C . LEU A 1 364 ? 41.965 -28.470 -22.172 1.00 66.44 364 LEU A C 1
ATOM 2843 O O . LEU A 1 364 ? 42.015 -28.511 -23.396 1.00 66.44 364 LEU A O 1
ATOM 2847 N N . GLU A 1 365 ? 42.116 -27.335 -21.488 1.00 65.50 365 GLU A N 1
ATOM 2848 C CA . GLU A 1 365 ? 42.394 -26.024 -22.087 1.00 65.50 365 GLU A CA 1
ATOM 2849 C C . GLU A 1 365 ? 43.874 -25.840 -22.486 1.00 65.50 365 GLU A C 1
ATOM 2851 O O . GLU A 1 365 ? 44.181 -24.972 -23.305 1.00 65.50 365 GLU A O 1
ATOM 2856 N N . HIS A 1 366 ? 44.787 -26.682 -21.980 1.00 58.16 366 HIS A N 1
ATOM 2857 C CA . HIS A 1 366 ? 46.214 -26.678 -22.333 1.00 58.16 366 HIS A CA 1
ATOM 2858 C C . HIS A 1 366 ? 46.746 -28.087 -22.675 1.00 58.16 366 HIS A C 1
ATOM 2860 O O . HIS A 1 366 ? 47.378 -28.731 -21.836 1.00 58.16 366 HIS A O 1
ATOM 2866 N N . PRO A 1 367 ? 46.530 -28.591 -23.903 1.00 50.19 367 PRO A N 1
ATOM 2867 C CA . PRO A 1 367 ? 47.060 -29.883 -24.323 1.00 50.19 367 PRO A CA 1
ATOM 2868 C C . PRO A 1 367 ? 48.460 -29.730 -24.944 1.00 50.19 367 PRO A C 1
ATOM 2870 O O . PRO A 1 367 ? 48.579 -29.671 -26.161 1.00 50.19 367 PRO A O 1
ATOM 2873 N N . SER A 1 368 ? 49.508 -29.628 -24.119 1.00 40.16 368 SER A N 1
ATOM 2874 C CA . SER A 1 368 ? 50.955 -29.833 -24.410 1.00 40.16 368 SER A CA 1
ATOM 2875 C C . SER A 1 368 ? 51.674 -29.671 -23.054 1.00 40.16 368 SER A C 1
ATOM 2877 O O . SER A 1 368 ? 51.433 -28.673 -22.390 1.00 40.16 368 SER A O 1
ATOM 2879 N N . ASP A 1 369 ? 52.454 -30.575 -22.463 1.00 36.59 369 ASP A N 1
ATOM 2880 C CA . ASP A 1 369 ? 53.292 -31.662 -22.957 1.00 36.59 369 ASP A CA 1
ATOM 2881 C C . ASP A 1 369 ? 53.130 -32.913 -22.080 1.00 36.59 369 ASP A C 1
ATOM 2883 O O . ASP A 1 369 ? 53.255 -32.866 -20.855 1.00 36.59 369 ASP A O 1
ATOM 2887 N N . VAL A 1 370 ? 52.933 -34.065 -22.718 1.00 40.09 370 VAL A N 1
ATOM 2888 C CA . VAL A 1 370 ? 53.356 -35.348 -22.153 1.00 40.09 370 VAL A CA 1
ATOM 2889 C C . VAL A 1 370 ? 54.555 -35.787 -22.967 1.00 40.09 370 VAL A C 1
ATOM 2891 O O . VAL A 1 370 ? 54.377 -36.356 -24.038 1.00 40.09 370 VAL A O 1
ATOM 2894 N N . THR A 1 371 ? 55.769 -35.580 -22.458 1.00 35.28 371 THR A N 1
ATOM 2895 C CA . THR A 1 371 ? 56.832 -36.580 -22.610 1.00 35.28 371 THR A CA 1
ATOM 2896 C C . THR A 1 371 ? 57.887 -36.438 -21.507 1.00 35.28 371 THR A C 1
ATOM 2898 O O . THR A 1 371 ? 58.418 -35.359 -21.265 1.00 35.28 371 THR A O 1
ATOM 2901 N N . THR A 1 372 ? 58.209 -37.586 -20.900 1.00 31.91 372 THR A N 1
ATOM 2902 C CA . THR A 1 372 ? 59.456 -37.956 -20.196 1.00 31.91 372 THR A CA 1
ATOM 2903 C C . THR A 1 372 ? 59.816 -37.318 -18.844 1.00 31.91 372 THR A C 1
ATOM 2905 O O . THR A 1 372 ? 60.205 -36.164 -18.735 1.00 31.91 372 THR A O 1
ATOM 2908 N N . ALA A 1 373 ? 59.824 -38.171 -17.817 1.00 30.52 373 ALA A N 1
ATOM 2909 C CA . ALA A 1 373 ? 60.774 -38.131 -16.696 1.00 30.52 373 ALA A CA 1
ATOM 2910 C C . ALA A 1 373 ? 61.962 -39.084 -17.014 1.00 30.52 373 ALA A C 1
ATOM 2912 O O . ALA A 1 373 ? 61.852 -39.799 -18.016 1.00 30.52 373 ALA A O 1
ATOM 2913 N N . PRO A 1 374 ? 63.001 -39.274 -16.164 1.00 47.38 374 PRO A N 1
ATOM 2914 C CA . PRO A 1 374 ? 63.536 -38.473 -15.039 1.00 47.38 374 PRO A CA 1
ATOM 2915 C C . PRO A 1 374 ? 65.086 -38.289 -15.090 1.00 47.38 374 PRO A C 1
ATOM 2917 O O . PRO A 1 374 ? 65.761 -39.121 -15.679 1.00 47.38 374 PRO A O 1
ATOM 2920 N N . SER A 1 375 ? 65.673 -37.310 -14.371 1.00 25.95 375 SER A N 1
ATOM 2921 C CA . SER A 1 375 ? 66.996 -37.465 -13.697 1.00 25.95 375 SER A CA 1
ATOM 2922 C C . SER A 1 375 ? 67.493 -36.205 -12.957 1.00 25.95 375 SER A C 1
ATOM 2924 O O . SER A 1 375 ? 67.728 -35.162 -13.553 1.00 25.95 375 SER A O 1
ATOM 2926 N N . THR A 1 376 ? 67.623 -36.362 -11.637 1.00 27.53 376 THR A N 1
ATOM 2927 C CA . THR A 1 376 ? 68.740 -36.036 -10.721 1.00 27.53 376 THR A CA 1
ATOM 2928 C C . THR A 1 376 ? 69.718 -34.854 -10.934 1.00 27.53 376 THR A C 1
ATOM 2930 O O . THR A 1 376 ? 70.357 -34.701 -11.967 1.00 27.53 376 THR A O 1
ATOM 2933 N N . THR A 1 377 ? 69.997 -34.217 -9.780 1.00 26.95 377 THR A N 1
ATOM 2934 C CA . THR A 1 377 ? 71.254 -33.600 -9.270 1.00 26.95 377 THR A CA 1
ATOM 2935 C C . THR A 1 377 ? 71.652 -32.138 -9.573 1.00 26.95 377 THR A C 1
ATOM 2937 O O . THR A 1 377 ? 72.048 -31.792 -10.672 1.00 26.95 377 THR A O 1
ATOM 2940 N N . ALA A 1 378 ? 71.721 -31.383 -8.459 1.00 26.06 378 ALA A N 1
ATOM 2941 C CA . ALA A 1 378 ? 72.835 -30.540 -7.981 1.00 26.06 378 ALA A CA 1
ATOM 2942 C C . ALA A 1 378 ? 73.024 -29.081 -8.477 1.00 26.06 378 ALA A C 1
ATOM 2944 O O . ALA A 1 378 ? 73.465 -28.822 -9.583 1.00 26.06 378 ALA A O 1
ATOM 2945 N N . ALA A 1 379 ? 72.769 -28.161 -7.530 1.00 25.02 379 ALA A N 1
ATOM 2946 C CA . ALA A 1 379 ? 73.674 -27.145 -6.951 1.00 25.02 379 ALA A CA 1
ATOM 2947 C C . ALA A 1 379 ? 74.479 -26.147 -7.827 1.00 25.02 379 ALA A C 1
ATOM 2949 O O . ALA A 1 379 ? 75.239 -26.529 -8.705 1.00 25.02 379 ALA A O 1
ATOM 2950 N N . GLY A 1 380 ? 74.449 -24.873 -7.387 1.00 25.39 380 GLY A N 1
ATOM 2951 C CA . GLY A 1 380 ? 75.406 -23.792 -7.713 1.00 25.39 380 GLY A CA 1
ATOM 2952 C C . GLY A 1 380 ? 74.806 -22.735 -8.649 1.00 25.39 380 GLY A C 1
ATOM 2953 O O . GLY A 1 380 ? 74.705 -22.972 -9.839 1.00 25.39 380 GLY A O 1
ATOM 2954 N N . SER A 1 381 ? 74.176 -21.651 -8.183 1.00 23.34 381 SER A N 1
ATOM 2955 C CA . SER A 1 381 ? 74.690 -20.465 -7.467 1.00 23.34 381 SER A CA 1
ATOM 2956 C C . SER A 1 381 ? 75.621 -19.556 -8.289 1.00 23.34 381 SER A C 1
ATOM 2958 O O . SER A 1 381 ? 76.591 -20.035 -8.865 1.00 23.34 381 SER A O 1
ATOM 2960 N N . LEU A 1 382 ? 75.333 -18.244 -8.179 1.00 24.83 382 LEU A N 1
ATOM 2961 C CA . LEU A 1 382 ? 76.113 -17.035 -8.529 1.00 24.83 382 LEU A CA 1
ATOM 2962 C C . LEU A 1 382 ? 75.901 -16.491 -9.960 1.00 24.83 382 LEU A C 1
ATOM 2964 O O . LEU A 1 382 ? 76.345 -17.077 -10.936 1.00 24.83 382 LEU A O 1
ATOM 2968 N N . SER A 1 383 ? 75.040 -15.470 -10.139 1.00 24.16 383 SER A N 1
ATOM 2969 C CA . SER A 1 383 ? 75.289 -14.009 -9.957 1.00 24.16 383 SER A CA 1
ATOM 2970 C C . SER A 1 383 ? 76.183 -13.462 -11.074 1.00 24.16 383 SER A C 1
ATOM 2972 O O . SER A 1 383 ? 77.210 -14.057 -11.352 1.00 24.16 383 SER A O 1
ATOM 2974 N N . SER A 1 384 ? 75.951 -12.351 -11.764 1.00 24.78 384 SER A N 1
ATOM 2975 C CA . SER A 1 384 ? 75.267 -11.063 -11.546 1.00 24.78 384 SER A CA 1
ATOM 2976 C C . SER A 1 384 ? 75.453 -10.313 -12.894 1.00 24.78 384 SER A C 1
ATOM 2978 O O . SER A 1 384 ? 76.365 -10.667 -13.630 1.00 24.78 384 SER A O 1
ATOM 2980 N N . SER A 1 385 ? 74.698 -9.317 -13.353 1.00 24.47 385 SER A N 1
ATOM 2981 C CA . SER A 1 385 ? 74.339 -8.054 -12.709 1.00 24.47 385 SER A CA 1
ATOM 2982 C C . SER A 1 385 ? 73.514 -7.215 -13.706 1.00 24.47 385 SER A C 1
ATOM 2984 O O . SER A 1 385 ? 73.945 -7.001 -14.832 1.00 24.47 385 SER A O 1
ATOM 2986 N N . SER A 1 386 ? 72.376 -6.673 -13.269 1.00 26.17 386 SER A N 1
ATOM 2987 C CA . SER A 1 386 ? 72.077 -5.234 -13.393 1.00 26.17 386 SER A CA 1
ATOM 2988 C C . SER A 1 386 ? 70.871 -4.882 -12.511 1.00 26.17 386 SER A C 1
ATOM 2990 O O . SER A 1 386 ? 69.711 -4.980 -12.905 1.00 26.17 386 SER A O 1
ATOM 2992 N N . SER A 1 387 ? 71.183 -4.503 -11.275 1.00 22.84 387 SER A N 1
ATOM 2993 C CA . SER A 1 387 ? 70.415 -3.607 -10.399 1.00 22.84 387 SER A CA 1
ATOM 2994 C C . SER A 1 387 ? 70.033 -2.310 -11.148 1.00 22.84 387 SER A C 1
ATOM 2996 O O . SER A 1 387 ? 70.812 -1.859 -11.980 1.00 22.84 387 SER A O 1
ATOM 2998 N N . ALA A 1 388 ? 68.900 -1.638 -10.919 1.00 23.62 388 ALA A N 1
ATOM 2999 C CA . ALA A 1 388 ? 68.366 -1.248 -9.619 1.00 23.62 388 ALA A CA 1
ATOM 3000 C C . ALA A 1 388 ? 66.887 -0.773 -9.678 1.00 23.62 388 ALA A C 1
ATOM 3002 O O . ALA A 1 388 ? 66.559 0.062 -10.514 1.00 23.62 388 ALA A O 1
ATOM 3003 N N . LEU A 1 389 ? 66.100 -1.264 -8.696 1.00 25.48 389 LEU A N 1
ATOM 3004 C CA . LEU A 1 389 ? 65.158 -0.558 -7.787 1.00 25.48 389 LEU A CA 1
ATOM 3005 C C . LEU A 1 389 ? 63.895 0.127 -8.383 1.00 25.48 389 LEU A C 1
ATOM 3007 O O . LEU A 1 389 ? 63.987 0.865 -9.349 1.00 25.48 389 LEU A O 1
ATOM 3011 N N . SER A 1 390 ? 62.672 0.011 -7.839 1.00 24.67 390 SER A N 1
ATOM 3012 C CA . SER A 1 390 ? 62.189 -0.486 -6.536 1.00 24.67 390 SER A CA 1
ATOM 3013 C C . SER A 1 390 ? 60.655 -0.680 -6.522 1.00 24.67 390 SER A C 1
ATOM 3015 O O . SER A 1 390 ? 59.909 0.223 -6.886 1.00 24.67 390 SER A O 1
ATOM 3017 N N . ASP A 1 391 ? 60.249 -1.860 -6.055 1.00 23.55 391 ASP A N 1
ATOM 3018 C CA . ASP A 1 391 ? 59.195 -2.232 -5.094 1.00 23.55 391 ASP A CA 1
ATOM 3019 C C . ASP A 1 391 ? 57.744 -1.686 -5.049 1.00 23.55 391 ASP A C 1
ATOM 3021 O O . ASP A 1 391 ? 57.454 -0.504 -4.894 1.00 23.55 391 ASP A O 1
ATOM 3025 N N . THR A 1 392 ? 56.858 -2.686 -4.899 1.00 25.67 392 THR A N 1
ATOM 3026 C CA . THR A 1 392 ? 55.550 -2.737 -4.209 1.00 25.67 392 THR A CA 1
ATOM 3027 C C . THR A 1 392 ? 54.337 -2.022 -4.817 1.00 25.67 392 THR A C 1
ATOM 3029 O O . THR A 1 392 ? 54.193 -0.811 -4.730 1.00 25.67 392 THR A O 1
ATOM 3032 N N . ALA A 1 393 ? 53.373 -2.815 -5.309 1.00 23.97 393 ALA A N 1
ATOM 3033 C CA . ALA A 1 393 ? 52.012 -2.919 -4.750 1.00 23.97 393 ALA A CA 1
ATOM 3034 C C . ALA A 1 393 ? 51.023 -3.554 -5.751 1.00 23.97 393 ALA A C 1
ATOM 3036 O O . ALA A 1 393 ? 50.869 -3.090 -6.874 1.00 23.97 393 ALA A O 1
ATOM 3037 N N . SER A 1 394 ? 50.294 -4.576 -5.289 1.00 31.91 394 SER A N 1
ATOM 3038 C CA . SER A 1 394 ? 48.888 -4.856 -5.634 1.00 31.91 394 SER A CA 1
ATOM 3039 C C . SER A 1 394 ? 48.465 -4.664 -7.106 1.00 31.91 394 SER A C 1
ATOM 3041 O O . SER A 1 394 ? 47.887 -3.648 -7.495 1.00 31.91 394 SER A O 1
ATOM 3043 N N . GLY A 1 395 ? 48.685 -5.694 -7.927 1.00 25.95 395 GLY A N 1
ATOM 3044 C CA . GLY A 1 395 ? 48.143 -5.780 -9.282 1.00 25.95 395 GLY A CA 1
ATOM 3045 C C . GLY A 1 395 ? 46.708 -6.298 -9.276 1.00 25.95 395 GLY A C 1
ATOM 3046 O O . GLY A 1 395 ? 46.470 -7.502 -9.239 1.00 25.95 395 GLY A O 1
ATOM 3047 N N . ALA A 1 396 ? 45.762 -5.366 -9.304 1.00 25.64 396 ALA A N 1
ATOM 3048 C CA . ALA A 1 396 ? 44.336 -5.589 -9.456 1.00 25.64 396 ALA A CA 1
ATOM 3049 C C . ALA A 1 396 ? 43.998 -6.622 -10.547 1.00 25.64 396 ALA A C 1
ATOM 3051 O O . ALA A 1 396 ? 44.393 -6.479 -11.705 1.00 25.64 396 ALA A O 1
ATOM 3052 N N . ALA A 1 397 ? 43.154 -7.597 -10.198 1.00 28.00 397 ALA A N 1
ATOM 3053 C CA . ALA A 1 397 ? 42.348 -8.304 -11.180 1.00 28.00 397 ALA A CA 1
ATOM 3054 C C . ALA A 1 397 ? 41.443 -7.270 -11.867 1.00 28.00 397 ALA A C 1
ATOM 3056 O O . ALA A 1 397 ? 40.401 -6.863 -11.344 1.00 28.00 397 ALA A O 1
ATOM 3057 N N . THR A 1 398 ? 41.878 -6.795 -13.030 1.00 27.52 398 THR A N 1
ATOM 3058 C CA . THR A 1 398 ? 41.069 -6.002 -13.945 1.00 27.52 398 THR A CA 1
ATOM 3059 C C . THR A 1 398 ? 39.833 -6.827 -14.286 1.00 27.52 398 THR A C 1
ATOM 3061 O O . THR A 1 398 ? 39.889 -7.832 -14.990 1.00 27.52 398 THR A O 1
ATOM 3064 N N . ARG A 1 399 ? 38.687 -6.432 -13.719 1.00 31.72 399 ARG A N 1
ATOM 3065 C CA . ARG A 1 399 ? 37.379 -6.991 -14.067 1.00 31.72 399 ARG A CA 1
ATOM 3066 C C . ARG A 1 399 ? 37.198 -6.824 -15.570 1.00 31.72 399 ARG A C 1
ATOM 3068 O O . ARG A 1 399 ? 37.046 -5.701 -16.048 1.00 31.72 399 ARG A O 1
ATOM 3075 N N . ALA A 1 400 ? 37.214 -7.935 -16.298 1.00 29.08 400 ALA A N 1
ATOM 3076 C CA . ALA A 1 400 ? 36.878 -7.962 -17.708 1.00 29.08 400 ALA A CA 1
ATOM 3077 C C . ALA A 1 400 ? 35.525 -7.260 -17.909 1.00 29.08 400 ALA A C 1
ATOM 3079 O O . ALA A 1 400 ? 34.501 -7.684 -17.369 1.00 29.08 400 ALA A O 1
ATOM 3080 N N . HIS A 1 401 ? 35.524 -6.152 -18.653 1.00 31.52 401 HIS A N 1
ATOM 3081 C CA . HIS A 1 401 ? 34.300 -5.510 -19.116 1.00 31.52 401 HIS A CA 1
ATOM 3082 C C . HIS A 1 401 ? 33.402 -6.574 -19.759 1.00 31.52 401 HIS A C 1
ATOM 3084 O O . HIS A 1 401 ? 33.874 -7.349 -20.591 1.00 31.52 401 HIS A O 1
ATOM 3090 N N . SER A 1 402 ? 32.115 -6.626 -19.390 1.00 38.59 402 SER A N 1
ATOM 3091 C CA . SER A 1 402 ? 31.163 -7.540 -20.027 1.00 38.59 402 SER A CA 1
ATOM 3092 C C . SER A 1 402 ? 31.218 -7.320 -21.539 1.00 38.59 402 SER A C 1
ATOM 3094 O O . SER A 1 402 ? 30.858 -6.242 -22.026 1.00 38.59 402 SER A O 1
ATOM 3096 N N . ARG A 1 403 ? 31.722 -8.314 -22.269 1.00 46.78 403 ARG A N 1
ATOM 3097 C CA . ARG A 1 403 ? 31.931 -8.251 -23.716 1.00 46.78 403 ARG A CA 1
ATOM 3098 C C . ARG A 1 403 ? 30.610 -7.852 -24.382 1.00 46.78 403 ARG A C 1
ATOM 3100 O O . ARG A 1 403 ? 29.563 -8.424 -24.075 1.00 46.78 403 ARG A O 1
ATOM 3107 N N . ALA A 1 404 ? 30.633 -6.828 -25.235 1.00 57.84 404 ALA A N 1
ATOM 3108 C CA . ALA A 1 404 ? 29.436 -6.371 -25.937 1.00 57.84 404 ALA A CA 1
ATOM 3109 C C . ALA A 1 404 ? 28.806 -7.548 -26.702 1.00 57.84 404 ALA A C 1
ATOM 3111 O O . ALA A 1 404 ? 29.499 -8.201 -27.479 1.00 57.84 404 ALA A O 1
ATOM 3112 N N . LYS A 1 405 ? 27.514 -7.833 -26.469 1.00 70.00 405 LYS A N 1
ATOM 3113 C CA . LYS A 1 405 ? 26.822 -8.934 -27.157 1.00 70.00 405 LYS A CA 1
ATOM 3114 C C . LYS A 1 405 ? 26.772 -8.653 -28.673 1.00 70.00 405 LYS A C 1
ATOM 3116 O O . LYS A 1 405 ? 26.204 -7.608 -29.036 1.00 70.00 405 LYS A O 1
ATOM 3121 N N . PRO A 1 406 ? 27.329 -9.533 -29.527 1.00 80.19 406 PRO A N 1
ATOM 3122 C CA . PRO A 1 406 ? 27.248 -9.406 -30.983 1.00 80.19 406 PRO A CA 1
ATOM 3123 C C . PRO A 1 406 ? 25.832 -9.728 -31.485 1.00 80.19 406 PRO A C 1
ATOM 3125 O O . PRO A 1 406 ? 25.038 -10.340 -30.765 1.00 80.19 406 PRO A O 1
ATOM 3128 N N . LEU A 1 407 ? 25.498 -9.307 -32.711 1.00 82.06 407 LEU A N 1
ATOM 3129 C CA . LEU A 1 407 ? 24.175 -9.561 -33.303 1.00 82.06 407 LEU A CA 1
ATOM 3130 C C . LEU A 1 407 ? 23.912 -11.054 -33.506 1.00 82.06 407 LEU A C 1
ATOM 3132 O O . LEU A 1 407 ? 22.793 -11.508 -33.286 1.00 82.06 407 LEU A O 1
ATOM 3136 N N . THR A 1 408 ? 24.953 -11.828 -33.820 1.00 85.25 408 THR A N 1
ATOM 3137 C CA . THR A 1 408 ? 24.887 -13.294 -33.890 1.00 85.25 408 THR A CA 1
ATOM 3138 C C . THR A 1 408 ? 24.281 -13.906 -32.628 1.00 85.25 408 THR A C 1
ATOM 3140 O O . THR A 1 408 ? 23.356 -14.703 -32.720 1.00 85.25 408 THR A O 1
ATOM 3143 N N . THR A 1 409 ? 24.722 -13.492 -31.435 1.00 84.38 409 THR A N 1
ATOM 3144 C CA . THR A 1 409 ? 24.163 -13.969 -30.157 1.00 84.38 409 THR A CA 1
ATOM 3145 C C . THR A 1 409 ? 22.683 -13.628 -29.998 1.00 84.38 409 THR A C 1
ATOM 3147 O O . THR A 1 409 ? 21.927 -14.440 -29.475 1.00 84.38 409 THR A O 1
ATOM 3150 N N . VAL A 1 410 ? 22.253 -12.455 -30.469 1.00 84.88 410 VAL A N 1
ATOM 3151 C CA . VAL A 1 410 ? 20.843 -12.037 -30.413 1.00 84.88 410 VAL A CA 1
ATOM 3152 C C . VAL A 1 410 ? 19.979 -12.887 -31.348 1.00 84.88 410 VAL A C 1
ATOM 3154 O O . VAL A 1 410 ? 18.883 -13.278 -30.960 1.00 84.88 410 VAL A O 1
ATOM 3157 N N . TRP A 1 411 ? 20.486 -13.223 -32.538 1.00 85.94 411 TRP A N 1
ATOM 3158 C CA . TRP A 1 411 ? 19.826 -14.136 -33.475 1.00 85.94 411 TRP A CA 1
ATOM 3159 C C . TRP A 1 411 ? 19.650 -15.540 -32.879 1.00 85.94 411 TRP A C 1
ATOM 3161 O O . TRP A 1 411 ? 18.559 -16.098 -32.938 1.00 85.94 411 TRP A O 1
ATOM 3171 N N . TYR A 1 412 ? 20.677 -16.081 -32.212 1.00 85.44 412 TYR A N 1
ATOM 3172 C CA . TYR A 1 412 ? 20.581 -17.382 -31.530 1.00 85.44 412 TYR A CA 1
ATOM 3173 C C . TYR A 1 412 ? 19.568 -17.406 -30.399 1.00 85.44 412 TYR A C 1
ATOM 3175 O O . TYR A 1 412 ? 18.739 -18.309 -30.336 1.00 85.44 412 TYR A O 1
ATOM 3183 N N . GLU A 1 413 ? 19.645 -16.419 -29.505 1.00 83.06 413 GLU A N 1
ATOM 3184 C CA . GLU A 1 413 ? 18.741 -16.310 -28.358 1.00 83.06 413 GLU A CA 1
ATOM 3185 C C . GLU A 1 413 ? 17.275 -16.146 -28.800 1.00 83.06 413 GLU A C 1
ATOM 3187 O O . GLU A 1 413 ? 16.378 -16.459 -28.024 1.00 83.06 413 GLU A O 1
ATOM 3192 N N . TRP A 1 414 ? 17.023 -15.662 -30.024 1.00 84.19 414 TRP A N 1
ATOM 3193 C CA . TRP A 1 414 ? 15.675 -15.449 -30.550 1.00 84.19 414 TRP A CA 1
ATOM 3194 C C . TRP A 1 414 ? 14.998 -16.723 -31.072 1.00 84.19 414 TRP A C 1
ATOM 3196 O O . TRP A 1 414 ? 13.801 -16.894 -30.856 1.00 84.19 414 TRP A O 1
ATOM 3206 N N . PHE A 1 415 ? 15.741 -17.598 -31.757 1.00 79.06 415 PHE A N 1
ATOM 3207 C CA . PHE A 1 415 ? 15.184 -18.797 -32.405 1.00 79.06 415 PHE A CA 1
ATOM 3208 C C . PHE A 1 415 ? 15.336 -20.086 -31.584 1.00 79.06 415 PHE A C 1
ATOM 3210 O O . PHE A 1 415 ? 14.763 -21.110 -31.947 1.00 79.06 415 PHE A O 1
ATOM 3217 N N . LEU A 1 416 ? 16.095 -20.064 -30.485 1.00 76.38 416 LEU A N 1
ATOM 3218 C CA . LEU A 1 416 ? 16.219 -21.212 -29.585 1.00 76.38 416 LEU A CA 1
ATOM 3219 C C . LEU A 1 416 ? 15.121 -21.220 -28.507 1.00 76.38 416 LEU A C 1
ATOM 3221 O O . LEU A 1 416 ? 14.707 -20.153 -28.047 1.00 76.38 416 LEU A O 1
ATOM 3225 N N . PRO A 1 417 ? 14.689 -22.409 -28.038 1.00 66.12 417 PRO A N 1
ATOM 3226 C CA . PRO A 1 417 ? 13.769 -22.520 -26.913 1.00 66.12 417 PRO A CA 1
ATOM 3227 C C . PRO A 1 417 ? 14.303 -21.770 -25.677 1.00 66.12 417 PRO A C 1
ATOM 3229 O O . PRO A 1 417 ? 15.497 -21.873 -25.368 1.00 66.12 417 PRO A O 1
ATOM 3232 N N . PRO A 1 418 ? 13.453 -21.031 -24.940 1.00 63.00 418 PRO A N 1
ATOM 3233 C CA . PRO A 1 418 ? 13.883 -20.341 -23.731 1.00 63.00 418 PRO A CA 1
ATOM 3234 C C . PRO A 1 418 ? 14.407 -21.339 -22.691 1.00 63.00 418 PRO A C 1
ATOM 3236 O O . PRO A 1 418 ? 13.784 -22.372 -22.448 1.00 63.00 418 PRO A O 1
ATOM 3239 N N . LEU A 1 419 ? 15.519 -21.014 -22.021 1.00 58.09 419 LEU A N 1
ATOM 3240 C CA . LEU A 1 419 ? 15.974 -21.809 -20.877 1.00 58.09 419 LEU A CA 1
ATOM 3241 C C . LEU A 1 419 ? 14.898 -21.813 -19.769 1.00 58.09 419 LEU A C 1
ATOM 3243 O O . LEU A 1 419 ? 14.342 -20.747 -19.482 1.00 58.09 419 LEU A O 1
ATOM 3247 N N . PRO A 1 420 ? 14.671 -22.947 -19.071 1.00 48.25 420 PRO A N 1
ATOM 3248 C CA . PRO A 1 420 ? 13.632 -23.088 -18.040 1.00 48.25 420 PRO A CA 1
ATOM 3249 C C . PRO A 1 420 ? 13.669 -22.048 -16.902 1.00 48.25 420 PRO A C 1
ATOM 3251 O O . PRO A 1 420 ? 12.687 -21.874 -16.187 1.00 48.25 420 PRO A O 1
ATOM 3254 N N . SER A 1 421 ? 14.790 -21.341 -16.717 1.00 43.47 421 SER A N 1
ATOM 3255 C CA . SER A 1 421 ? 15.028 -20.370 -15.640 1.00 43.47 421 SER A CA 1
ATOM 3256 C C . SER A 1 421 ? 15.014 -18.894 -16.079 1.00 43.47 421 SER A C 1
ATOM 3258 O O . SER A 1 421 ? 15.210 -17.999 -15.249 1.00 43.47 421 SER A O 1
ATOM 3260 N N . ALA A 1 422 ? 14.783 -18.591 -17.361 1.00 47.34 422 ALA A N 1
ATOM 3261 C CA . ALA A 1 422 ? 14.861 -17.225 -17.875 1.00 47.34 422 ALA A CA 1
ATOM 3262 C C . ALA A 1 422 ? 13.546 -16.447 -17.668 1.00 47.34 422 ALA A C 1
ATOM 3264 O O . ALA A 1 422 ? 12.540 -16.691 -18.330 1.00 47.34 422 ALA A O 1
ATOM 3265 N N . ARG A 1 423 ? 13.551 -15.439 -16.782 1.00 47.62 423 ARG A N 1
ATOM 3266 C CA . ARG A 1 423 ? 12.430 -14.485 -16.676 1.00 47.62 423 ARG A CA 1
ATOM 3267 C C . ARG A 1 423 ? 12.405 -13.555 -17.904 1.00 47.62 423 ARG A C 1
ATOM 3269 O O . ARG A 1 423 ? 13.436 -12.947 -18.209 1.00 47.62 423 ARG A O 1
ATOM 3276 N N . PRO A 1 424 ? 11.256 -13.357 -18.578 1.00 51.75 424 PRO A N 1
ATOM 3277 C CA . PRO A 1 424 ? 11.182 -12.528 -19.778 1.00 51.75 424 PRO A CA 1
ATOM 3278 C C . PRO A 1 424 ? 11.410 -11.044 -19.453 1.00 51.75 424 PRO A C 1
ATOM 3280 O O . PRO A 1 424 ? 10.565 -10.354 -18.880 1.00 51.75 424 PRO A O 1
ATOM 3283 N N . ASN A 1 425 ? 12.570 -10.518 -19.848 1.00 60.16 425 ASN A N 1
ATOM 3284 C CA . ASN A 1 425 ? 12.856 -9.088 -19.791 1.00 60.16 425 ASN A CA 1
ATOM 3285 C C . ASN A 1 425 ? 12.229 -8.398 -21.014 1.00 60.16 425 ASN A C 1
ATOM 3287 O O . ASN A 1 425 ? 12.816 -8.398 -22.096 1.00 60.16 425 ASN A O 1
ATOM 3291 N N . ARG A 1 426 ? 11.052 -7.780 -20.833 1.00 59.34 426 ARG A N 1
ATOM 3292 C CA . ARG A 1 426 ? 10.293 -7.108 -21.911 1.00 59.34 426 ARG A CA 1
ATOM 3293 C C . ARG A 1 426 ? 11.125 -6.100 -22.713 1.00 59.34 426 ARG A C 1
ATOM 3295 O O . ARG A 1 426 ? 10.967 -6.011 -23.923 1.00 59.34 426 ARG A O 1
ATOM 3302 N N . ARG A 1 427 ? 12.041 -5.363 -22.074 1.00 58.00 427 ARG A N 1
ATOM 3303 C CA . ARG A 1 427 ? 12.893 -4.387 -22.775 1.00 58.00 427 ARG A CA 1
ATOM 3304 C C . ARG A 1 427 ? 13.907 -5.075 -23.687 1.00 58.00 427 ARG A C 1
ATOM 3306 O O . ARG A 1 427 ? 14.034 -4.688 -24.843 1.00 58.00 427 ARG A O 1
ATOM 3313 N N . ARG A 1 428 ? 14.577 -6.118 -23.187 1.00 63.81 428 ARG A N 1
ATOM 3314 C CA . ARG A 1 428 ? 15.502 -6.929 -23.997 1.00 63.81 428 ARG A CA 1
ATOM 3315 C C . ARG A 1 428 ? 14.775 -7.663 -25.121 1.00 63.81 428 ARG A C 1
ATOM 3317 O O . ARG A 1 428 ? 15.331 -7.790 -26.200 1.00 63.81 428 ARG A O 1
ATOM 3324 N N . TYR A 1 429 ? 13.527 -8.067 -24.890 1.00 69.75 429 TYR A N 1
ATOM 3325 C CA . TYR A 1 429 ? 12.671 -8.649 -25.919 1.00 69.75 429 TYR A CA 1
ATOM 3326 C C . TYR A 1 429 ? 12.381 -7.656 -27.052 1.00 69.75 429 TYR A C 1
ATOM 3328 O O . TYR A 1 429 ? 12.561 -7.998 -28.214 1.00 69.75 429 TYR A O 1
ATOM 3336 N N . HIS A 1 430 ? 12.010 -6.405 -26.746 1.00 72.81 430 HIS A N 1
ATOM 3337 C CA . HIS A 1 430 ? 11.798 -5.382 -27.780 1.00 72.81 430 HIS A CA 1
ATOM 3338 C C . HIS A 1 430 ? 13.089 -5.004 -28.521 1.00 72.81 430 HIS A C 1
ATOM 3340 O O . HIS A 1 430 ? 13.068 -4.848 -29.739 1.00 72.81 430 HIS A O 1
ATOM 3346 N N . GLU A 1 431 ? 14.210 -4.866 -27.811 1.00 73.31 431 GLU A N 1
ATOM 3347 C CA . GLU A 1 431 ? 15.510 -4.564 -28.427 1.00 73.31 431 GLU A CA 1
ATOM 3348 C C . GLU A 1 431 ? 15.989 -5.723 -29.324 1.00 73.31 431 GLU A C 1
ATOM 3350 O O . GLU A 1 431 ? 16.422 -5.476 -30.450 1.00 73.31 431 GLU A O 1
ATOM 3355 N N . GLY A 1 432 ? 15.825 -6.975 -28.881 1.00 79.25 432 GLY A N 1
ATOM 3356 C CA . GLY A 1 432 ? 16.114 -8.178 -29.668 1.00 79.25 432 GLY A CA 1
ATOM 3357 C C . GLY A 1 432 ? 15.195 -8.334 -30.879 1.00 79.25 432 GLY A C 1
ATOM 3358 O O . GLY A 1 432 ? 15.680 -8.552 -31.983 1.00 79.25 432 GLY A O 1
ATOM 3359 N N . LYS A 1 433 ? 13.887 -8.100 -30.713 1.00 82.12 433 LYS A N 1
ATOM 3360 C CA . LYS A 1 433 ? 12.891 -8.129 -31.796 1.00 82.12 433 LYS A CA 1
ATOM 3361 C C . LYS A 1 433 ? 13.269 -7.194 -32.944 1.00 82.12 433 LYS A C 1
ATOM 3363 O O . LYS A 1 433 ? 13.201 -7.575 -34.107 1.00 82.12 433 LYS A O 1
ATOM 3368 N N . VAL A 1 434 ? 13.670 -5.965 -32.618 1.00 83.50 434 VAL A N 1
ATOM 3369 C CA . VAL A 1 434 ? 14.069 -4.972 -33.625 1.00 83.50 434 VAL A CA 1
ATOM 3370 C C . VAL A 1 434 ? 15.410 -5.336 -34.265 1.00 83.50 434 VAL A C 1
ATOM 3372 O O . VAL A 1 434 ? 15.568 -5.161 -35.470 1.00 83.50 434 VAL A O 1
ATOM 3375 N N . ALA A 1 435 ? 16.365 -5.862 -33.493 1.00 85.56 435 ALA A N 1
ATOM 3376 C CA . ALA A 1 435 ? 17.634 -6.339 -34.038 1.00 85.56 435 ALA A CA 1
ATOM 3377 C C . ALA A 1 435 ? 17.423 -7.470 -35.056 1.00 85.56 435 ALA A C 1
ATOM 3379 O O . ALA A 1 435 ? 17.940 -7.390 -36.166 1.00 85.56 435 ALA A O 1
ATOM 3380 N N . VAL A 1 436 ? 16.602 -8.466 -34.714 1.00 87.62 436 VAL A N 1
ATOM 3381 C CA . VAL A 1 436 ? 16.271 -9.592 -35.598 1.00 87.62 436 VAL A CA 1
ATOM 3382 C C . VAL A 1 436 ? 15.529 -9.116 -36.846 1.00 87.62 436 VAL A C 1
ATOM 3384 O O . VAL A 1 436 ? 15.866 -9.545 -37.945 1.00 87.62 436 VAL A O 1
ATOM 3387 N N . ALA A 1 437 ? 14.589 -8.173 -36.715 1.00 86.50 437 ALA A N 1
ATOM 3388 C CA . ALA A 1 437 ? 13.887 -7.595 -37.863 1.00 86.50 437 ALA A CA 1
ATOM 3389 C C . ALA A 1 437 ? 14.847 -6.950 -38.877 1.00 86.50 437 ALA A C 1
ATOM 3391 O O . ALA A 1 437 ? 14.693 -7.158 -40.078 1.00 86.50 437 ALA A O 1
ATOM 3392 N N . PHE A 1 438 ? 15.867 -6.224 -38.408 1.00 87.94 438 PHE A N 1
ATOM 3393 C CA . PHE A 1 438 ? 16.901 -5.704 -39.301 1.00 87.94 438 PHE A CA 1
ATOM 3394 C C . PHE A 1 438 ? 17.767 -6.819 -39.886 1.00 87.94 438 PHE A C 1
ATOM 3396 O O . PHE A 1 438 ? 17.979 -6.825 -41.091 1.00 87.94 438 PHE A O 1
ATOM 3403 N N . MET A 1 439 ? 18.225 -7.781 -39.080 1.00 90.12 439 MET A N 1
ATOM 3404 C CA . MET A 1 439 ? 19.069 -8.887 -39.557 1.00 90.12 439 MET A CA 1
ATOM 3405 C C . MET A 1 439 ? 18.421 -9.686 -40.696 1.00 90.12 439 MET A C 1
ATOM 3407 O O . MET A 1 439 ? 19.105 -10.028 -41.656 1.00 90.12 439 MET A O 1
ATOM 3411 N N . ARG A 1 440 ? 17.101 -9.912 -40.645 1.00 88.25 440 ARG A N 1
ATOM 3412 C CA . ARG A 1 440 ? 16.339 -10.602 -41.704 1.00 88.25 440 ARG A CA 1
ATOM 3413 C C . ARG A 1 440 ? 16.486 -9.952 -43.080 1.00 88.25 440 ARG A C 1
ATOM 3415 O O . ARG A 1 440 ? 16.570 -10.642 -44.088 1.00 88.25 440 ARG A O 1
ATOM 3422 N N . VAL A 1 441 ? 16.536 -8.625 -43.111 1.00 88.12 441 VAL A N 1
ATOM 3423 C CA . VAL A 1 441 ? 16.623 -7.830 -44.341 1.00 88.12 441 VAL A CA 1
ATOM 3424 C C . VAL A 1 441 ? 18.019 -7.908 -44.984 1.00 88.12 441 VAL A C 1
ATOM 3426 O O . VAL A 1 441 ? 18.173 -7.644 -46.173 1.00 88.12 441 VAL A O 1
ATOM 3429 N N . PHE A 1 442 ? 19.037 -8.329 -44.229 1.00 89.31 442 PHE A N 1
ATOM 3430 C CA . PHE A 1 442 ? 20.411 -8.512 -44.709 1.00 89.31 442 PHE A CA 1
ATOM 3431 C C . PHE A 1 442 ? 20.721 -9.944 -45.171 1.00 89.31 442 PHE A C 1
ATOM 3433 O O . PHE A 1 442 ? 21.886 -10.269 -45.382 1.00 89.31 442 PHE A O 1
ATOM 3440 N N . LEU A 1 443 ? 19.706 -10.792 -45.360 1.00 89.31 443 LEU A N 1
ATOM 3441 C CA . LEU A 1 443 ? 19.857 -12.155 -45.878 1.00 89.31 443 LEU A CA 1
ATOM 3442 C C . LEU A 1 443 ? 19.395 -12.213 -47.344 1.00 89.31 443 LEU A C 1
ATOM 3444 O O . LEU A 1 443 ? 18.194 -12.305 -47.605 1.00 89.31 443 LEU A O 1
ATOM 3448 N N . PRO A 1 444 ? 20.318 -12.130 -48.322 1.00 82.25 444 PRO A N 1
ATOM 3449 C CA . PRO A 1 444 ? 19.971 -11.935 -49.731 1.00 82.25 444 PRO A CA 1
ATOM 3450 C C . PRO A 1 444 ? 19.302 -13.154 -50.377 1.00 82.25 444 PRO A C 1
ATOM 3452 O O . PRO A 1 444 ? 18.559 -12.982 -51.341 1.00 82.25 444 PRO A O 1
ATOM 3455 N N . ALA A 1 445 ? 19.542 -14.359 -49.849 1.00 82.44 445 ALA A N 1
ATOM 3456 C CA . ALA A 1 445 ? 18.984 -15.618 -50.347 1.00 82.44 445 ALA A CA 1
ATOM 3457 C C . ALA A 1 445 ? 17.786 -16.138 -49.526 1.00 82.44 445 ALA A C 1
ATOM 3459 O O . ALA A 1 445 ? 17.223 -17.180 -49.858 1.00 82.44 445 ALA A O 1
ATOM 3460 N N . GLY A 1 446 ? 17.381 -15.420 -48.473 1.00 83.62 446 GLY A N 1
ATOM 3461 C CA . GLY A 1 446 ? 16.405 -15.899 -47.493 1.00 83.62 446 GLY A CA 1
ATOM 3462 C C . GLY A 1 446 ? 17.050 -16.744 -46.391 1.00 83.62 446 GLY A C 1
ATOM 3463 O O . GLY A 1 446 ? 18.267 -16.736 -46.217 1.00 83.62 446 GLY A O 1
ATOM 3464 N N . TYR A 1 447 ? 16.230 -17.431 -45.596 1.00 85.00 447 TYR A N 1
ATOM 3465 C CA . TYR A 1 447 ? 16.695 -18.285 -44.501 1.00 85.00 447 TYR A CA 1
ATOM 3466 C C . TYR A 1 447 ? 15.635 -19.306 -44.093 1.00 85.00 447 TYR A C 1
ATOM 3468 O O . TYR A 1 447 ? 14.439 -19.130 -44.327 1.00 85.00 447 TYR A O 1
ATOM 3476 N N . ASN A 1 448 ? 16.086 -20.372 -43.435 1.00 81.31 448 ASN A N 1
ATOM 3477 C CA . ASN A 1 448 ? 15.221 -21.429 -42.933 1.00 81.31 448 ASN A CA 1
ATOM 3478 C C . ASN A 1 448 ? 15.596 -21.781 -41.489 1.00 81.31 448 ASN A C 1
ATOM 3480 O O . ASN A 1 448 ? 16.689 -22.293 -41.246 1.00 81.31 448 ASN A O 1
ATOM 3484 N N . VAL A 1 449 ? 14.679 -21.520 -40.555 1.00 78.81 449 VAL A N 1
ATOM 3485 C CA . VAL A 1 449 ? 14.834 -21.841 -39.123 1.00 78.81 449 VAL A CA 1
ATOM 3486 C C . VAL A 1 449 ? 13.931 -22.994 -38.660 1.00 78.81 449 VAL A C 1
ATOM 3488 O O . VAL A 1 449 ? 13.907 -23.305 -37.475 1.00 78.81 449 VAL A O 1
ATOM 3491 N N . THR A 1 450 ? 13.217 -23.644 -39.584 1.00 71.38 450 THR A N 1
ATOM 3492 C CA . THR A 1 450 ? 12.231 -24.710 -39.310 1.00 71.38 450 THR A CA 1
ATOM 3493 C C . THR A 1 450 ? 12.829 -26.120 -39.445 1.00 71.38 450 THR A C 1
ATOM 3495 O O . THR A 1 450 ? 13.740 -26.344 -40.252 1.00 71.38 450 THR A O 1
ATOM 3498 N N . GLY A 1 451 ? 12.310 -27.093 -38.686 1.00 68.81 451 GLY A N 1
ATOM 3499 C CA . GLY A 1 451 ? 12.678 -28.521 -38.750 1.00 68.81 451 GLY A CA 1
ATOM 3500 C C . GLY A 1 451 ? 13.325 -29.077 -37.472 1.00 68.81 451 GLY A C 1
ATOM 3501 O O . GLY A 1 451 ? 13.367 -28.400 -36.448 1.00 68.81 451 GLY A O 1
ATOM 3502 N N . ASP A 1 452 ? 13.837 -30.313 -37.535 1.00 66.56 452 ASP A N 1
ATOM 3503 C CA . ASP A 1 452 ? 14.383 -31.039 -36.375 1.00 66.56 452 ASP A CA 1
ATOM 3504 C C . ASP A 1 452 ? 15.527 -30.297 -35.666 1.00 66.56 452 ASP A C 1
ATOM 3506 O O . ASP A 1 452 ? 16.412 -29.719 -36.306 1.00 66.56 452 ASP A O 1
ATOM 3510 N N . GLU A 1 453 ? 15.555 -30.387 -34.331 1.00 64.44 453 GLU A N 1
ATOM 3511 C CA . GLU A 1 453 ? 16.368 -29.556 -33.428 1.00 64.44 453 GLU A CA 1
ATOM 3512 C C . GLU A 1 453 ? 17.867 -29.509 -33.792 1.00 64.44 453 GLU A C 1
ATOM 3514 O O . GLU A 1 453 ? 18.513 -28.466 -33.675 1.00 64.44 453 GLU A O 1
ATOM 3519 N N . VAL A 1 454 ? 18.431 -30.617 -34.283 1.00 66.31 454 VAL A N 1
ATOM 3520 C CA . VAL A 1 454 ? 19.854 -30.715 -34.659 1.00 66.31 454 VAL A CA 1
ATOM 3521 C C . VAL A 1 454 ? 20.150 -29.973 -35.969 1.00 66.31 454 VAL A C 1
ATOM 3523 O O . VAL A 1 454 ? 21.148 -29.257 -36.067 1.00 66.31 454 VAL A O 1
ATOM 3526 N N . THR A 1 455 ? 19.272 -30.086 -36.969 1.00 69.38 455 THR A N 1
ATOM 3527 C CA . THR A 1 455 ? 19.465 -29.454 -38.289 1.00 69.38 455 THR A CA 1
ATOM 3528 C C . THR A 1 455 ? 19.022 -27.991 -38.301 1.00 69.38 455 THR A C 1
ATOM 3530 O O . THR A 1 455 ? 19.584 -27.181 -39.042 1.00 69.38 455 THR A O 1
ATOM 3533 N N . ALA A 1 456 ? 18.035 -27.634 -37.474 1.00 73.75 456 ALA A N 1
ATOM 3534 C CA . ALA A 1 456 ? 17.580 -26.262 -37.285 1.00 73.75 456 ALA A CA 1
ATOM 3535 C C . ALA A 1 456 ? 18.664 -25.416 -36.600 1.00 73.75 456 ALA A C 1
ATOM 3537 O O . ALA A 1 456 ? 18.987 -24.333 -37.084 1.00 73.75 456 ALA A O 1
ATOM 3538 N N . LYS A 1 457 ? 19.326 -25.941 -35.555 1.00 79.00 457 LYS A N 1
ATOM 3539 C CA . LYS A 1 457 ? 20.441 -25.256 -34.870 1.00 79.00 457 LYS A CA 1
ATOM 3540 C C . LYS A 1 457 ? 21.569 -24.866 -35.824 1.00 79.00 457 LYS A C 1
ATOM 3542 O O . LYS A 1 457 ? 22.022 -23.724 -35.791 1.00 79.00 457 LYS A O 1
ATOM 3547 N N . GLY A 1 458 ? 21.989 -25.785 -36.698 1.00 81.00 458 GLY A N 1
ATOM 3548 C CA . GLY A 1 458 ? 23.031 -25.523 -37.697 1.00 81.00 458 GLY A CA 1
ATOM 3549 C C . GLY A 1 458 ? 22.660 -24.401 -38.671 1.00 81.00 458 GLY A C 1
ATOM 3550 O O . GLY A 1 458 ? 23.470 -23.511 -38.920 1.00 81.00 458 GLY A O 1
ATOM 3551 N N . ARG A 1 459 ? 21.413 -24.395 -39.158 1.00 82.19 459 ARG A N 1
ATOM 3552 C CA . ARG A 1 459 ? 20.907 -23.376 -40.094 1.00 82.19 459 ARG A CA 1
ATOM 3553 C C . ARG A 1 459 ? 20.694 -22.010 -39.439 1.00 82.19 459 ARG A C 1
ATOM 3555 O O . ARG A 1 459 ? 21.037 -20.994 -40.036 1.00 82.19 459 ARG A O 1
ATOM 3562 N N . ILE A 1 460 ? 20.228 -21.979 -38.187 1.00 85.88 460 ILE A N 1
ATOM 3563 C CA . ILE A 1 460 ? 20.167 -20.755 -37.372 1.00 85.88 460 ILE A CA 1
ATOM 3564 C C . ILE A 1 460 ? 21.587 -20.185 -37.182 1.00 85.88 460 ILE A C 1
ATOM 3566 O O . ILE A 1 460 ? 21.765 -18.965 -37.200 1.00 85.88 460 ILE A O 1
ATOM 3570 N N . LEU A 1 461 ? 22.605 -21.053 -37.039 1.00 84.44 461 LEU A N 1
ATOM 3571 C CA . LEU A 1 461 ? 24.024 -20.669 -36.940 1.00 84.44 461 LEU A CA 1
ATOM 3572 C C . LEU A 1 461 ? 24.601 -20.073 -38.210 1.00 84.44 461 LEU A C 1
ATOM 3574 O O . LEU A 1 461 ? 25.246 -19.021 -38.155 1.00 84.44 461 LEU A O 1
ATOM 3578 N N . SER A 1 462 ? 24.349 -20.692 -39.352 1.00 85.69 462 SER A N 1
ATOM 3579 C CA . SER A 1 462 ? 24.804 -20.135 -40.618 1.00 85.69 462 SER A CA 1
ATOM 3580 C C . SER A 1 462 ? 24.104 -18.810 -40.929 1.00 85.69 462 SER A C 1
ATOM 3582 O O . SER A 1 462 ? 24.788 -17.821 -41.186 1.00 85.69 462 SER A O 1
ATOM 3584 N N . SER A 1 463 ? 22.772 -18.744 -40.807 1.00 87.56 463 SER A N 1
ATOM 3585 C CA . SER A 1 463 ? 22.010 -17.539 -41.160 1.00 87.56 463 SER A CA 1
ATOM 3586 C C . SER A 1 463 ? 22.298 -16.369 -40.214 1.00 87.56 463 SER A C 1
ATOM 3588 O O . SER A 1 463 ? 22.397 -15.225 -40.646 1.00 87.56 463 SER A O 1
ATOM 3590 N N . GLY A 1 464 ? 22.499 -16.634 -38.919 1.00 88.31 464 GLY A N 1
ATOM 3591 C CA . GLY A 1 464 ? 22.855 -15.596 -37.952 1.00 88.31 464 GLY A CA 1
ATOM 3592 C C . GLY A 1 464 ? 24.222 -14.968 -38.228 1.00 88.31 464 GLY A C 1
ATOM 3593 O O . GLY A 1 464 ? 24.370 -13.751 -38.103 1.00 88.31 464 GLY A O 1
ATOM 3594 N N . ARG A 1 465 ? 25.220 -15.779 -38.614 1.00 88.12 465 ARG A N 1
ATOM 3595 C CA . ARG A 1 465 ? 26.564 -15.295 -38.989 1.00 88.12 465 ARG A CA 1
ATOM 3596 C C . ARG A 1 465 ? 26.551 -14.525 -40.300 1.00 88.12 465 ARG A C 1
ATOM 3598 O O . ARG A 1 465 ? 27.189 -13.481 -40.379 1.00 88.12 465 ARG A O 1
ATOM 3605 N N . GLU A 1 466 ? 25.822 -15.024 -41.291 1.00 89.25 466 GLU A N 1
ATOM 3606 C CA . GLU A 1 466 ? 25.667 -14.357 -42.583 1.00 89.25 466 GLU A CA 1
ATOM 3607 C C . GLU A 1 466 ? 25.015 -12.978 -42.416 1.00 89.25 466 GLU A C 1
ATOM 3609 O O . GLU A 1 466 ? 25.545 -11.980 -42.899 1.00 89.25 466 GLU A O 1
ATOM 3614 N N . ALA A 1 467 ? 23.926 -12.895 -41.646 1.00 88.69 467 ALA A N 1
ATOM 3615 C CA . ALA A 1 467 ? 23.259 -11.628 -41.368 1.00 88.69 467 ALA A CA 1
ATOM 3616 C C . ALA A 1 467 ? 24.169 -10.630 -40.630 1.00 88.69 467 ALA A C 1
ATOM 3618 O O . ALA A 1 467 ? 24.185 -9.452 -40.977 1.00 88.69 467 ALA A O 1
ATOM 3619 N N . ASP A 1 468 ? 24.940 -11.075 -39.630 1.00 89.31 468 ASP A N 1
ATOM 3620 C CA . ASP A 1 468 ? 25.888 -10.209 -38.908 1.00 89.31 468 ASP A CA 1
ATOM 3621 C C . ASP A 1 468 ? 27.003 -9.695 -39.831 1.00 89.31 468 ASP A C 1
ATOM 3623 O O . ASP A 1 468 ? 27.276 -8.495 -39.858 1.00 89.31 468 ASP A O 1
ATOM 3627 N N . ALA A 1 469 ? 27.587 -10.570 -40.655 1.00 88.06 469 ALA A N 1
ATOM 3628 C CA . ALA A 1 469 ? 28.610 -10.190 -41.627 1.00 88.06 469 ALA A CA 1
ATOM 3629 C C . ALA A 1 469 ? 28.081 -9.164 -42.643 1.00 88.06 469 ALA A C 1
ATOM 3631 O O . ALA A 1 469 ? 28.723 -8.141 -42.880 1.00 88.06 469 ALA A O 1
ATOM 3632 N N . ASN A 1 470 ? 26.879 -9.386 -43.180 1.00 89.94 470 ASN A N 1
ATOM 3633 C CA . ASN A 1 470 ? 26.258 -8.489 -44.155 1.00 89.94 470 ASN A CA 1
ATOM 3634 C C . ASN A 1 470 ? 25.877 -7.131 -43.543 1.00 89.94 470 ASN A C 1
ATOM 3636 O O . ASN A 1 470 ? 26.013 -6.097 -44.201 1.00 89.94 470 ASN A O 1
ATOM 3640 N N . VAL A 1 471 ? 25.435 -7.106 -42.280 1.00 89.12 471 VAL A N 1
ATOM 3641 C CA . VAL A 1 471 ? 25.170 -5.859 -41.546 1.00 89.12 471 VAL A CA 1
ATOM 3642 C C . VAL A 1 471 ? 26.463 -5.079 -41.318 1.00 89.12 471 VAL A C 1
ATOM 3644 O O . VAL A 1 471 ? 26.489 -3.871 -41.546 1.00 89.12 471 VAL A O 1
ATOM 3647 N N . LEU A 1 472 ? 27.538 -5.742 -40.886 1.00 87.19 472 LEU A N 1
ATOM 3648 C CA . LEU A 1 472 ? 28.824 -5.084 -40.644 1.00 87.19 472 LEU A CA 1
ATOM 3649 C C . LEU A 1 472 ? 29.439 -4.545 -41.941 1.00 87.19 472 LEU A C 1
ATOM 3651 O O . LEU A 1 472 ? 29.833 -3.382 -41.969 1.00 87.19 472 LEU A O 1
ATOM 3655 N N . ALA A 1 473 ? 29.418 -5.323 -43.027 1.00 87.50 473 ALA A N 1
ATOM 3656 C CA . ALA A 1 473 ? 29.894 -4.883 -44.340 1.00 87.50 473 ALA A CA 1
ATOM 3657 C C . ALA A 1 473 ? 29.121 -3.656 -44.857 1.00 87.50 473 ALA A C 1
ATOM 3659 O O . ALA A 1 473 ? 29.705 -2.723 -45.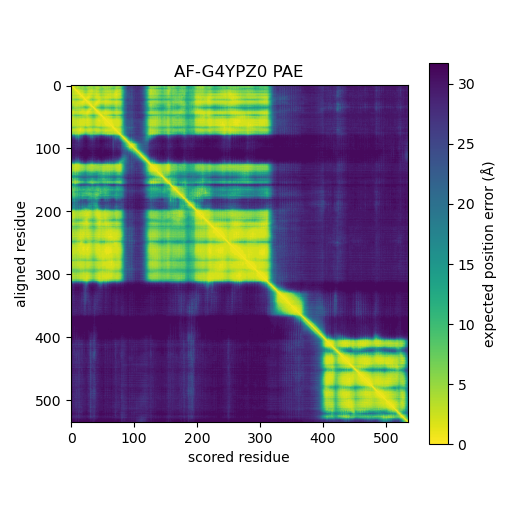407 1.00 87.50 473 ALA A O 1
ATOM 3660 N N . PHE A 1 474 ? 27.804 -3.612 -44.633 1.00 88.06 474 PHE A N 1
ATOM 3661 C CA . PHE A 1 474 ? 26.991 -2.449 -44.985 1.00 88.06 474 PHE A CA 1
ATOM 3662 C C . PHE A 1 474 ? 27.336 -1.209 -44.151 1.00 88.06 474 PHE A C 1
ATOM 3664 O O . PHE A 1 474 ? 27.417 -0.105 -44.685 1.00 88.06 474 PHE A O 1
ATOM 3671 N N . LEU A 1 475 ? 27.566 -1.375 -42.848 1.00 86.69 475 LEU A N 1
ATOM 3672 C CA . LEU A 1 475 ? 27.966 -0.267 -41.979 1.00 86.69 475 LEU A CA 1
ATOM 3673 C C . LEU A 1 475 ? 29.350 0.280 -42.344 1.00 86.69 475 LEU A C 1
ATOM 3675 O O . LEU A 1 475 ? 29.547 1.492 -42.284 1.00 86.69 475 LEU A O 1
ATOM 3679 N N . GLU A 1 476 ? 30.282 -0.586 -42.744 1.00 86.50 476 GLU A N 1
ATOM 3680 C CA . GLU A 1 476 ? 31.600 -0.184 -43.241 1.00 86.50 476 GLU A CA 1
ATOM 3681 C C . GLU A 1 476 ? 31.493 0.609 -44.550 1.00 86.50 476 GLU A C 1
ATOM 3683 O O . GLU A 1 476 ? 32.089 1.682 -44.649 1.00 86.50 476 GLU A O 1
ATOM 3688 N N . ALA A 1 477 ? 30.667 0.157 -45.501 1.00 84.62 477 ALA A N 1
ATOM 3689 C CA . ALA A 1 477 ? 30.405 0.877 -46.752 1.00 84.62 477 ALA A CA 1
ATOM 3690 C C . ALA A 1 477 ? 29.784 2.271 -46.523 1.00 84.62 477 ALA A C 1
ATOM 3692 O O . ALA A 1 477 ? 30.076 3.219 -47.248 1.00 84.62 477 ALA A O 1
ATOM 3693 N N . GLU A 1 478 ? 28.971 2.419 -45.476 1.00 81.88 478 GLU A N 1
ATOM 3694 C CA . GLU A 1 478 ? 28.336 3.681 -45.076 1.00 81.88 478 GLU A CA 1
ATOM 3695 C C . GLU A 1 478 ? 29.179 4.507 -44.078 1.00 81.88 478 GLU A C 1
ATOM 3697 O O . GLU A 1 478 ? 28.687 5.475 -43.489 1.00 81.88 478 GLU A O 1
ATOM 3702 N N . ASN A 1 479 ? 30.451 4.143 -43.865 1.00 82.25 479 ASN A N 1
ATOM 3703 C CA . ASN A 1 479 ? 31.395 4.824 -42.969 1.00 82.25 479 ASN A CA 1
ATOM 3704 C C . ASN A 1 479 ? 30.928 4.924 -41.494 1.00 82.25 479 ASN A C 1
ATOM 3706 O O . ASN A 1 479 ? 31.309 5.831 -40.745 1.00 82.25 479 ASN A O 1
ATOM 3710 N N . ALA A 1 480 ? 30.105 3.976 -41.036 1.00 81.88 480 ALA A N 1
ATOM 3711 C CA . ALA A 1 480 ? 29.545 3.945 -39.691 1.00 81.88 480 ALA A CA 1
ATOM 3712 C C . ALA A 1 480 ? 30.302 2.974 -38.767 1.00 81.88 480 ALA A C 1
ATOM 3714 O O . ALA A 1 480 ? 30.275 1.758 -38.931 1.00 81.88 480 ALA A O 1
ATOM 3715 N N . LYS A 1 481 ? 30.921 3.499 -37.700 1.00 75.25 481 LYS A N 1
ATOM 3716 C CA . LYS A 1 481 ? 31.615 2.679 -36.691 1.00 75.25 481 LYS A CA 1
ATOM 3717 C C . LYS A 1 481 ? 30.642 2.197 -35.606 1.00 75.25 481 LYS A C 1
ATOM 3719 O O . LYS A 1 481 ? 30.399 2.910 -34.632 1.00 75.25 481 LYS A O 1
ATOM 3724 N N . ALA A 1 482 ? 30.109 0.981 -35.733 1.00 78.19 482 ALA A N 1
ATOM 3725 C CA . ALA A 1 482 ? 29.275 0.352 -34.701 1.00 78.19 482 ALA A CA 1
ATOM 3726 C C . ALA A 1 482 ? 29.671 -1.115 -34.459 1.00 78.19 482 ALA A C 1
ATOM 3728 O O . ALA A 1 482 ? 29.784 -1.890 -35.396 1.00 78.19 482 ALA A O 1
ATOM 3729 N N . LYS A 1 483 ? 29.884 -1.491 -33.186 1.00 71.75 483 LYS A N 1
ATOM 3730 C CA . LYS A 1 483 ? 30.377 -2.832 -32.791 1.00 71.75 483 LYS A CA 1
ATOM 3731 C C . LYS A 1 483 ? 29.465 -3.602 -31.828 1.00 71.75 483 LYS A C 1
ATOM 3733 O O . LYS A 1 483 ? 29.691 -4.779 -31.581 1.00 71.75 483 LYS A O 1
ATOM 3738 N N . SER A 1 484 ? 28.461 -2.954 -31.236 1.00 77.56 484 SER A N 1
ATOM 3739 C CA . SER A 1 484 ? 27.509 -3.592 -30.313 1.00 77.56 484 SER A CA 1
ATOM 3740 C C . SER A 1 484 ? 26.107 -3.591 -30.914 1.00 77.56 484 SER A C 1
ATOM 3742 O O . SER A 1 484 ? 25.726 -2.606 -31.547 1.00 77.56 484 SER A O 1
ATOM 3744 N N . HIS A 1 485 ? 25.313 -4.646 -30.683 1.00 80.00 485 HIS A N 1
ATOM 3745 C CA . HIS A 1 485 ? 23.979 -4.770 -31.295 1.00 80.00 485 HIS A CA 1
ATOM 3746 C C . HIS A 1 485 ? 23.086 -3.542 -31.033 1.00 80.00 485 HIS A C 1
ATOM 3748 O O . HIS A 1 485 ? 22.427 -3.051 -31.942 1.00 80.00 485 HIS A O 1
ATOM 3754 N N . GLY A 1 486 ? 23.113 -2.974 -29.820 1.00 78.44 486 GLY A N 1
ATOM 3755 C CA . GLY A 1 486 ? 22.320 -1.787 -29.484 1.00 78.44 486 GLY A CA 1
ATOM 3756 C C . GLY A 1 486 ? 22.746 -0.527 -30.246 1.00 78.44 486 GLY A C 1
ATOM 3757 O O . GLY A 1 486 ? 21.900 0.285 -30.622 1.00 78.44 486 GLY A O 1
ATOM 3758 N N . THR A 1 487 ? 24.044 -0.358 -30.510 1.00 82.25 487 THR A N 1
ATOM 3759 C CA . THR A 1 487 ? 24.551 0.756 -31.325 1.00 82.25 487 THR A CA 1
ATOM 3760 C C . THR A 1 487 ? 24.271 0.517 -32.805 1.00 82.25 487 THR A C 1
ATOM 3762 O O . THR A 1 487 ? 23.854 1.446 -33.490 1.00 82.25 487 THR A O 1
ATOM 3765 N N . ILE A 1 488 ? 24.410 -0.724 -33.277 1.00 84.75 488 ILE A N 1
ATOM 3766 C CA . ILE A 1 488 ? 24.087 -1.111 -34.654 1.00 84.75 488 ILE A CA 1
ATOM 3767 C C . ILE A 1 488 ? 22.606 -0.843 -34.950 1.00 84.75 488 ILE A C 1
ATOM 3769 O O . ILE A 1 488 ? 22.296 -0.137 -35.903 1.00 84.75 488 ILE A O 1
ATOM 3773 N N . VAL A 1 489 ? 21.687 -1.268 -34.076 1.00 85.94 489 VAL A N 1
ATOM 3774 C CA . VAL A 1 489 ? 20.246 -0.993 -34.228 1.00 85.94 489 VAL A CA 1
ATOM 3775 C C . VAL A 1 489 ? 19.950 0.508 -34.266 1.00 85.94 489 VAL A C 1
ATOM 3777 O O . VAL A 1 489 ? 19.105 0.944 -35.044 1.00 85.94 489 VAL A O 1
ATOM 3780 N N . LYS A 1 490 ? 20.637 1.329 -33.460 1.00 86.75 490 LYS A N 1
ATOM 3781 C CA . LYS A 1 490 ? 20.469 2.793 -33.514 1.00 86.75 490 LYS A CA 1
ATOM 3782 C C . LYS A 1 490 ? 20.890 3.372 -34.866 1.00 86.75 490 LYS A C 1
ATOM 3784 O O . LYS A 1 490 ? 20.201 4.255 -35.372 1.00 86.75 490 LYS A O 1
ATOM 3789 N N . VAL A 1 491 ? 21.995 2.893 -35.438 1.00 86.25 491 VAL A N 1
ATOM 3790 C CA . VAL A 1 491 ? 22.466 3.331 -36.760 1.00 86.25 491 VAL A CA 1
ATOM 3791 C C . VAL A 1 491 ? 21.504 2.868 -37.855 1.00 86.25 491 VAL A C 1
ATOM 3793 O O . VAL A 1 491 ? 21.079 3.687 -38.665 1.00 86.25 491 VAL A O 1
ATOM 3796 N N . LEU A 1 492 ? 21.067 1.607 -37.820 1.00 87.12 492 LEU A N 1
ATOM 3797 C CA . LEU A 1 492 ? 20.124 1.056 -38.796 1.00 87.12 492 LEU A CA 1
ATOM 3798 C C . LEU A 1 492 ? 18.756 1.747 -38.748 1.00 87.12 492 LEU A C 1
ATOM 3800 O O . LEU A 1 492 ? 18.191 2.027 -39.797 1.00 87.12 492 LEU A O 1
ATOM 3804 N N . LYS A 1 493 ? 18.254 2.134 -37.567 1.00 87.00 493 LYS A N 1
ATOM 3805 C CA . LYS A 1 493 ? 17.040 2.967 -37.452 1.00 87.00 493 LYS A CA 1
ATOM 3806 C C . LYS A 1 493 ? 17.186 4.329 -38.125 1.00 87.00 493 LYS A C 1
ATOM 3808 O O . LYS A 1 493 ? 16.237 4.814 -38.730 1.00 87.00 493 LYS A O 1
ATOM 3813 N N . ARG A 1 494 ? 18.362 4.955 -38.012 1.00 86.94 494 ARG A N 1
ATOM 3814 C CA . ARG A 1 494 ? 18.640 6.228 -38.687 1.00 86.94 494 ARG A CA 1
ATOM 3815 C C . ARG A 1 494 ? 18.664 6.041 -40.205 1.00 86.94 494 ARG A C 1
ATOM 3817 O O . ARG A 1 494 ? 18.084 6.849 -40.910 1.00 86.94 494 ARG A O 1
ATOM 3824 N N . MET A 1 495 ? 19.300 4.976 -40.687 1.00 85.00 495 MET A N 1
ATOM 3825 C CA . MET A 1 495 ? 19.377 4.653 -42.117 1.00 85.00 495 MET A CA 1
ATOM 3826 C C . MET A 1 495 ? 18.018 4.252 -42.702 1.00 85.00 495 MET A C 1
ATOM 3828 O O . MET A 1 495 ? 17.704 4.637 -43.823 1.00 85.00 495 MET A O 1
ATOM 3832 N N . TYR A 1 496 ? 17.188 3.557 -41.923 1.00 85.00 496 TYR A N 1
ATOM 3833 C CA . TYR A 1 496 ? 15.792 3.273 -42.251 1.00 85.00 496 TYR A CA 1
ATOM 3834 C C . TYR A 1 496 ? 14.991 4.561 -42.470 1.00 85.00 496 TYR A C 1
ATOM 3836 O O . TYR A 1 496 ? 14.352 4.718 -43.499 1.00 85.00 496 TYR A O 1
ATOM 3844 N N . ALA A 1 497 ? 15.097 5.527 -41.550 1.00 83.56 497 ALA A N 1
ATOM 3845 C CA . ALA A 1 497 ? 14.431 6.826 -41.686 1.00 83.56 497 ALA A CA 1
ATOM 3846 C C . ALA A 1 497 ? 14.958 7.676 -42.862 1.00 83.56 497 ALA A C 1
ATOM 3848 O O . ALA A 1 497 ? 14.340 8.668 -43.225 1.00 83.56 497 ALA A O 1
ATOM 3849 N N . GLN A 1 498 ? 16.107 7.309 -43.435 1.00 82.31 498 GLN A N 1
ATOM 3850 C CA . GLN A 1 498 ? 16.695 7.939 -44.620 1.00 82.31 498 GLN A CA 1
ATOM 3851 C C . GLN A 1 498 ? 16.365 7.178 -45.919 1.00 82.31 498 GLN A C 1
ATOM 3853 O O . GLN A 1 498 ? 16.912 7.525 -46.960 1.00 82.31 498 GLN A O 1
ATOM 3858 N N . GLY A 1 499 ? 15.557 6.110 -45.867 1.00 82.69 499 GLY A N 1
ATOM 3859 C CA . GLY A 1 499 ? 15.223 5.265 -47.025 1.00 82.69 499 GLY A CA 1
ATOM 3860 C C . GLY A 1 499 ? 16.361 4.356 -47.521 1.00 82.69 499 GLY A C 1
ATOM 3861 O O . GLY A 1 499 ? 16.193 3.581 -48.458 1.00 82.69 499 GLY A O 1
ATOM 3862 N N . LYS A 1 500 ? 17.536 4.361 -46.875 1.00 84.69 500 LYS A N 1
ATOM 3863 C CA . LYS A 1 500 ? 18.726 3.602 -47.328 1.00 84.69 500 LYS A CA 1
ATOM 3864 C C . LYS A 1 500 ? 18.582 2.077 -47.239 1.00 84.69 500 LYS A C 1
ATOM 3866 O O . LYS A 1 500 ? 19.440 1.338 -47.722 1.00 84.69 500 LYS A O 1
ATOM 3871 N N . LEU A 1 501 ? 17.538 1.593 -46.567 1.00 86.69 501 LEU A N 1
ATOM 3872 C CA . LEU A 1 501 ? 17.260 0.165 -46.402 1.00 86.69 501 LEU A CA 1
ATOM 3873 C C . LEU A 1 501 ? 16.139 -0.337 -47.322 1.00 86.69 501 LEU A C 1
ATOM 3875 O O . LEU A 1 501 ? 15.881 -1.539 -47.331 1.00 86.69 501 LEU A O 1
ATOM 3879 N N . ASP A 1 502 ? 15.514 0.534 -48.117 1.00 85.12 502 ASP A N 1
ATOM 3880 C CA . ASP A 1 502 ? 14.293 0.206 -48.858 1.00 85.12 502 ASP A CA 1
ATOM 3881 C C . ASP A 1 502 ? 14.496 -0.901 -49.903 1.00 85.12 502 ASP A C 1
ATOM 3883 O O . ASP A 1 502 ? 13.661 -1.797 -50.008 1.00 85.12 502 ASP A O 1
ATOM 3887 N N . ASP A 1 503 ? 15.623 -0.912 -50.625 1.00 82.69 503 ASP A N 1
ATOM 3888 C CA . ASP A 1 503 ? 15.938 -1.977 -51.595 1.00 82.69 503 ASP A CA 1
ATOM 3889 C C . ASP A 1 503 ? 16.048 -3.348 -50.933 1.00 82.69 503 ASP A C 1
ATOM 3891 O O . ASP A 1 503 ? 15.565 -4.357 -51.453 1.00 82.69 503 ASP A O 1
ATOM 3895 N N . ARG A 1 504 ? 16.649 -3.387 -49.742 1.00 86.25 504 ARG A N 1
ATOM 3896 C CA . ARG A 1 504 ? 16.794 -4.625 -48.980 1.00 86.25 504 ARG A CA 1
ATOM 3897 C C . ARG A 1 504 ? 15.450 -5.066 -48.404 1.00 86.25 504 ARG A C 1
ATOM 3899 O O . ARG A 1 504 ? 15.153 -6.258 -48.416 1.00 86.25 504 ARG A O 1
ATOM 3906 N N . ILE A 1 505 ? 14.623 -4.125 -47.942 1.00 85.38 505 ILE A N 1
ATOM 3907 C CA . ILE A 1 505 ? 13.268 -4.411 -47.446 1.00 85.38 505 ILE A CA 1
ATOM 3908 C C . ILE A 1 505 ? 12.403 -4.983 -48.573 1.00 85.38 505 ILE A C 1
ATOM 3910 O O . ILE A 1 505 ? 11.767 -6.018 -48.379 1.00 85.38 505 ILE A O 1
ATOM 3914 N N . ARG A 1 506 ? 12.441 -4.380 -49.768 1.00 84.12 506 ARG A N 1
ATOM 3915 C CA . ARG A 1 506 ? 11.759 -4.902 -50.963 1.00 84.12 506 ARG A CA 1
ATOM 3916 C C . ARG A 1 506 ? 12.243 -6.305 -51.327 1.00 84.12 506 ARG A C 1
ATOM 3918 O O . ARG A 1 506 ? 11.427 -7.183 -51.598 1.00 84.12 506 ARG A O 1
ATOM 3925 N N . ASN A 1 507 ? 13.556 -6.546 -51.278 1.00 84.00 507 ASN A N 1
ATOM 3926 C CA . ASN A 1 507 ? 14.112 -7.877 -51.520 1.00 84.00 507 ASN A CA 1
ATOM 3927 C C . ASN A 1 507 ? 13.607 -8.911 -50.500 1.00 84.00 507 ASN A C 1
ATOM 3929 O O . ASN A 1 507 ? 13.205 -10.005 -50.884 1.00 84.00 507 ASN A O 1
ATOM 3933 N N . TYR A 1 508 ? 13.580 -8.558 -49.214 1.00 84.31 508 TYR A N 1
ATOM 3934 C CA . TYR A 1 508 ? 13.057 -9.422 -48.155 1.00 84.31 508 TYR A CA 1
ATOM 3935 C C . TYR A 1 508 ? 11.570 -9.755 -48.355 1.00 84.31 508 TYR A C 1
ATOM 3937 O O . TYR A 1 508 ? 11.183 -10.918 -48.255 1.00 84.31 508 TYR A O 1
ATOM 3945 N N . GLN A 1 509 ? 10.745 -8.763 -48.701 1.00 82.75 509 GLN A N 1
ATOM 3946 C CA . GLN A 1 509 ? 9.321 -8.967 -48.988 1.00 82.75 509 GLN A CA 1
ATOM 3947 C C . GLN A 1 509 ? 9.107 -9.900 -50.189 1.00 82.75 509 GLN A C 1
ATOM 3949 O O . GLN A 1 509 ? 8.261 -10.791 -50.129 1.00 82.75 509 GLN A O 1
ATOM 3954 N N . ARG A 1 510 ? 9.922 -9.766 -51.244 1.00 84.31 510 ARG A N 1
ATOM 3955 C CA . ARG A 1 510 ? 9.919 -10.693 -52.385 1.00 84.31 510 ARG A CA 1
ATOM 3956 C C . ARG A 1 510 ? 10.283 -12.121 -51.962 1.00 84.31 510 ARG A C 1
ATOM 3958 O O . ARG A 1 510 ? 9.576 -13.057 -52.310 1.00 84.31 510 ARG A O 1
ATOM 3965 N N . LEU A 1 511 ? 11.341 -12.301 -51.169 1.00 83.19 511 LEU A N 1
ATOM 3966 C CA . LEU A 1 511 ? 11.754 -13.625 -50.674 1.00 83.19 511 LEU A CA 1
ATOM 3967 C C . LEU A 1 511 ? 10.687 -14.281 -49.787 1.00 83.19 511 LEU A C 1
ATOM 3969 O O . LEU A 1 511 ? 10.544 -15.504 -49.793 1.00 83.19 511 LEU A O 1
ATOM 3973 N N . GLN A 1 512 ? 9.927 -13.474 -49.043 1.00 81.12 512 GLN A N 1
ATOM 3974 C CA . GLN A 1 512 ? 8.790 -13.942 -48.258 1.00 81.12 512 GLN A CA 1
ATOM 3975 C C . GLN A 1 512 ? 7.648 -14.438 -49.160 1.00 81.12 512 GLN A C 1
ATOM 3977 O O . GLN A 1 512 ? 7.071 -15.485 -48.880 1.00 81.12 512 GLN A O 1
ATOM 3982 N N . GLN A 1 513 ? 7.360 -13.737 -50.262 1.00 79.94 513 GLN A N 1
ATOM 3983 C CA . GLN A 1 513 ? 6.369 -14.161 -51.263 1.00 79.94 513 GLN A CA 1
ATOM 3984 C C . GLN A 1 513 ? 6.801 -15.427 -52.021 1.00 79.94 513 GLN A C 1
ATOM 3986 O O . GLN A 1 513 ? 5.966 -16.265 -52.344 1.00 79.94 513 GLN A O 1
ATOM 3991 N N . GLU A 1 514 ? 8.104 -15.601 -52.256 1.00 81.50 514 GLU A N 1
ATOM 3992 C CA . GLU A 1 514 ? 8.689 -16.785 -52.904 1.00 81.50 514 GLU A CA 1
ATOM 3993 C C . GLU A 1 514 ? 8.823 -18.007 -51.969 1.00 81.50 514 GLU A C 1
ATOM 3995 O O . GLU A 1 514 ? 9.333 -19.045 -52.389 1.00 81.50 514 GLU A O 1
ATOM 4000 N N . GLY A 1 515 ? 8.424 -17.903 -50.694 1.00 78.69 515 GLY A N 1
ATOM 4001 C CA . GLY A 1 515 ? 8.540 -18.999 -49.721 1.00 78.69 515 GLY A CA 1
ATOM 4002 C C . GLY A 1 515 ? 9.979 -19.333 -49.302 1.00 78.69 515 GLY A C 1
ATOM 4003 O O . GLY A 1 515 ? 10.224 -20.373 -48.696 1.00 78.69 515 GLY A O 1
ATOM 4004 N N . LYS A 1 516 ? 10.946 -18.451 -49.588 1.00 77.56 516 LYS A N 1
ATOM 4005 C CA . LYS A 1 516 ? 12.369 -18.607 -49.219 1.00 77.56 516 LYS A CA 1
ATOM 4006 C C . LYS A 1 516 ? 12.677 -18.152 -47.784 1.00 77.56 516 LYS A C 1
ATOM 4008 O O . LYS A 1 516 ? 13.828 -18.185 -47.350 1.00 77.56 516 LYS A O 1
ATOM 4013 N N . VAL A 1 517 ? 11.652 -17.720 -47.050 1.00 77.56 517 VAL A N 1
ATOM 4014 C CA . VAL A 1 517 ? 11.698 -17.345 -45.633 1.00 77.56 517 VAL A CA 1
ATOM 4015 C C . VAL A 1 517 ? 10.797 -18.308 -44.862 1.00 77.56 517 VAL A C 1
ATOM 4017 O O . VAL A 1 517 ? 9.577 -18.176 -44.905 1.00 77.56 517 VAL A O 1
ATOM 4020 N N . LEU A 1 518 ? 11.393 -19.289 -44.182 1.00 68.62 518 LEU A N 1
ATOM 4021 C CA . LEU A 1 518 ? 10.664 -20.325 -43.439 1.00 68.62 518 LEU A CA 1
ATOM 4022 C C . LEU A 1 518 ? 10.804 -20.084 -41.926 1.00 68.62 518 LEU A C 1
ATOM 4024 O O . LEU A 1 518 ? 11.892 -20.281 -41.377 1.00 68.62 518 LEU A O 1
ATOM 4028 N N . GLU A 1 519 ? 9.709 -19.665 -41.273 1.00 70.94 519 GLU A N 1
ATOM 4029 C CA . GLU A 1 519 ? 9.578 -19.405 -39.825 1.00 70.94 519 GLU A CA 1
ATOM 4030 C C . GLU A 1 519 ? 8.237 -19.933 -39.272 1.00 70.94 519 GLU A C 1
ATOM 4032 O O . GLU A 1 519 ? 7.218 -19.827 -39.950 1.00 70.94 519 GLU A O 1
ATOM 4037 N N . ASP A 1 520 ? 8.209 -20.398 -38.014 1.00 56.88 520 ASP A N 1
ATOM 4038 C CA . ASP A 1 520 ? 6.983 -20.899 -37.355 1.00 56.88 520 ASP A CA 1
ATOM 4039 C C . ASP A 1 520 ? 5.991 -19.784 -36.948 1.00 56.88 520 ASP A C 1
ATOM 4041 O O . ASP A 1 520 ? 4.807 -20.051 -36.746 1.00 56.88 520 ASP A O 1
ATOM 4045 N N . ALA A 1 521 ? 6.438 -18.522 -36.825 1.00 52.44 521 ALA A N 1
ATOM 4046 C CA . ALA A 1 521 ? 5.566 -17.374 -36.538 1.00 52.44 521 ALA A CA 1
ATOM 4047 C C . ALA A 1 521 ? 6.186 -16.021 -36.968 1.00 52.44 521 ALA A C 1
ATOM 4049 O O . ALA A 1 521 ? 7.276 -15.670 -36.502 1.00 52.44 521 ALA A O 1
ATOM 4050 N N . PRO A 1 522 ? 5.495 -15.188 -37.773 1.00 54.09 522 PRO A N 1
ATOM 4051 C CA . PRO A 1 522 ? 5.984 -13.861 -38.144 1.00 54.09 522 PRO A CA 1
ATOM 4052 C C . PRO A 1 522 ? 5.714 -12.839 -37.027 1.00 54.09 522 PRO A C 1
ATOM 4054 O O . PRO A 1 522 ? 4.570 -12.551 -36.685 1.00 54.09 522 PRO A O 1
ATOM 4057 N N . VAL A 1 523 ? 6.770 -12.251 -36.451 1.00 58.06 523 VAL A N 1
ATOM 4058 C CA . VAL A 1 523 ? 6.637 -11.364 -35.269 1.00 58.06 523 VAL A CA 1
ATOM 4059 C C . VAL A 1 523 ? 6.863 -9.868 -35.581 1.00 58.06 523 VAL A C 1
ATOM 4061 O O . VAL A 1 523 ? 6.472 -9.015 -34.779 1.00 58.06 523 VAL A O 1
ATOM 4064 N N . HIS A 1 524 ? 7.440 -9.501 -36.735 1.00 62.75 524 HIS A N 1
ATOM 4065 C CA . HIS A 1 524 ? 7.530 -8.108 -37.224 1.00 62.75 524 HIS A CA 1
ATOM 4066 C C . HIS A 1 524 ? 7.974 -8.063 -38.695 1.00 62.75 524 HIS A C 1
ATOM 4068 O O . HIS A 1 524 ? 9.000 -8.658 -39.027 1.00 62.75 524 HIS A O 1
ATOM 4074 N N . VAL A 1 525 ? 7.259 -7.315 -39.539 1.00 64.56 525 VAL A N 1
ATOM 4075 C CA . VAL A 1 525 ? 7.665 -6.988 -40.919 1.00 64.56 525 VAL A CA 1
ATOM 4076 C C . VAL A 1 525 ? 8.071 -5.510 -40.969 1.00 64.56 525 VAL A C 1
ATOM 4078 O O . VAL A 1 525 ? 7.419 -4.688 -40.325 1.00 64.56 525 VAL A O 1
ATOM 4081 N N . LEU A 1 526 ? 9.186 -5.190 -41.635 1.00 72.69 526 LEU A N 1
ATOM 4082 C CA . LEU A 1 526 ? 9.593 -3.811 -41.939 1.00 72.69 526 LEU A CA 1
ATOM 4083 C C . LEU A 1 526 ? 8.961 -3.402 -43.277 1.00 72.69 526 LEU A C 1
ATOM 4085 O O . LEU A 1 526 ? 8.931 -4.209 -44.207 1.00 72.69 526 LEU A O 1
ATOM 4089 N N . GLU A 1 527 ? 8.477 -2.167 -43.374 1.00 76.25 527 GLU A N 1
ATOM 4090 C CA . GLU A 1 527 ? 7.921 -1.596 -44.607 1.00 76.25 527 GLU A CA 1
ATOM 4091 C C . GLU A 1 527 ? 8.893 -0.564 -45.199 1.00 76.25 527 GLU A C 1
ATOM 4093 O O . GLU A 1 527 ? 9.661 0.034 -44.446 1.00 76.25 527 GLU A O 1
ATOM 4098 N N . PRO A 1 528 ? 8.921 -0.353 -46.526 1.00 74.38 528 PRO A N 1
ATOM 4099 C CA . PRO A 1 528 ? 9.698 0.729 -47.123 1.00 74.38 528 PRO A CA 1
ATOM 4100 C C . PRO A 1 528 ? 9.255 2.095 -46.585 1.00 74.38 528 PRO A C 1
ATOM 4102 O O . PRO A 1 528 ? 8.081 2.299 -46.265 1.00 74.38 528 PRO A O 1
ATOM 4105 N N . TYR A 1 529 ? 10.179 3.049 -46.497 1.00 66.81 529 TYR A N 1
ATOM 4106 C CA . TYR A 1 529 ? 9.858 4.384 -45.999 1.00 66.81 529 TYR A CA 1
ATOM 4107 C C . TYR A 1 529 ? 9.081 5.204 -47.054 1.00 66.81 529 TYR A C 1
ATOM 4109 O O . TYR A 1 529 ? 9.671 5.802 -47.950 1.00 66.81 529 TYR A O 1
ATOM 4117 N N . ASN A 1 530 ? 7.743 5.251 -46.957 1.00 53.84 530 ASN A N 1
ATOM 4118 C CA . ASN A 1 530 ? 6.896 6.068 -47.839 1.00 53.84 530 ASN A CA 1
ATOM 4119 C C . ASN A 1 530 ? 6.797 7.525 -47.346 1.00 53.84 530 ASN A C 1
ATOM 4121 O O . ASN A 1 530 ? 6.141 7.814 -46.344 1.00 53.84 530 ASN A O 1
ATOM 4125 N N . ASN A 1 531 ? 7.370 8.466 -48.103 1.00 45.38 531 ASN A N 1
ATOM 4126 C CA . ASN A 1 531 ? 7.067 9.894 -47.977 1.00 45.38 531 ASN A CA 1
ATOM 4127 C C . ASN A 1 531 ? 5.687 10.192 -48.589 1.00 45.38 531 ASN A C 1
ATOM 4129 O O . ASN A 1 531 ? 5.592 10.584 -49.749 1.00 45.38 531 ASN A O 1
ATOM 4133 N N . HIS A 1 532 ? 4.610 10.058 -47.817 1.00 42.00 532 HIS A N 1
ATOM 4134 C CA . HIS A 1 532 ? 3.343 10.718 -48.149 1.00 42.00 532 HIS A CA 1
ATOM 4135 C C . HIS A 1 532 ? 3.221 12.029 -47.376 1.00 42.00 532 HIS A C 1
ATOM 4137 O O . HIS A 1 532 ? 2.493 12.123 -46.396 1.00 42.00 532 HIS A O 1
ATOM 4143 N N . SER A 1 533 ? 3.951 13.033 -47.862 1.00 33.78 533 SER A N 1
ATOM 4144 C CA . SER A 1 533 ? 3.647 14.450 -47.656 1.00 33.78 533 SER A CA 1
ATOM 4145 C C . SER A 1 533 ? 4.040 15.202 -48.921 1.00 33.78 533 SER A C 1
ATOM 4147 O O . SER A 1 533 ? 5.110 15.803 -49.010 1.00 33.78 533 SER A O 1
ATOM 4149 N N . THR A 1 534 ? 3.193 15.121 -49.941 1.00 35.84 534 THR A N 1
ATOM 4150 C CA . THR A 1 534 ? 3.176 16.106 -51.025 1.00 35.84 534 THR A CA 1
ATOM 4151 C C . THR A 1 534 ? 1.755 16.211 -51.554 1.00 35.84 534 THR A C 1
ATOM 4153 O O . THR A 1 534 ? 1.347 15.412 -52.388 1.00 35.84 534 THR A O 1
ATOM 4156 N N . THR A 1 535 ? 1.014 17.160 -50.989 1.00 33.09 535 THR A N 1
ATOM 4157 C CA . THR A 1 535 ? 0.118 18.111 -51.669 1.00 33.09 535 THR A CA 1
ATOM 4158 C C . THR A 1 535 ? -0.167 19.226 -50.688 1.00 33.09 535 THR A C 1
ATOM 4160 O O . THR A 1 535 ? -0.575 18.885 -49.553 1.00 33.09 535 THR A O 1
#

Secondary structure (DSSP, 8-state):
-HHHHS-TGGGGG-BGGGEEEETTTEEEEEEE-TTT--EEEEEEEPPSS-TTT-HHHHHHHHHHT--S--SBS-TTS--S-------------HHHHHHGGG---------PPP-PPPP----PPPHHHHHHHHHHHHHHHHHHTT--PPTT--TTPPPSSHHHHHHHSTTS-HHHHGGGT-----TTHHHHHHHH--HHHHHHHHHHHTT--TT-------STTS-HHHHHHHHHHHHHHTTTTSSS-TTTS--HHHHHHHHHHHHHTHHHHHHH-TTSHHHHHHHHHHHHTT--HHHHHHHHHHHHHHHSPPTT-S--------THHHHHHHHHHHHHHHHHHHHHHHHHHHHHHHHHHHHHH-------------------------------------PPPPHHHHHHHHHSPPPTT----HHHHHHHHHHHHHHHHT-TT-EE--S-HHHHHHHHHHHHHHHHHHHHHHHHHTT----SHHHHHHHHHHHHTTTTTHHHHHHHHHHHHTT-EE-S---------------

Solvent-accessible surface area (backbone atoms only — not comparable to full-atom values): 32148 Å² total; per-residue (Å²): 100,46,77,68,58,51,37,48,71,42,54,69,50,34,39,25,64,39,44,40,70,41,93,74,26,28,42,34,35,47,38,52,35,75,90,77,68,43,75,46,74,47,40,45,34,61,32,90,87,42,70,87,79,11,56,50,41,53,48,27,54,53,43,45,68,41,88,57,71,41,43,42,55,53,67,90,56,55,56,88,78,62,86,68,70,81,76,73,82,67,92,67,62,76,63,64,67,56,65,61,72,78,66,84,88,82,90,83,83,92,77,84,83,75,87,74,77,81,75,82,76,76,74,64,60,30,45,53,54,48,46,33,51,51,45,58,62,46,46,60,55,26,61,75,70,72,48,78,67,71,85,86,67,43,54,79,51,77,76,77,50,57,66,44,60,37,57,67,36,90,88,47,59,70,67,52,54,40,74,40,60,63,75,98,60,63,79,68,62,58,59,54,39,71,73,61,70,46,75,68,46,37,40,50,52,23,32,43,64,38,72,40,62,81,87,58,81,56,58,59,47,53,64,82,90,49,56,71,72,59,39,50,53,51,49,53,36,42,53,57,46,30,55,31,34,48,96,57,60,66,56,34,8,46,44,68,69,42,49,41,34,27,44,30,35,46,42,45,46,41,67,57,46,45,71,74,43,56,88,35,71,66,47,52,53,51,51,52,34,28,56,77,63,75,50,52,75,69,53,49,51,51,49,13,54,55,35,52,57,73,65,49,82,66,92,72,79,57,87,72,73,83,72,89,78,66,85,64,56,62,58,51,52,52,53,50,51,52,52,50,53,53,50,52,51,51,52,53,51,51,52,51,49,53,50,53,49,53,52,50,48,52,51,68,76,50,88,77,85,92,79,84,86,90,85,88,84,83,88,83,85,84,88,86,87,83,87,80,90,83,87,88,78,87,84,74,82,76,77,76,72,81,74,67,61,45,52,39,58,49,43,49,66,68,78,45,84,79,61,99,82,68,77,85,53,66,66,61,50,54,55,43,52,54,44,48,50,54,36,56,38,42,34,92,82,45,46,54,58,62,72,61,73,75,64,15,52,54,38,44,51,52,50,23,49,48,15,41,51,44,49,51,54,51,30,55,78,68,74,46,94,60,83,32,42,74,52,38,46,54,50,52,53,53,37,40,77,67,44,75,43,30,71,37,35,53,51,39,54,50,32,49,76,71,63,38,50,42,69,97,70,93,88,72,85,81,76,62,68,77,86,86,81,84,132

Foldseek 3Di:
DCLQLVALVQLFFFFQLQWDDDPLAWIKGWGQDPPPRDIDIATAHAQPPDLVPGVLQVLLLQLLPDPAQDRHSRPVADAQDDPPPPPPPPPDPPVVVVVVVPDDDDDDDDDDDDDDDDDPRPRDDHSQVVQQVVCVVCCVVCVVVVNHDPPPDGSPDRDPPLLVQLVVPPPQDPLLSVSSDDDDDDPVSNVPSVPPRDPLSSVQSNCSSSVHDSPDRFHFQAPVPDDPVLSVLLVQLLCQSNVNAPDDPSSRHHDPNSSRSSSSSCLLCLVVCCVVCVPDPSNVSSVVSCVVSVHDPVSSVVSNVVSSVVRDDPPPPPVPDDPDDDPPVVVVVVVVVVVVVVVVVVVVVVVVVVVVVVVVVVCVVDPDDDDDDDDDDDDDDDDDDDDDDDDDDDDDPPPPDPPFDAQLNLLLCVLDDDDPPDDDDVVSVVLSVLLVQQLQLLQLQAFAQDDDPVVSNVRSNVSSVSSRVSLVVVCVVVVHDDGHSNVSSVVVVVCQLVQVSAVSLVSSVVCVVVVSHHDPDDDDRDHGDDPPDDD

Radius of gyration: 34.54 Å; Cα contacts (8 Å, |Δi|>4): 517; chains: 1; bounding box: 116×69×88 Å

InterPro domains:
  IPR013762 Integrase-like, catalytic domain superfamily [G3DSA:1.10.443.10] (1-194)

Organism: Phytophthora sojae (strain P6497) (NCBI:txid1094619)

Nearest PDB structures (foldseek):
  6bk8-assembly1_A  TM=9.410E-02  e=8.962E+00  Saccharomyces cerevisiae S288C

Sequence (535 aa):
LWYLLGRSSDTMCLVKNQVAVYPGGCLFITFKRMKSASYQGASIFHDPNDFSSCPIHALALATIMQSTPSEFLMDQLPRDTQELLPTEIGETPLLELLDARTRCPATSNSESPTPKAPAKKATVPGIHAYVNRVLQKWSGVCQTEGTNLTTGLSSHSFRREAAQNANSDSKITTPWILDRGGWSMSAVSKAFNYIVGTRQEDQTVGKSLAGWDLKASPRLPTLDDFDPLVLHRIRLLQDRLFSAAKGFTERLSLRDDVVDVLTATAILHYPDMLRLRPESLYIKRVQEALSQVQATEAEIAAWSMAIHRTLQPSKNDTPRSPAPRRVKDDELVRRQTLLLEQQAQILGGLAAEVKALNQRVQRLEHPSDVTTAPSTTAAGSLSSSSSALSDTASGAATRAHSRAKPLTTVWYEWFLPPLPSARPNRRRYHEGKVAVAFMRVFLPAGYNVTGDEVTAKGRILSSGREADANVLAFLEAENAKAKSHGTIVKVLKRMYAQGKLDDRIRNYQRLQQEGKVLEDAPVHVLEPYNNHSTT

pLDDT: mean 71.15, std 21.78, range [22.84, 97.38]